Protein AF-I3TR37-F1 (afdb_monomer)

Solvent-accessible surface area (backbone atoms only — not comparable to full-atom values): 34396 Å² total; per-residue (Å²): 138,81,87,67,68,90,82,62,82,63,41,26,28,64,54,52,52,50,51,24,51,76,70,76,43,84,68,56,66,70,47,44,57,58,25,62,80,35,53,59,54,67,24,37,35,39,41,31,29,27,66,50,66,85,51,48,29,42,30,36,51,37,38,73,59,74,52,37,54,46,46,43,53,45,50,72,69,46,86,65,63,60,69,23,50,49,22,51,44,46,34,63,80,37,74,60,68,90,45,42,58,33,37,31,42,34,35,45,74,89,51,89,68,52,43,34,30,42,34,35,27,57,50,80,69,47,76,70,68,60,39,52,54,51,52,52,47,52,44,49,28,42,69,50,87,74,55,71,59,42,46,51,36,50,53,34,42,68,64,34,56,56,91,74,33,38,73,51,33,43,32,37,32,49,59,43,89,90,46,32,38,30,45,29,34,32,63,48,55,73,92,41,54,30,58,33,43,42,57,29,54,37,82,63,64,45,62,64,46,37,56,49,52,57,61,48,42,64,62,26,36,36,62,28,47,34,42,35,37,38,85,94,20,48,45,65,42,33,36,39,41,36,30,51,74,60,71,89,49,87,50,65,53,53,54,53,46,46,52,52,31,36,76,69,68,34,25,35,72,65,46,46,50,53,63,72,63,55,51,49,78,50,42,76,93,74,51,91,63,85,75,51,65,70,57,53,52,51,26,63,76,67,75,50,73,61,32,41,36,28,35,57,58,37,39,35,36,31,40,48,65,95,52,51,60,42,35,34,38,37,34,32,38,34,64,43,58,82,69,80,83,73,74,77,74,78,76,55,61,52,96,66,59,54,54,74,68,58,43,46,52,32,30,50,51,34,56,65,67,59,34,41,60,53,47,47,30,60,31,36,65,93,46,95,86,38,53,28,28,51,25,49,27,19,49,37,28,35,32,29,49,72,64,72,42,71,69,38,39,54,49,25,53,51,36,46,53,43,55,39,59,56,35,70,93,36,68,35,33,11,53,21,94,66,50,50,53,30,34,46,27,23,31,33,40,46,47,29,33,56,76,70,68,37,68,86,39,70,36,42,50,43,25,51,58,42,44,56,73,31,46,42,97,74,16,36,20,20,44,34,55,68,70,61,41,29,69,60,54,79,61,59,80,66,32,76,70,51,54,36,65,27,47,33,41,15,17,50,39,26,56,38,84,85,76,54,61,48,26,49,56,30,49,75,73,54,51,43,96,70,26,46,25,56,42,63,54,42,70,54,45,46,56,13,28,30,35,37,45,49,17,51,53,52,32,38,77,71,75,59,60,58,94,61,50,69,58,50,33,48,34,31,24,53,40,36,71,74,54,82,53,95,39,55,29,46,42,19,30,34,38,32,33,19,42,76,55,64,42,88,85,58,70,58,65,70,58,37,52,52,32,25,72,71,25,36,33,63,60,48,44,40,33,37,44,57,37,62,88,63,52,73,45,79,42,48,21,78,60,19,50,65,20,28,31,45,35,43,41,21,52,48,49,43,53,52,53,58,56,66,72,76,109

pLDDT: mean 92.59, std 9.33, range [33.94, 98.88]

Structure (mmCIF, N/CA/C/O backbone):
data_AF-I3TR37-F1
#
_entry.id   AF-I3TR37-F1
#
loop_
_atom_site.group_PDB
_atom_site.id
_atom_site.type_symbol
_atom_site.label_atom_id
_atom_site.label_alt_id
_atom_site.label_comp_id
_atom_site.label_asym_id
_atom_site.label_entity_id
_atom_site.label_seq_id
_atom_site.pdbx_PDB_ins_code
_atom_site.Cartn_x
_atom_site.Cartn_y
_atom_site.Cartn_z
_atom_site.occupancy
_atom_site.B_iso_or_equiv
_atom_site.auth_seq_id
_atom_site.auth_comp_id
_atom_site.auth_asym_id
_atom_site.auth_atom_id
_atom_site.pdbx_PDB_model_num
ATOM 1 N N . MET A 1 1 ? 35.204 -32.354 -18.836 1.00 33.94 1 MET A N 1
ATOM 2 C CA . MET A 1 1 ? 35.862 -31.750 -20.009 1.00 33.94 1 MET A CA 1
ATOM 3 C C . MET A 1 1 ? 35.044 -30.535 -20.388 1.00 33.94 1 MET A C 1
ATOM 5 O O . MET A 1 1 ? 33.950 -30.704 -20.903 1.00 33.94 1 MET A O 1
ATOM 9 N N . ILE A 1 2 ? 35.507 -29.349 -20.003 1.00 35.62 2 ILE A N 1
ATOM 10 C CA . ILE A 1 2 ? 34.945 -28.070 -20.439 1.00 35.62 2 ILE A CA 1
ATOM 11 C C . ILE A 1 2 ? 35.982 -27.553 -21.433 1.00 35.62 2 ILE A C 1
ATOM 13 O O . ILE A 1 2 ? 37.058 -27.133 -21.012 1.00 35.62 2 ILE A O 1
ATOM 17 N N . GLU A 1 3 ? 35.723 -27.680 -22.735 1.00 35.69 3 GLU A N 1
ATOM 18 C CA . GLU A 1 3 ? 36.408 -26.833 -23.714 1.00 35.69 3 GLU A CA 1
ATOM 19 C C . GLU A 1 3 ? 35.882 -25.421 -23.464 1.00 35.69 3 GLU A C 1
ATOM 21 O O . GLU A 1 3 ? 34.815 -25.038 -23.934 1.00 35.69 3 GLU A O 1
ATOM 26 N N . ALA A 1 4 ? 36.569 -24.689 -22.589 1.00 40.75 4 ALA A N 1
ATOM 27 C CA . ALA A 1 4 ? 36.327 -23.272 -22.441 1.00 40.75 4 ALA A CA 1
ATOM 28 C C . ALA A 1 4 ? 36.777 -22.622 -23.749 1.00 40.75 4 ALA A C 1
ATOM 30 O O . ALA A 1 4 ? 37.913 -22.806 -24.179 1.00 40.75 4 ALA A O 1
ATOM 31 N N . ASP A 1 5 ? 35.883 -21.883 -24.390 1.00 48.69 5 ASP A N 1
ATOM 32 C CA . ASP A 1 5 ? 36.230 -20.933 -25.437 1.00 48.69 5 ASP A CA 1
ATOM 33 C C . ASP A 1 5 ? 37.015 -19.797 -24.746 1.00 48.69 5 ASP A C 1
ATOM 35 O O . ASP A 1 5 ? 36.443 -18.797 -24.322 1.00 48.69 5 ASP A O 1
ATOM 39 N N . VAL A 1 6 ? 38.317 -20.021 -24.486 1.00 48.44 6 VAL A N 1
ATOM 40 C CA . VAL A 1 6 ? 39.180 -19.249 -23.549 1.00 48.44 6 VAL A CA 1
ATOM 41 C C . VAL A 1 6 ? 39.385 -17.777 -23.968 1.00 48.44 6 VAL A C 1
ATOM 43 O O . VAL A 1 6 ? 40.171 -17.061 -23.360 1.00 48.44 6 VAL A O 1
ATOM 46 N N . GLY A 1 7 ? 38.691 -17.288 -24.995 1.00 60.09 7 GLY A N 1
ATOM 47 C CA . GLY A 1 7 ? 38.848 -15.929 -25.513 1.00 60.09 7 GLY A CA 1
ATOM 48 C C . GLY A 1 7 ? 37.610 -15.036 -25.464 1.00 60.09 7 GLY A C 1
ATOM 49 O O . GLY A 1 7 ? 37.750 -13.863 -25.787 1.00 60.09 7 GLY A O 1
ATOM 50 N N . ARG A 1 8 ? 36.417 -15.540 -25.117 1.00 72.94 8 ARG A N 1
ATOM 51 C CA . ARG A 1 8 ? 35.190 -14.722 -25.112 1.00 72.94 8 ARG A CA 1
ATOM 52 C C . ARG A 1 8 ? 34.690 -14.480 -23.696 1.00 72.94 8 ARG A C 1
ATOM 54 O O . ARG A 1 8 ? 34.542 -15.427 -22.922 1.00 72.94 8 ARG A O 1
ATOM 61 N N . LEU A 1 9 ? 34.384 -13.221 -23.376 1.00 81.00 9 LEU A N 1
ATOM 62 C CA . LEU A 1 9 ? 33.677 -12.885 -22.143 1.00 81.00 9 LEU A CA 1
ATOM 63 C C . LEU A 1 9 ? 32.354 -13.678 -22.044 1.00 81.00 9 LEU A C 1
ATOM 65 O O . LEU A 1 9 ? 31.711 -13.960 -23.061 1.00 81.00 9 LEU A O 1
ATOM 69 N N . PRO A 1 10 ? 31.923 -14.073 -20.834 1.00 88.12 10 PRO A N 1
ATOM 70 C CA . PRO A 1 10 ? 30.667 -14.789 -20.657 1.00 88.12 10 PRO A CA 1
ATOM 71 C C . PRO A 1 10 ? 29.469 -13.861 -20.921 1.00 88.12 10 PRO A C 1
ATOM 73 O O . PRO A 1 10 ? 29.423 -12.737 -20.420 1.00 88.12 10 PRO A O 1
ATOM 76 N N . ALA A 1 11 ? 28.483 -14.354 -21.676 1.00 93.81 11 ALA A N 1
ATOM 77 C CA . ALA A 1 11 ? 27.233 -13.651 -21.984 1.00 93.81 11 ALA A CA 1
ATOM 78 C C . ALA A 1 11 ? 26.138 -13.900 -20.927 1.00 93.81 11 ALA A C 1
ATOM 80 O O . ALA A 1 11 ? 26.231 -14.837 -20.134 1.00 93.81 11 ALA A O 1
ATOM 81 N N . LEU A 1 12 ? 25.058 -13.112 -20.950 1.00 96.38 12 LEU A N 1
ATOM 82 C CA . LEU A 1 12 ? 23.889 -13.282 -20.073 1.00 96.38 12 LEU A CA 1
ATOM 83 C C . LEU A 1 12 ? 23.088 -14.567 -20.364 1.00 96.38 12 LEU A C 1
ATOM 85 O O . LEU A 1 12 ? 22.487 -15.142 -19.455 1.00 96.38 12 LEU A O 1
ATOM 89 N N . ALA A 1 13 ? 23.071 -15.026 -21.619 1.00 96.69 13 ALA A N 1
ATOM 90 C CA . ALA A 1 13 ? 22.190 -16.108 -22.075 1.00 96.69 13 ALA A CA 1
ATOM 91 C C . ALA A 1 13 ? 22.235 -17.400 -21.220 1.00 96.69 13 ALA A C 1
ATOM 93 O O . ALA A 1 13 ? 21.159 -17.872 -20.849 1.00 96.69 13 ALA A O 1
ATOM 94 N N . PRO A 1 14 ? 23.406 -17.942 -20.815 1.00 96.12 14 PRO A N 1
ATOM 95 C CA . PRO A 1 14 ? 23.465 -19.143 -19.976 1.00 96.12 14 PRO A CA 1
ATOM 96 C C . PRO A 1 14 ? 22.806 -18.979 -18.599 1.00 96.12 14 PRO A C 1
ATOM 98 O O . PRO A 1 14 ? 22.271 -19.944 -18.058 1.00 96.12 14 PRO A O 1
ATOM 101 N N . ILE A 1 15 ? 22.816 -17.768 -18.025 1.00 96.50 15 ILE A N 1
ATOM 102 C CA . ILE A 1 15 ? 22.156 -17.491 -16.740 1.00 96.50 15 ILE A CA 1
ATOM 103 C C . ILE A 1 15 ? 20.635 -17.561 -16.917 1.00 96.50 15 ILE A C 1
ATOM 105 O O . ILE A 1 15 ? 19.954 -18.203 -16.119 1.00 96.50 15 ILE A O 1
ATOM 109 N N . LEU A 1 16 ? 20.095 -16.945 -17.973 1.00 96.44 16 LEU A N 1
ATOM 110 C CA . LEU A 1 16 ? 18.653 -16.963 -18.242 1.00 96.44 16 LEU A CA 1
ATOM 111 C C . LEU A 1 16 ? 18.140 -18.356 -18.604 1.00 96.44 16 LEU A C 1
ATOM 113 O O . LEU A 1 16 ? 17.071 -18.747 -18.139 1.00 96.44 16 LEU A O 1
ATOM 117 N N . GLU A 1 17 ? 18.899 -19.108 -19.401 1.00 96.06 17 GLU A N 1
ATOM 118 C CA . GLU A 1 17 ? 18.573 -20.494 -19.737 1.00 96.06 17 GLU A CA 1
ATOM 119 C C . GLU A 1 17 ? 18.537 -21.374 -18.481 1.00 96.06 17 GLU A C 1
ATOM 121 O O . GLU A 1 17 ? 17.580 -22.126 -18.277 1.00 96.06 17 GLU A O 1
ATOM 126 N N . PHE A 1 18 ? 19.535 -21.230 -17.601 1.00 96.50 18 PHE A N 1
ATOM 127 C CA . PHE A 1 18 ? 19.573 -21.915 -16.312 1.00 96.50 18 PHE A CA 1
ATOM 128 C C . PHE A 1 18 ? 18.346 -21.581 -15.452 1.00 96.50 18 PHE A C 1
ATOM 130 O O . PHE A 1 18 ? 17.644 -22.492 -15.013 1.00 96.50 18 PHE A O 1
ATOM 137 N N . VAL A 1 19 ? 18.052 -20.290 -15.254 1.00 95.69 19 VAL A N 1
ATOM 138 C CA . VAL A 1 19 ? 16.923 -19.833 -14.426 1.00 95.69 19 VAL A CA 1
ATOM 139 C C . VAL A 1 19 ? 15.600 -20.352 -14.967 1.00 95.69 19 VAL A C 1
ATOM 141 O O . VAL A 1 19 ? 14.821 -20.927 -14.211 1.00 95.69 19 VAL A O 1
ATOM 144 N N . ALA A 1 20 ? 15.344 -20.187 -16.267 1.00 92.81 20 ALA A N 1
ATOM 145 C CA . ALA A 1 20 ? 14.107 -20.655 -16.881 1.00 92.81 20 ALA A CA 1
ATOM 146 C C . ALA A 1 20 ? 13.907 -22.148 -16.627 1.00 92.81 20 ALA A C 1
ATOM 148 O O . ALA A 1 20 ? 12.846 -22.570 -16.168 1.00 92.81 20 ALA A O 1
ATOM 149 N N . ALA A 1 21 ? 14.961 -22.931 -16.834 1.00 93.81 21 ALA A N 1
ATOM 150 C CA . ALA A 1 21 ? 14.874 -24.366 -16.707 1.00 93.81 21 ALA A CA 1
ATOM 151 C C . ALA A 1 21 ? 14.714 -24.847 -15.252 1.00 93.81 21 ALA A C 1
ATOM 153 O O . ALA A 1 21 ? 13.973 -25.802 -15.024 1.00 93.81 21 ALA A O 1
ATOM 154 N N . GLU A 1 22 ? 15.330 -24.177 -14.272 1.00 94.38 22 GLU A N 1
ATOM 155 C CA . GLU A 1 22 ? 15.096 -24.426 -12.836 1.00 94.38 22 GLU A CA 1
ATOM 156 C C . GLU A 1 22 ? 13.674 -24.054 -12.398 1.00 94.38 22 GLU A C 1
ATOM 158 O O . GLU A 1 22 ? 13.106 -24.676 -11.502 1.00 94.38 22 GLU A O 1
ATOM 163 N N . ARG A 1 23 ? 13.060 -23.066 -13.055 1.00 91.94 23 ARG A N 1
ATOM 164 C CA . ARG A 1 23 ? 11.659 -22.684 -12.829 1.00 91.94 23 ARG A CA 1
ATOM 165 C C . ARG A 1 23 ? 10.660 -23.549 -13.602 1.00 91.94 23 ARG A C 1
ATOM 167 O O . ARG A 1 23 ? 9.462 -23.304 -13.508 1.00 91.94 23 ARG A O 1
ATOM 174 N N . GLY A 1 24 ? 11.125 -24.550 -14.356 1.00 89.25 24 GLY A N 1
ATOM 175 C CA . GLY A 1 24 ? 10.269 -25.388 -15.201 1.00 89.25 24 GLY A CA 1
ATOM 176 C C . GLY A 1 24 ? 9.663 -24.638 -16.393 1.00 89.25 24 GLY A C 1
ATOM 177 O O . GLY A 1 24 ? 8.657 -25.073 -16.948 1.00 89.25 24 GLY A O 1
ATOM 178 N N . LEU A 1 25 ? 10.262 -23.513 -16.783 1.00 86.31 25 LEU A N 1
ATOM 179 C CA . LEU A 1 25 ? 9.820 -22.650 -17.871 1.00 86.31 25 LEU A CA 1
ATOM 180 C C . LEU A 1 25 ? 10.751 -22.787 -19.079 1.00 86.31 25 LEU A C 1
ATOM 182 O O . LEU A 1 25 ? 11.944 -23.069 -18.960 1.00 86.31 25 LEU A O 1
ATOM 186 N N . HIS A 1 26 ? 10.202 -22.549 -20.267 1.00 88.06 26 HIS A N 1
ATOM 187 C CA . HIS A 1 26 ? 10.989 -22.430 -21.488 1.00 88.06 26 HIS A CA 1
ATOM 188 C C . HIS A 1 26 ? 11.282 -20.953 -21.760 1.00 88.06 26 HIS A C 1
ATOM 190 O O . HIS A 1 26 ? 10.352 -20.157 -21.893 1.00 88.06 26 HIS A O 1
ATOM 196 N N . MET A 1 27 ? 12.563 -20.589 -21.850 1.00 92.25 27 MET A N 1
ATOM 197 C CA . MET A 1 27 ? 12.956 -19.251 -22.290 1.00 92.25 27 MET A CA 1
ATOM 198 C C . MET A 1 27 ? 12.852 -19.174 -23.819 1.00 92.25 27 MET A C 1
ATOM 200 O O . MET A 1 27 ? 13.468 -20.008 -24.485 1.00 92.25 27 MET A O 1
ATOM 204 N N . PRO A 1 28 ? 12.120 -18.204 -24.397 1.00 92.12 28 PRO A N 1
ATOM 205 C CA . PRO A 1 28 ? 12.030 -18.077 -25.848 1.00 92.12 28 PRO A CA 1
ATOM 206 C C . PRO A 1 28 ? 13.407 -17.856 -26.490 1.00 92.12 28 PRO A C 1
ATOM 208 O O . PRO A 1 28 ? 14.201 -17.055 -25.996 1.00 92.12 28 PRO A O 1
ATOM 211 N N . GLU A 1 29 ? 13.671 -18.489 -27.639 1.00 93.56 29 GLU A N 1
ATOM 212 C CA . GLU A 1 29 ? 14.942 -18.313 -28.371 1.00 93.56 29 GLU A CA 1
ATOM 213 C C . GLU A 1 29 ? 15.197 -16.846 -28.752 1.00 93.56 29 GLU A C 1
ATOM 215 O O . GLU A 1 29 ? 16.344 -16.407 -28.789 1.00 93.56 29 GLU A O 1
ATOM 220 N N . ALA A 1 30 ? 14.139 -16.059 -28.977 1.00 92.88 30 ALA A N 1
ATOM 221 C CA . ALA A 1 30 ? 14.259 -14.620 -29.193 1.00 92.88 30 ALA A CA 1
ATOM 222 C C . ALA A 1 30 ? 14.947 -13.918 -28.010 1.00 92.88 30 ALA A C 1
ATOM 224 O O . ALA A 1 30 ? 15.897 -13.169 -28.217 1.00 92.88 30 ALA A O 1
ATOM 225 N N . VAL A 1 31 ? 14.562 -14.244 -26.773 1.00 94.69 31 VAL A N 1
ATOM 226 C CA . VAL A 1 31 ? 15.180 -13.688 -25.559 1.00 94.69 31 VAL A CA 1
ATOM 227 C C . VAL A 1 31 ? 16.625 -14.158 -25.414 1.00 94.69 31 VAL A C 1
ATOM 229 O O . VAL A 1 31 ? 17.504 -13.357 -25.100 1.00 94.69 31 VAL A O 1
ATOM 232 N N . LEU A 1 32 ? 16.904 -15.439 -25.681 1.00 95.31 32 LEU A N 1
ATOM 233 C CA . LEU A 1 32 ? 18.273 -15.966 -25.635 1.00 95.31 32 LEU A CA 1
ATOM 234 C C . LEU A 1 32 ? 19.175 -15.297 -26.679 1.00 95.31 32 LEU A C 1
ATOM 236 O O . LEU A 1 32 ? 20.331 -15.003 -26.380 1.00 95.31 32 LEU A O 1
ATOM 240 N N . ARG A 1 33 ? 18.650 -14.996 -27.873 1.00 94.56 33 ARG A N 1
ATOM 241 C CA . ARG A 1 33 ? 19.356 -14.218 -28.898 1.00 94.56 33 ARG A CA 1
ATOM 242 C C . ARG A 1 33 ? 19.693 -12.815 -28.395 1.00 94.56 33 ARG A C 1
ATOM 244 O O . ARG A 1 33 ? 20.851 -12.427 -28.496 1.00 94.56 33 ARG A O 1
ATOM 251 N N . LEU A 1 34 ? 18.739 -12.098 -27.796 1.00 95.12 34 LEU A N 1
ATOM 252 C CA . LEU A 1 34 ? 18.993 -10.781 -27.195 1.00 95.12 34 LEU A CA 1
ATOM 253 C C . LEU A 1 34 ? 20.051 -10.863 -26.082 1.00 95.12 34 LEU A C 1
ATOM 255 O O . LEU A 1 34 ? 20.979 -10.059 -26.037 1.00 95.12 34 LEU A O 1
ATOM 259 N N . ALA A 1 35 ? 19.978 -11.886 -25.229 1.00 95.94 35 ALA A N 1
ATOM 260 C CA . ALA A 1 35 ? 20.895 -12.074 -24.106 1.00 95.94 35 ALA A CA 1
ATOM 261 C C . ALA A 1 35 ? 22.343 -12.374 -24.527 1.00 95.94 35 ALA A C 1
ATOM 263 O O . ALA A 1 35 ? 23.261 -12.204 -23.726 1.00 95.94 35 ALA A O 1
ATOM 264 N N . ARG A 1 36 ? 22.578 -12.793 -25.777 1.00 94.31 36 ARG A N 1
ATOM 265 C CA . ARG A 1 36 ? 23.932 -12.951 -26.338 1.00 94.31 36 ARG A CA 1
ATOM 266 C C . ARG A 1 36 ? 24.610 -11.611 -26.640 1.00 94.31 36 ARG A C 1
ATOM 268 O O . ARG A 1 36 ? 25.820 -11.605 -26.820 1.00 94.31 36 ARG A O 1
ATOM 275 N N . HIS A 1 37 ? 23.870 -10.500 -26.668 1.00 93.81 37 HIS A N 1
ATOM 276 C CA . HIS A 1 37 ? 24.426 -9.148 -26.823 1.00 93.81 37 HIS A CA 1
ATOM 277 C C . HIS A 1 37 ? 24.811 -8.492 -25.491 1.00 93.81 37 HIS A C 1
ATOM 279 O O . HIS A 1 37 ? 25.337 -7.379 -25.495 1.00 93.81 37 HIS A O 1
ATOM 285 N N . LEU A 1 38 ? 24.554 -9.157 -24.363 1.00 95.62 38 LEU A N 1
ATOM 286 C CA . LEU A 1 38 ? 24.715 -8.599 -23.025 1.00 95.62 38 LEU A CA 1
ATOM 287 C C . LEU A 1 38 ? 25.732 -9.414 -22.208 1.00 95.62 38 LEU A C 1
ATOM 289 O O . LEU A 1 38 ? 25.741 -10.647 -22.309 1.00 95.62 38 LEU A O 1
ATOM 293 N N . PRO A 1 39 ? 26.566 -8.764 -21.375 1.00 96.25 39 PRO A N 1
ATOM 294 C CA . PRO A 1 39 ? 27.532 -9.455 -20.525 1.00 96.25 39 PRO A CA 1
ATOM 295 C C . PRO A 1 39 ? 26.838 -10.321 -19.469 1.00 96.25 39 PRO A C 1
ATOM 297 O O . PRO A 1 39 ? 25.678 -10.097 -19.131 1.00 96.25 39 PRO A O 1
ATOM 300 N N . ALA A 1 40 ? 27.550 -11.276 -18.873 1.00 95.56 40 ALA A N 1
ATOM 301 C CA . ALA A 1 40 ? 27.047 -12.112 -17.780 1.00 95.56 40 ALA A CA 1
ATOM 302 C C . ALA A 1 40 ? 26.889 -11.344 -16.451 1.00 95.56 40 ALA A C 1
ATOM 304 O O . ALA A 1 40 ? 27.559 -11.656 -15.471 1.00 95.56 40 ALA A O 1
ATOM 305 N N . VAL A 1 41 ? 26.023 -10.332 -16.398 1.00 95.50 41 VAL A N 1
ATOM 306 C CA . VAL A 1 41 ? 25.589 -9.674 -15.155 1.00 95.50 41 VAL A CA 1
ATOM 307 C C . VAL A 1 41 ? 24.251 -10.289 -14.727 1.00 95.50 41 VAL A C 1
ATOM 309 O O . VAL A 1 41 ? 23.288 -10.207 -15.496 1.00 95.50 41 VAL A O 1
ATOM 312 N N . PRO A 1 42 ? 24.149 -10.900 -13.531 1.00 93.56 42 PRO A N 1
ATOM 313 C CA . PRO A 1 42 ? 22.970 -11.655 -13.094 1.00 93.56 42 PRO A CA 1
ATOM 314 C C . PRO A 1 42 ? 21.826 -10.765 -12.586 1.00 93.56 42 PRO A C 1
ATOM 316 O O . PRO A 1 42 ? 21.260 -10.976 -11.515 1.00 93.56 42 PRO A O 1
ATOM 319 N N . ALA A 1 43 ? 21.485 -9.741 -13.360 1.00 95.75 43 ALA A N 1
ATOM 320 C CA . ALA A 1 43 ? 20.389 -8.832 -13.080 1.00 95.75 43 ALA A CA 1
ATOM 321 C C . ALA A 1 43 ? 19.650 -8.525 -14.384 1.00 95.75 43 ALA A C 1
ATOM 323 O O . ALA A 1 43 ? 20.000 -7.593 -15.100 1.00 95.75 43 ALA A O 1
ATOM 324 N N . ALA A 1 44 ? 18.642 -9.327 -14.707 1.00 97.12 44 ALA A N 1
ATOM 325 C CA . ALA A 1 44 ? 17.923 -9.249 -15.973 1.00 97.12 44 ALA A CA 1
ATOM 326 C C . ALA A 1 44 ? 16.418 -9.086 -15.758 1.00 97.12 44 ALA A C 1
ATOM 328 O O . ALA A 1 44 ? 15.861 -9.597 -14.788 1.00 97.12 44 ALA A O 1
ATOM 329 N N . GLY A 1 45 ? 15.767 -8.375 -16.672 1.00 96.62 45 GLY A N 1
ATOM 330 C CA . GLY A 1 45 ? 14.327 -8.164 -16.720 1.00 96.62 45 GLY A CA 1
ATOM 331 C C . GLY A 1 45 ? 13.734 -8.677 -18.031 1.00 96.62 45 GLY A C 1
ATOM 332 O O . GLY A 1 45 ? 14.409 -8.727 -19.049 1.00 96.62 45 GLY A O 1
ATOM 333 N N . LEU A 1 46 ? 12.467 -9.054 -18.001 1.00 96.44 46 LEU A N 1
ATOM 334 C CA . LEU A 1 46 ? 11.648 -9.453 -19.133 1.00 96.44 46 LEU A CA 1
ATOM 335 C C . LEU A 1 46 ? 10.435 -8.528 -19.154 1.00 96.44 46 LEU A C 1
ATOM 337 O O . LEU A 1 46 ? 9.689 -8.468 -18.170 1.00 96.44 46 LEU A O 1
ATOM 341 N N . GLU A 1 47 ? 10.236 -7.832 -20.267 1.00 96.50 47 GLU A N 1
ATOM 342 C CA . GLU A 1 47 ? 9.031 -7.053 -20.533 1.00 96.50 47 GLU A CA 1
ATOM 343 C C . GLU A 1 47 ? 8.100 -7.885 -21.422 1.00 96.50 47 GLU A C 1
ATOM 345 O O . GLU A 1 47 ? 8.373 -8.105 -22.599 1.00 96.50 47 GLU A O 1
ATOM 350 N N . ILE A 1 48 ? 6.989 -8.361 -20.854 1.00 95.25 48 ILE A N 1
ATOM 351 C CA . ILE A 1 48 ? 6.044 -9.259 -21.533 1.00 95.25 48 ILE A CA 1
ATOM 352 C C . ILE A 1 48 ? 4.724 -8.539 -21.773 1.00 95.25 48 ILE A C 1
ATOM 354 O O . ILE A 1 48 ? 4.127 -7.989 -20.845 1.00 95.25 48 ILE A O 1
ATOM 358 N N . ARG A 1 49 ? 4.205 -8.591 -23.001 1.00 95.75 49 ARG A N 1
ATOM 359 C CA . ARG A 1 49 ? 2.871 -8.058 -23.325 1.00 95.75 49 ARG A CA 1
ATOM 360 C C . ARG A 1 49 ? 1.811 -9.061 -22.883 1.00 95.75 49 ARG A C 1
ATOM 362 O O . ARG A 1 49 ? 1.759 -10.181 -23.369 1.00 95.75 49 ARG A O 1
ATOM 369 N N . LEU A 1 50 ? 0.930 -8.676 -21.961 1.00 96.56 50 LEU A N 1
ATOM 370 C CA . LEU A 1 50 ? 0.023 -9.646 -21.329 1.00 96.56 50 LEU A CA 1
ATOM 371 C C . LEU A 1 50 ? -1.084 -10.164 -22.258 1.00 96.56 50 LEU A C 1
ATOM 373 O O . LEU A 1 50 ? -1.591 -11.271 -22.059 1.00 96.56 50 LEU A O 1
ATOM 377 N N . ALA A 1 51 ? -1.460 -9.371 -23.262 1.00 95.56 51 ALA A N 1
ATOM 378 C CA . ALA A 1 51 ? -2.423 -9.767 -24.288 1.00 95.56 51 ALA A CA 1
ATOM 379 C C . ALA A 1 51 ? -1.803 -10.650 -25.388 1.00 95.56 51 ALA A C 1
ATOM 381 O O . ALA A 1 51 ? -2.526 -11.403 -26.033 1.00 95.56 51 ALA A O 1
ATOM 382 N N . ASP A 1 52 ? -0.484 -10.576 -25.575 1.00 93.06 52 ASP A N 1
ATOM 383 C CA . ASP A 1 52 ? 0.276 -11.366 -26.543 1.00 93.06 52 ASP A CA 1
ATOM 384 C C . ASP A 1 52 ? 1.666 -11.676 -25.962 1.00 93.06 52 ASP A C 1
ATOM 386 O O . ASP A 1 52 ? 2.625 -10.937 -26.205 1.00 93.06 52 ASP A O 1
ATOM 390 N N . PRO A 1 53 ? 1.788 -12.745 -25.155 1.00 87.56 53 PRO A N 1
ATOM 391 C CA . PRO A 1 53 ? 3.021 -13.051 -24.437 1.00 87.56 53 PRO A CA 1
ATOM 392 C C . PRO A 1 53 ? 4.136 -13.587 -25.349 1.00 87.56 53 PRO A C 1
ATOM 394 O O . PRO A 1 53 ? 5.176 -14.002 -24.844 1.00 87.56 53 PRO A O 1
ATOM 397 N N . THR A 1 54 ? 3.930 -13.620 -26.671 1.00 88.44 54 THR A N 1
ATOM 398 C CA . THR A 1 54 ? 4.946 -14.074 -27.629 1.00 88.44 54 THR A CA 1
ATOM 399 C C . THR A 1 54 ? 6.026 -13.029 -27.881 1.00 88.44 54 THR A C 1
ATOM 401 O O . THR A 1 54 ? 7.144 -13.403 -28.229 1.00 88.44 54 THR A O 1
ATOM 404 N N . VAL A 1 55 ? 5.725 -11.744 -27.662 1.00 87.44 55 VAL A N 1
ATOM 405 C CA . VAL A 1 55 ? 6.712 -10.669 -27.789 1.00 87.44 55 VAL A CA 1
ATOM 406 C C . VAL A 1 55 ? 7.271 -10.310 -26.421 1.00 87.44 55 VAL A C 1
ATOM 408 O O . VAL A 1 55 ? 6.529 -9.883 -25.527 1.00 87.44 55 VAL A O 1
ATOM 411 N N . VAL A 1 56 ? 8.585 -10.479 -26.284 1.00 92.44 56 VAL A N 1
ATOM 412 C CA . VAL A 1 56 ? 9.319 -10.266 -25.039 1.00 92.44 56 VAL A CA 1
ATOM 413 C C . VAL A 1 56 ? 10.542 -9.407 -25.318 1.00 92.44 56 VAL A C 1
ATOM 415 O O . VAL A 1 56 ? 11.432 -9.825 -26.055 1.00 92.44 56 VAL A O 1
ATOM 418 N N . ASP A 1 57 ? 10.589 -8.239 -24.688 1.00 95.25 57 ASP A N 1
ATOM 419 C CA . ASP A 1 57 ? 11.760 -7.366 -24.723 1.00 95.25 57 ASP A CA 1
ATOM 420 C C . ASP A 1 57 ? 12.671 -7.734 -23.526 1.00 95.25 57 ASP A C 1
ATOM 422 O O . ASP A 1 57 ? 12.187 -8.101 -22.444 1.00 95.25 57 ASP A O 1
ATOM 426 N N . LEU A 1 58 ? 13.995 -7.713 -23.721 1.00 97.50 58 LEU A N 1
ATOM 427 C CA . LEU A 1 58 ? 14.970 -8.113 -22.696 1.00 97.50 58 LEU A CA 1
ATOM 428 C C . LEU A 1 58 ? 15.600 -6.883 -22.056 1.00 97.50 58 LEU A C 1
ATOM 430 O O . LEU A 1 58 ? 16.094 -6.002 -22.753 1.00 97.50 58 LEU A O 1
ATOM 434 N N . GLN A 1 59 ? 15.674 -6.874 -20.728 1.00 97.69 59 GLN A N 1
ATOM 435 C CA . GLN A 1 59 ? 16.375 -5.848 -19.975 1.00 97.69 59 GLN A CA 1
ATOM 436 C C . GLN A 1 59 ? 17.549 -6.421 -19.173 1.00 97.69 59 GLN A C 1
ATOM 438 O O . GLN A 1 59 ? 17.489 -7.555 -18.701 1.00 97.69 59 GLN A O 1
ATOM 443 N N . GLN A 1 60 ? 18.593 -5.628 -18.940 1.00 97.94 60 GLN A N 1
ATOM 444 C CA . GLN A 1 60 ? 19.648 -5.939 -17.975 1.00 97.94 60 GLN A CA 1
ATOM 445 C C . GLN A 1 60 ? 20.005 -4.712 -17.151 1.00 97.94 60 GLN A C 1
ATOM 447 O O . GLN A 1 60 ? 20.314 -3.653 -17.695 1.00 97.94 60 GLN A O 1
ATOM 452 N N . ARG A 1 61 ? 19.995 -4.871 -15.829 1.00 97.06 61 ARG A N 1
ATOM 453 C CA . ARG A 1 61 ? 20.482 -3.861 -14.899 1.00 97.06 61 ARG A CA 1
ATOM 454 C C . ARG A 1 61 ? 21.988 -3.988 -14.730 1.00 97.06 61 ARG A C 1
ATOM 456 O O . ARG A 1 61 ? 22.494 -5.085 -14.515 1.00 97.06 61 ARG A O 1
ATOM 463 N N . VAL A 1 62 ? 22.665 -2.849 -14.720 1.00 96.50 62 VAL A N 1
ATOM 464 C CA . VAL A 1 62 ? 24.092 -2.724 -14.436 1.00 96.50 62 VAL A CA 1
ATOM 465 C C . VAL A 1 62 ? 24.296 -1.605 -13.416 1.00 96.50 62 VAL A C 1
ATOM 467 O O . VAL A 1 62 ? 23.841 -0.475 -13.615 1.00 96.50 62 VAL A O 1
ATOM 470 N N . ARG A 1 63 ? 24.957 -1.915 -12.301 1.00 93.94 63 ARG A N 1
ATOM 471 C CA . ARG A 1 63 ? 25.341 -0.950 -11.261 1.00 93.94 63 ARG A CA 1
ATOM 472 C C . ARG A 1 63 ? 26.775 -0.447 -11.452 1.00 93.94 63 ARG A C 1
ATOM 474 O O . ARG A 1 63 ? 27.599 -1.180 -11.995 1.00 93.94 63 ARG A O 1
ATOM 481 N N . PRO A 1 64 ? 27.106 0.761 -10.961 1.00 91.94 64 PRO A N 1
ATOM 482 C CA . PRO A 1 64 ? 28.487 1.229 -10.891 1.00 91.94 64 PRO A CA 1
ATOM 483 C C . PRO A 1 64 ? 29.420 0.235 -10.184 1.00 91.94 64 PRO A C 1
ATOM 485 O O . PRO A 1 64 ? 29.003 -0.485 -9.273 1.00 91.94 64 PRO A O 1
ATOM 488 N N . GLY A 1 65 ? 30.696 0.238 -10.574 1.00 91.62 65 GLY A N 1
ATOM 489 C CA . GLY A 1 65 ? 31.713 -0.681 -10.060 1.00 91.62 65 GLY A CA 1
ATOM 490 C C . GLY A 1 65 ? 31.854 -1.934 -10.937 1.00 91.62 65 GLY A C 1
ATOM 491 O O . GLY A 1 65 ? 31.760 -1.814 -12.158 1.00 91.62 65 GLY A O 1
ATOM 492 N N . PRO A 1 66 ? 32.038 -3.137 -10.354 1.00 91.00 66 PRO A N 1
ATOM 493 C CA . PRO A 1 66 ? 32.408 -4.334 -11.117 1.00 91.00 66 PRO A CA 1
ATOM 494 C C . PRO A 1 66 ? 31.433 -4.732 -12.236 1.00 91.00 66 PRO A C 1
ATOM 496 O O . PRO A 1 66 ? 31.860 -5.234 -13.275 1.00 91.00 66 PRO A O 1
ATOM 499 N N . GLU A 1 67 ? 30.122 -4.520 -12.049 1.00 93.44 67 GLU A N 1
ATOM 500 C CA . GLU A 1 67 ? 29.123 -4.802 -13.092 1.00 93.44 67 GLU A CA 1
ATOM 501 C C . GLU A 1 67 ? 29.305 -3.860 -14.296 1.00 93.44 67 GLU A C 1
ATOM 503 O O . GLU A 1 67 ? 29.255 -4.301 -15.446 1.00 93.44 67 GLU A O 1
ATOM 508 N N . PHE A 1 68 ? 29.552 -2.572 -14.040 1.00 93.56 68 PHE A N 1
ATOM 509 C CA . PHE A 1 68 ? 29.785 -1.577 -15.083 1.00 93.56 68 PHE A CA 1
ATOM 510 C C . PHE A 1 68 ? 31.128 -1.785 -15.78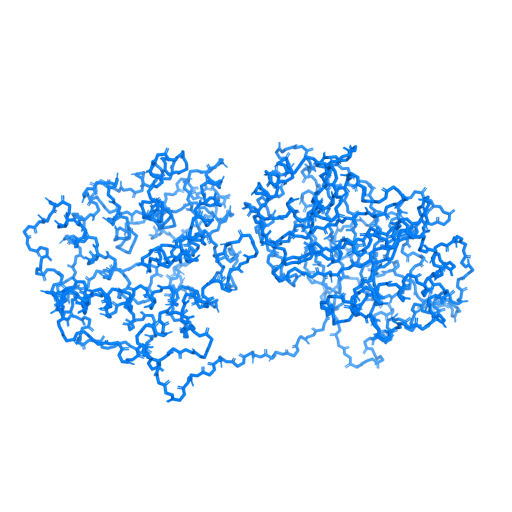9 1.00 93.56 68 PHE A C 1
ATOM 512 O O . PHE A 1 68 ? 31.176 -1.731 -17.013 1.00 93.56 68 PHE A O 1
ATOM 519 N N . ASP A 1 69 ? 32.191 -2.128 -15.056 1.00 92.75 69 ASP A N 1
ATOM 520 C CA . ASP A 1 69 ? 33.497 -2.460 -15.645 1.00 92.75 69 ASP A CA 1
ATOM 521 C C . ASP A 1 69 ? 33.389 -3.647 -16.617 1.00 92.75 69 ASP A C 1
ATOM 523 O O . ASP A 1 69 ? 33.994 -3.656 -17.697 1.00 92.75 69 ASP A O 1
ATOM 527 N N . ARG A 1 70 ? 32.557 -4.639 -16.265 1.00 93.31 70 ARG A N 1
ATOM 528 C CA . ARG A 1 70 ? 32.238 -5.783 -17.128 1.00 93.31 70 ARG A CA 1
ATOM 529 C C . ARG A 1 70 ? 31.491 -5.349 -18.384 1.00 93.31 70 ARG A C 1
ATOM 531 O O . ARG A 1 70 ? 31.813 -5.839 -19.463 1.00 93.31 70 ARG A O 1
ATOM 538 N N . LEU A 1 71 ? 30.530 -4.432 -18.264 1.00 94.81 71 LEU A N 1
ATOM 539 C CA . LEU A 1 71 ? 29.840 -3.855 -19.418 1.00 94.81 71 LEU A CA 1
ATOM 540 C C . LEU A 1 71 ? 30.808 -3.096 -20.334 1.00 94.81 71 LEU A C 1
ATOM 542 O O . LEU A 1 71 ? 30.786 -3.323 -21.538 1.00 94.81 71 LEU A O 1
ATOM 546 N N . CYS A 1 72 ? 31.678 -2.242 -19.793 1.00 93.50 72 CYS A N 1
ATOM 547 C CA . CYS A 1 72 ? 32.661 -1.501 -20.589 1.00 93.50 72 CYS A CA 1
ATOM 548 C C . CYS A 1 72 ? 33.610 -2.445 -21.338 1.00 93.50 72 CYS A C 1
ATOM 550 O O . CYS A 1 72 ? 33.829 -2.282 -22.537 1.00 93.50 72 CYS A O 1
ATOM 552 N N . SER A 1 73 ? 34.121 -3.471 -20.649 1.00 93.19 73 SER A N 1
ATOM 553 C CA . SER A 1 73 ? 34.990 -4.490 -21.255 1.00 93.19 73 SER A CA 1
ATOM 554 C C . SER A 1 73 ? 34.265 -5.250 -22.369 1.00 93.19 73 SER A C 1
ATOM 556 O O . SER A 1 73 ? 34.801 -5.417 -23.460 1.00 93.19 73 SER A O 1
ATOM 558 N N . TRP A 1 74 ? 33.008 -5.632 -22.125 1.00 92.94 74 TRP A N 1
ATOM 559 C CA . TRP A 1 74 ? 32.144 -6.259 -23.124 1.00 92.94 74 TRP A CA 1
ATOM 560 C C . TRP A 1 74 ? 31.950 -5.374 -24.358 1.00 92.94 74 TRP A C 1
ATOM 562 O O . TRP A 1 74 ? 32.107 -5.839 -25.485 1.00 92.94 74 TRP A O 1
ATOM 572 N N . MET A 1 75 ? 31.667 -4.085 -24.154 1.00 91.88 75 MET A N 1
ATOM 573 C CA . MET A 1 75 ? 31.486 -3.113 -25.234 1.00 91.88 75 MET A CA 1
ATOM 574 C C . MET A 1 75 ? 32.754 -2.889 -26.068 1.00 91.88 75 MET A C 1
ATOM 576 O O . MET A 1 75 ? 32.638 -2.608 -27.259 1.00 91.88 75 MET A O 1
ATOM 580 N N . ALA A 1 76 ? 33.941 -3.030 -25.472 1.00 90.25 76 ALA A N 1
ATOM 581 C CA . ALA A 1 76 ? 35.217 -2.920 -26.178 1.00 90.25 76 ALA A CA 1
ATOM 582 C C . ALA A 1 76 ? 35.526 -4.147 -27.059 1.00 90.25 76 ALA A C 1
ATOM 584 O O . ALA A 1 76 ? 36.211 -4.018 -28.074 1.00 90.25 76 ALA A O 1
ATOM 585 N N . GLU A 1 77 ? 35.032 -5.332 -26.683 1.00 86.69 77 GLU A N 1
ATOM 586 C CA . GLU A 1 77 ? 35.252 -6.580 -27.425 1.00 86.69 77 GLU A CA 1
ATOM 587 C C . GLU A 1 77 ? 34.248 -6.793 -28.560 1.00 86.69 77 GLU A C 1
ATOM 589 O O . GLU A 1 77 ? 34.603 -7.320 -29.621 1.00 86.69 77 GLU A O 1
ATOM 594 N N . ILE A 1 78 ? 32.986 -6.399 -28.367 1.00 82.88 78 ILE A N 1
ATOM 595 C CA . ILE A 1 78 ? 31.979 -6.561 -29.414 1.00 82.88 78 ILE A CA 1
ATOM 596 C C . ILE A 1 78 ? 32.192 -5.511 -30.510 1.00 82.88 78 ILE A C 1
ATOM 598 O O . ILE A 1 78 ? 32.290 -4.313 -30.253 1.00 82.88 78 ILE A O 1
ATOM 602 N N . THR A 1 79 ? 32.215 -5.941 -31.776 1.00 70.56 79 THR A N 1
ATOM 603 C CA . THR A 1 79 ? 32.113 -5.000 -32.900 1.00 70.56 79 THR A CA 1
ATOM 604 C C . THR A 1 79 ? 30.686 -4.457 -32.919 1.00 70.56 79 THR A C 1
ATOM 606 O O . THR A 1 79 ? 29.799 -5.041 -33.541 1.00 70.56 79 THR A O 1
ATOM 609 N N . ALA A 1 80 ? 30.450 -3.384 -32.163 1.00 63.53 80 ALA A N 1
ATOM 610 C CA . ALA A 1 80 ? 29.152 -2.743 -32.044 1.00 63.53 80 ALA A CA 1
ATOM 611 C C . ALA A 1 80 ? 28.626 -2.372 -33.439 1.00 63.53 80 ALA A C 1
ATOM 613 O O . ALA A 1 80 ? 29.170 -1.500 -34.117 1.00 63.53 80 ALA A O 1
ATOM 614 N N . SER A 1 81 ? 27.562 -3.044 -33.872 1.00 72.00 81 SER A N 1
ATOM 615 C CA . SER A 1 81 ? 26.759 -2.606 -35.009 1.00 72.00 81 SER A CA 1
ATOM 616 C C . SER A 1 81 ? 25.542 -1.863 -34.459 1.00 72.00 81 SER A C 1
ATOM 618 O O . SER A 1 81 ? 24.944 -2.285 -33.472 1.00 72.00 81 SER A O 1
ATOM 620 N N . GLY A 1 82 ? 25.205 -0.720 -35.057 1.00 84.06 82 GLY A N 1
ATOM 621 C CA . GLY A 1 82 ? 24.079 0.117 -34.631 1.00 84.06 82 GLY A CA 1
ATOM 622 C C . GLY A 1 82 ? 24.476 1.376 -33.852 1.00 84.06 82 GLY A C 1
ATOM 623 O O . GLY A 1 82 ? 25.503 1.441 -33.172 1.00 84.06 82 GLY A O 1
ATOM 624 N N . SER A 1 83 ? 23.648 2.413 -33.982 1.00 89.06 83 SER A N 1
ATOM 625 C CA . SER A 1 83 ? 23.862 3.723 -33.359 1.00 89.06 83 SER A CA 1
ATOM 626 C C . SER A 1 83 ? 23.797 3.680 -31.834 1.00 89.06 83 SER A C 1
ATOM 628 O O . SER A 1 83 ? 24.576 4.377 -31.182 1.00 89.06 83 SER A O 1
ATOM 630 N N . GLY A 1 84 ? 22.911 2.860 -31.266 1.00 93.00 84 GLY A N 1
ATOM 631 C CA . GLY A 1 84 ? 22.696 2.744 -29.830 1.00 93.00 84 GLY A CA 1
ATOM 632 C C . GLY A 1 84 ? 23.882 2.124 -29.113 1.00 93.00 84 GLY A C 1
ATOM 633 O O . GLY A 1 84 ? 24.404 2.726 -28.176 1.00 93.00 84 GLY A O 1
ATOM 634 N N . PHE A 1 85 ? 24.382 0.984 -29.592 1.00 93.38 85 PHE A N 1
ATOM 635 C CA . PHE A 1 85 ? 25.584 0.358 -29.032 1.00 93.38 85 PHE A CA 1
ATOM 636 C C . PHE A 1 85 ? 26.818 1.264 -29.154 1.00 93.38 85 PHE A C 1
ATOM 638 O O . PHE A 1 85 ? 27.608 1.346 -28.218 1.00 93.38 85 PHE A O 1
ATOM 645 N N . ALA A 1 86 ? 26.952 2.023 -30.249 1.00 92.94 86 ALA A N 1
ATOM 646 C CA . ALA A 1 86 ? 28.009 3.028 -30.374 1.00 92.94 86 ALA A CA 1
ATOM 647 C C . ALA A 1 86 ? 27.853 4.183 -29.363 1.00 92.94 86 ALA A C 1
ATOM 649 O O . ALA A 1 86 ? 28.847 4.707 -28.863 1.00 92.94 86 ALA A O 1
ATOM 650 N N . ALA A 1 87 ? 26.621 4.596 -29.053 1.00 93.94 87 ALA A N 1
ATOM 651 C CA . ALA A 1 87 ? 26.337 5.575 -28.003 1.00 93.94 87 ALA A CA 1
ATOM 652 C C . ALA A 1 87 ? 26.678 5.042 -26.606 1.00 93.94 87 ALA A C 1
ATOM 654 O O . ALA A 1 87 ? 27.281 5.767 -25.818 1.00 93.94 87 ALA A O 1
ATOM 655 N N . LEU A 1 88 ? 26.341 3.782 -26.321 1.00 94.50 88 LEU A N 1
ATOM 656 C CA . LEU A 1 88 ? 26.684 3.129 -25.060 1.00 94.50 88 LEU A CA 1
ATOM 657 C C . LEU A 1 88 ? 28.203 2.986 -24.889 1.00 94.50 88 LEU A C 1
ATOM 659 O O . LEU A 1 88 ? 28.716 3.329 -23.832 1.00 94.50 88 LEU A O 1
ATOM 663 N N . ALA A 1 89 ? 28.928 2.576 -25.934 1.00 93.12 89 ALA A N 1
ATOM 664 C CA . ALA A 1 89 ? 30.389 2.494 -25.902 1.00 93.12 89 ALA A CA 1
ATOM 665 C C . ALA A 1 89 ? 31.036 3.862 -25.613 1.00 93.12 89 ALA A C 1
ATOM 667 O O . ALA A 1 89 ? 31.896 3.966 -24.746 1.00 93.12 89 ALA A O 1
ATOM 668 N N . ARG A 1 90 ? 30.562 4.943 -26.254 1.00 91.38 90 ARG A N 1
ATOM 669 C CA . ARG A 1 90 ? 31.029 6.305 -25.928 1.00 91.38 90 ARG A CA 1
ATOM 670 C C . ARG A 1 90 ? 30.756 6.690 -24.477 1.00 91.38 90 ARG A C 1
ATOM 672 O O . ARG A 1 90 ? 31.569 7.384 -23.879 1.00 91.38 90 ARG A O 1
ATOM 679 N N . PHE A 1 91 ? 29.613 6.276 -23.932 1.00 92.19 91 PHE A N 1
ATOM 680 C CA . PHE A 1 91 ? 29.276 6.541 -22.538 1.00 92.19 91 PHE A CA 1
ATOM 681 C C . PHE A 1 91 ? 30.202 5.783 -21.574 1.00 92.19 91 PHE A C 1
ATOM 683 O O . PHE A 1 91 ? 30.600 6.354 -20.563 1.00 92.19 91 PHE A O 1
ATOM 690 N N . CYS A 1 92 ? 30.602 4.549 -21.904 1.00 91.38 92 CYS A N 1
ATOM 691 C CA . CYS A 1 92 ? 31.598 3.782 -21.147 1.00 91.38 92 CYS A CA 1
ATOM 692 C C . CYS A 1 92 ? 32.955 4.504 -21.038 1.00 91.38 92 CYS A C 1
ATOM 694 O O . CYS A 1 92 ? 33.605 4.412 -20.000 1.00 91.38 92 CYS A O 1
ATOM 696 N N . ASP A 1 93 ? 33.339 5.265 -22.066 1.00 85.88 93 ASP A N 1
ATOM 697 C CA . ASP A 1 93 ? 34.580 6.055 -22.100 1.00 85.88 93 ASP A CA 1
ATOM 698 C C . ASP A 1 93 ? 34.410 7.495 -21.563 1.00 85.88 93 ASP A C 1
ATOM 700 O O . ASP A 1 93 ? 35.373 8.265 -21.487 1.00 85.88 93 ASP A O 1
ATOM 704 N N . GLY A 1 94 ? 33.177 7.898 -21.244 1.00 78.88 94 GLY A N 1
ATOM 705 C CA . GLY A 1 94 ? 32.791 9.287 -21.006 1.00 78.88 94 GLY A CA 1
ATOM 706 C C . GLY A 1 94 ? 32.660 9.685 -19.527 1.00 78.88 94 GLY A C 1
ATOM 707 O O . GLY A 1 94 ? 32.574 8.845 -18.632 1.00 78.88 94 GLY A O 1
ATOM 708 N N . PRO A 1 95 ? 32.609 10.999 -19.233 1.00 69.38 95 PRO A N 1
ATOM 709 C CA . PRO A 1 95 ? 32.316 11.498 -17.891 1.00 69.38 95 PRO A CA 1
ATOM 710 C C . PRO A 1 95 ? 30.838 11.278 -17.508 1.00 69.38 95 PRO A C 1
ATOM 712 O O . PRO A 1 95 ? 29.954 11.357 -18.360 1.00 69.38 95 PRO A O 1
ATOM 715 N N . GLY A 1 96 ? 30.552 11.091 -16.211 1.00 69.69 96 GLY A N 1
ATOM 716 C CA . GLY A 1 96 ? 29.180 11.046 -15.668 1.00 69.69 96 GLY A CA 1
ATOM 717 C C . GLY A 1 96 ? 28.801 9.786 -14.881 1.00 69.69 96 GLY A C 1
ATOM 718 O O . GLY A 1 96 ? 27.670 9.696 -14.402 1.00 69.69 96 GLY A O 1
ATOM 719 N N . LEU A 1 97 ? 29.726 8.834 -14.715 1.00 76.06 97 LEU A N 1
ATOM 720 C CA . LEU A 1 97 ? 29.505 7.598 -13.946 1.00 76.06 97 LEU A CA 1
ATOM 721 C C . LEU A 1 97 ? 29.282 7.837 -12.446 1.00 76.06 97 LEU A C 1
ATOM 723 O O . LEU A 1 97 ? 28.604 7.063 -11.780 1.00 76.06 97 LEU A O 1
ATOM 727 N N . ASP A 1 98 ? 29.807 8.938 -11.918 1.00 82.25 98 ASP A N 1
ATOM 728 C CA . ASP A 1 98 ? 29.620 9.380 -10.535 1.00 82.25 98 ASP A CA 1
ATOM 729 C C . ASP A 1 98 ? 28.186 9.859 -10.240 1.00 82.25 98 ASP A C 1
ATOM 731 O O . ASP A 1 98 ? 27.814 10.039 -9.081 1.00 82.25 98 ASP A O 1
ATOM 735 N N . ARG A 1 99 ? 27.369 10.063 -11.282 1.00 82.81 99 ARG A N 1
ATOM 736 C CA . ARG A 1 99 ? 26.004 10.606 -11.188 1.00 82.81 99 ARG A CA 1
ATOM 737 C C . ARG A 1 99 ? 24.909 9.569 -11.415 1.00 82.81 99 ARG A C 1
ATOM 739 O O . ARG A 1 99 ? 23.733 9.938 -11.469 1.00 82.81 99 ARG A O 1
ATOM 746 N N . ILE A 1 100 ? 25.268 8.300 -11.570 1.00 88.38 100 ILE A N 1
ATOM 747 C CA . ILE A 1 100 ? 24.327 7.212 -11.841 1.00 88.38 100 ILE A CA 1
ATOM 748 C C . ILE A 1 100 ? 24.313 6.222 -10.675 1.00 88.38 100 ILE A C 1
ATOM 750 O O . ILE A 1 100 ? 25.351 5.873 -10.128 1.00 88.38 100 ILE A O 1
ATOM 754 N N . GLU A 1 101 ? 23.124 5.774 -10.281 1.00 92.00 101 GLU A N 1
ATOM 755 C CA . GLU A 1 101 ? 22.958 4.702 -9.285 1.00 92.00 101 GLU A CA 1
ATOM 756 C C . GLU A 1 101 ? 22.899 3.329 -9.955 1.00 92.00 101 GLU A C 1
ATOM 758 O O . GLU A 1 101 ? 23.405 2.342 -9.429 1.00 92.00 101 GLU A O 1
ATOM 763 N N . GLU A 1 102 ? 22.256 3.265 -11.119 1.00 94.62 102 GLU A N 1
ATOM 764 C CA . GLU A 1 102 ? 22.133 2.075 -11.956 1.00 94.62 102 GLU A CA 1
ATOM 765 C C . GLU A 1 102 ? 21.710 2.487 -13.370 1.00 94.62 102 GLU A C 1
ATOM 767 O O . GLU A 1 102 ? 21.061 3.522 -13.565 1.00 94.62 102 GLU A O 1
ATOM 772 N N . ILE A 1 103 ? 22.035 1.647 -14.350 1.00 96.06 103 ILE A N 1
ATOM 773 C CA . ILE A 1 103 ? 21.454 1.698 -15.691 1.00 96.06 103 ILE A CA 1
ATOM 774 C C . ILE A 1 103 ? 20.707 0.400 -15.987 1.00 96.06 103 ILE A C 1
ATOM 776 O O . ILE A 1 103 ? 21.090 -0.666 -15.514 1.00 96.06 103 ILE A O 1
ATOM 780 N N . TRP A 1 104 ? 19.652 0.490 -16.782 1.00 97.56 104 TRP A N 1
ATOM 781 C CA . TRP A 1 104 ? 18.956 -0.642 -17.373 1.00 97.56 104 TRP A CA 1
ATOM 782 C C . TRP A 1 104 ? 19.083 -0.548 -18.889 1.00 97.56 104 TRP A C 1
ATOM 784 O O . TRP A 1 104 ? 18.637 0.427 -19.491 1.00 97.56 104 TRP A O 1
ATOM 794 N N . LEU A 1 105 ? 19.716 -1.544 -19.495 1.00 97.81 105 LEU A N 1
ATOM 795 C CA . LEU A 1 105 ? 19.771 -1.730 -20.941 1.00 97.81 105 LEU A CA 1
ATOM 796 C C . LEU A 1 105 ? 18.499 -2.464 -21.357 1.00 97.81 105 LEU A C 1
ATOM 798 O O . LEU A 1 105 ? 18.185 -3.469 -20.735 1.00 97.81 105 LEU A O 1
ATOM 802 N N . GLU A 1 106 ? 17.782 -1.987 -22.366 1.00 97.62 106 GLU A N 1
ATOM 803 C CA . GLU A 1 106 ? 16.571 -2.610 -22.912 1.00 97.62 106 GLU A CA 1
ATOM 804 C C . GLU A 1 106 ? 16.784 -2.890 -24.399 1.00 97.62 106 GLU A C 1
ATOM 806 O O . GLU A 1 106 ? 17.129 -1.983 -25.157 1.00 97.62 106 GLU A O 1
ATOM 811 N N . LEU A 1 107 ? 16.605 -4.148 -24.795 1.00 96.56 107 LEU A N 1
ATOM 812 C CA . LEU A 1 107 ? 16.718 -4.622 -26.165 1.00 96.56 107 LEU A CA 1
ATOM 813 C C . LEU A 1 107 ? 15.336 -5.045 -26.665 1.00 96.56 107 LEU A C 1
ATOM 815 O O . LEU A 1 107 ? 14.744 -5.983 -26.123 1.00 96.56 107 LEU A O 1
ATOM 819 N N . ASP A 1 108 ? 14.855 -4.364 -27.704 1.00 93.00 108 ASP A N 1
ATOM 820 C CA . ASP A 1 108 ? 13.582 -4.684 -28.354 1.00 93.00 108 ASP A CA 1
ATOM 821 C C . ASP A 1 108 ? 13.743 -5.936 -29.242 1.00 93.00 108 ASP A C 1
ATOM 823 O O . ASP A 1 108 ? 14.720 -6.069 -29.994 1.00 93.00 108 ASP A O 1
ATOM 827 N N . ASP A 1 109 ? 12.766 -6.846 -29.205 1.00 84.69 109 ASP A N 1
ATOM 828 C CA . ASP A 1 109 ? 12.704 -7.953 -30.166 1.00 84.69 109 ASP A CA 1
ATOM 829 C C . ASP A 1 109 ? 12.243 -7.446 -31.548 1.00 84.69 109 ASP A C 1
ATOM 831 O O . ASP A 1 109 ? 11.273 -6.693 -31.661 1.00 84.69 109 ASP A O 1
ATOM 835 N N . GLY A 1 110 ? 12.926 -7.866 -32.621 1.00 81.19 110 GLY A N 1
ATOM 836 C CA . GLY A 1 110 ? 12.501 -7.596 -34.004 1.00 81.19 110 GLY A CA 1
ATOM 837 C C . GLY A 1 110 ? 13.537 -6.974 -34.949 1.00 81.19 110 GLY A C 1
ATOM 838 O O . GLY A 1 110 ? 13.238 -6.831 -36.134 1.00 81.19 110 GLY A O 1
ATOM 839 N N . ALA A 1 111 ? 14.743 -6.643 -34.478 1.00 81.00 111 ALA A N 1
ATOM 840 C CA . ALA A 1 111 ? 15.854 -6.180 -35.318 1.00 81.00 111 ALA A CA 1
ATOM 841 C C . ALA A 1 111 ? 17.152 -6.957 -35.025 1.00 81.00 111 ALA A C 1
ATOM 843 O O . ALA A 1 111 ? 17.317 -7.511 -33.938 1.00 81.00 111 ALA A O 1
ATOM 844 N N . ASP A 1 112 ? 18.060 -7.000 -36.004 1.00 83.25 112 ASP A N 1
ATOM 845 C CA . ASP A 1 112 ? 19.429 -7.505 -35.849 1.00 83.25 112 ASP A CA 1
ATOM 846 C C . ASP A 1 112 ? 20.409 -6.500 -36.495 1.00 83.25 112 ASP A C 1
ATOM 848 O O . ASP A 1 112 ? 20.390 -6.344 -37.722 1.00 83.25 112 ASP A O 1
ATOM 852 N N . PRO A 1 113 ? 21.205 -5.750 -35.707 1.00 85.12 113 PRO A N 1
ATOM 853 C CA . PRO A 1 113 ? 21.272 -5.783 -34.244 1.00 85.12 113 PRO A CA 1
ATOM 854 C C . PRO A 1 113 ? 19.964 -5.297 -33.588 1.00 85.12 113 PRO A C 1
ATOM 856 O O . PRO A 1 113 ? 19.221 -4.519 -34.197 1.00 85.12 113 PRO A O 1
ATOM 859 N N . PRO A 1 114 ? 19.663 -5.741 -32.355 1.00 91.75 114 PRO A N 1
ATOM 860 C CA . PRO A 1 114 ? 18.467 -5.305 -31.644 1.00 91.75 114 PRO A CA 1
ATOM 861 C C . PRO A 1 114 ? 18.526 -3.809 -31.326 1.00 91.75 114 PRO A C 1
ATOM 863 O O . PRO A 1 114 ? 19.594 -3.271 -31.031 1.00 91.75 114 PRO A O 1
ATOM 866 N N . ALA A 1 115 ? 17.371 -3.142 -31.362 1.00 93.56 115 ALA A N 1
ATOM 867 C CA . ALA A 1 115 ? 17.284 -1.734 -30.996 1.00 93.56 115 ALA A CA 1
ATOM 868 C C . ALA A 1 115 ? 17.531 -1.568 -29.491 1.00 93.56 115 ALA A C 1
ATOM 870 O O . ALA A 1 115 ? 16.902 -2.253 -28.683 1.00 93.56 115 ALA A O 1
ATOM 871 N N . LEU A 1 116 ? 18.429 -0.650 -29.126 1.00 95.62 116 LEU A N 1
ATOM 872 C CA . LEU A 1 116 ? 18.815 -0.399 -27.742 1.00 95.62 116 LEU A CA 1
ATOM 873 C C . LEU A 1 116 ? 18.123 0.849 -27.178 1.00 95.62 116 LEU A C 1
ATOM 875 O O . LEU A 1 116 ? 18.176 1.941 -27.754 1.00 95.62 116 LEU A O 1
ATOM 879 N N . SER A 1 117 ? 17.555 0.698 -25.985 1.00 97.31 117 SER A N 1
ATOM 880 C CA . SER A 1 117 ? 17.185 1.796 -25.092 1.00 97.31 117 SER A CA 1
ATOM 881 C C . SER A 1 117 ? 17.962 1.692 -23.777 1.00 97.31 117 SER A C 1
ATOM 883 O O . SER A 1 117 ? 18.321 0.602 -23.339 1.00 97.31 117 SER A O 1
ATOM 885 N N . VAL A 1 118 ? 18.243 2.826 -23.132 1.00 97.62 118 VAL A N 1
ATOM 886 C CA . VAL A 1 118 ? 18.974 2.866 -21.853 1.00 97.62 118 VAL A CA 1
ATOM 887 C C . VAL A 1 118 ? 18.205 3.688 -20.833 1.00 97.62 118 VAL A C 1
ATOM 889 O O . VAL A 1 118 ? 17.942 4.863 -21.066 1.00 97.62 118 VAL A O 1
ATOM 892 N N . PHE A 1 119 ? 17.876 3.108 -19.683 1.00 97.69 119 PHE A N 1
ATOM 893 C CA . PHE A 1 119 ? 17.222 3.799 -18.575 1.00 97.69 119 PHE A CA 1
ATOM 894 C C . PHE A 1 119 ? 18.197 4.018 -17.430 1.00 97.69 119 PHE A C 1
ATOM 896 O O . PHE A 1 119 ? 18.698 3.074 -16.834 1.00 97.69 119 PHE A O 1
ATOM 903 N N . VAL A 1 120 ? 18.441 5.275 -17.096 1.00 96.19 120 VAL A N 1
ATOM 904 C CA . VAL A 1 120 ? 19.410 5.686 -16.087 1.00 96.19 120 VAL A CA 1
ATOM 905 C C . VAL A 1 120 ? 18.674 6.128 -14.832 1.00 96.19 120 VAL A C 1
ATOM 907 O O . VAL A 1 120 ? 17.839 7.037 -14.886 1.00 96.19 120 VAL A O 1
ATOM 910 N N . ARG A 1 121 ? 19.002 5.517 -13.692 1.00 94.62 121 ARG A N 1
ATOM 911 C CA . ARG A 1 121 ? 18.639 6.042 -12.375 1.00 94.62 121 ARG A CA 1
ATOM 912 C C . ARG A 1 121 ? 19.708 7.033 -11.932 1.00 94.62 121 ARG A C 1
ATOM 914 O O . ARG A 1 121 ? 20.885 6.685 -11.851 1.00 94.62 121 ARG A O 1
ATOM 921 N N . LEU A 1 122 ? 19.301 8.266 -11.654 1.00 89.19 122 LEU A N 1
ATOM 922 C CA . LEU A 1 122 ? 20.220 9.347 -11.295 1.00 89.19 122 LEU A CA 1
ATOM 923 C C . LEU A 1 122 ? 20.512 9.340 -9.792 1.00 89.19 122 LEU A C 1
ATOM 925 O O . LEU A 1 122 ? 19.582 9.236 -8.993 1.00 89.19 122 LEU A O 1
ATOM 929 N N . ALA A 1 123 ? 21.780 9.522 -9.425 1.00 82.62 123 ALA A N 1
ATOM 930 C CA . ALA A 1 123 ? 22.206 9.636 -8.037 1.00 82.62 123 ALA A CA 1
ATOM 931 C C . ALA A 1 123 ? 21.680 10.919 -7.392 1.00 82.62 123 ALA A C 1
ATOM 933 O O . ALA A 1 123 ? 21.882 12.021 -7.908 1.00 82.62 123 ALA A O 1
ATOM 934 N N . GLY A 1 124 ? 21.001 10.765 -6.251 1.00 69.75 124 GLY A N 1
ATOM 935 C CA . GLY A 1 124 ? 20.643 11.878 -5.373 1.00 69.75 124 GLY A CA 1
ATOM 936 C C . GLY A 1 124 ? 19.806 12.965 -6.048 1.00 69.75 124 GLY A C 1
ATOM 937 O O . GLY A 1 124 ? 20.191 14.129 -5.992 1.00 69.75 124 GLY A O 1
ATOM 938 N N . ALA A 1 12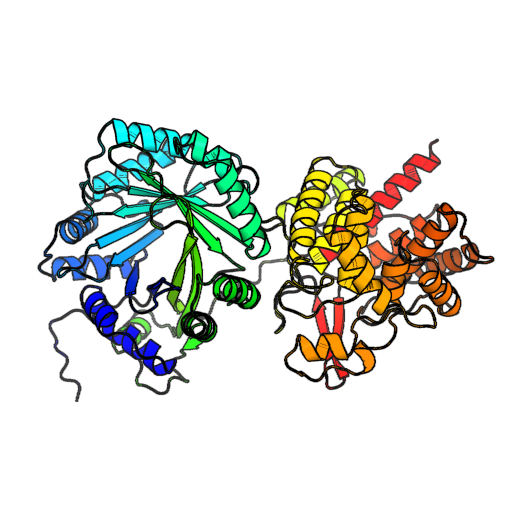5 ? 18.680 12.601 -6.678 1.00 56.81 125 ALA A N 1
ATOM 939 C CA . ALA A 1 125 ? 17.798 13.501 -7.433 1.00 56.81 125 ALA A CA 1
ATOM 940 C C . ALA A 1 125 ? 17.306 14.727 -6.623 1.00 56.81 125 ALA A C 1
ATOM 942 O O . ALA A 1 125 ? 16.170 14.786 -6.148 1.00 56.81 125 ALA A O 1
ATOM 943 N N . ALA A 1 126 ? 18.170 15.734 -6.504 1.00 53.16 126 ALA A N 1
ATOM 944 C CA . ALA A 1 126 ? 17.904 17.023 -5.898 1.00 53.16 126 ALA A CA 1
ATOM 945 C C . ALA A 1 126 ? 16.892 17.807 -6.749 1.00 53.16 126 ALA A C 1
ATOM 947 O O . ALA A 1 126 ? 16.844 17.700 -7.977 1.00 53.16 126 ALA A O 1
ATOM 948 N N . GLY A 1 127 ? 16.038 18.597 -6.099 1.00 61.44 127 GLY A N 1
ATOM 949 C CA . GLY A 1 127 ? 15.057 19.442 -6.782 1.00 61.44 127 GLY A CA 1
ATOM 950 C C . GLY A 1 127 ? 15.699 20.530 -7.659 1.00 61.44 127 GLY A C 1
ATOM 951 O O . GLY A 1 127 ? 16.837 20.937 -7.447 1.00 61.44 127 GLY A O 1
ATOM 952 N N . GLY A 1 128 ? 14.941 21.039 -8.637 1.00 72.31 128 GLY A N 1
ATOM 953 C CA . GLY A 1 128 ? 15.305 22.252 -9.384 1.00 72.31 128 GLY A CA 1
ATOM 954 C C . GLY A 1 128 ? 16.402 22.085 -10.448 1.00 72.31 128 GLY A C 1
ATOM 955 O O .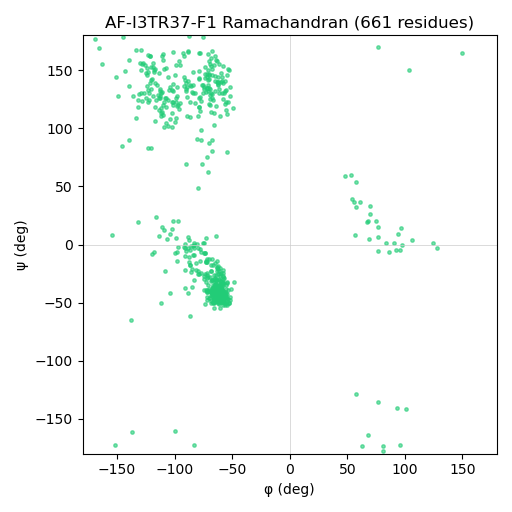 GLY A 1 128 ? 16.347 21.160 -11.260 1.00 72.31 128 GLY A O 1
ATOM 956 N N . SER A 1 129 ? 17.350 23.031 -10.481 1.00 78.12 129 SER A N 1
ATOM 957 C CA . SER A 1 129 ? 18.396 23.161 -11.512 1.00 78.12 129 SER A CA 1
ATOM 958 C C . SER A 1 129 ? 19.389 21.999 -11.530 1.00 78.12 129 SER A C 1
ATOM 960 O O . SER A 1 129 ? 19.791 21.578 -12.610 1.00 78.12 129 SER A O 1
ATOM 962 N N . ALA A 1 130 ? 19.707 21.421 -10.369 1.00 84.25 130 ALA A N 1
ATOM 963 C CA . ALA A 1 130 ? 20.619 20.283 -10.267 1.00 84.25 130 ALA A CA 1
ATOM 964 C C . ALA A 1 130 ? 20.107 19.057 -11.046 1.00 84.25 130 ALA A C 1
ATOM 966 O O . ALA A 1 130 ? 20.865 18.427 -11.778 1.00 84.25 130 ALA A O 1
ATOM 967 N N . ALA A 1 131 ? 18.804 18.750 -10.970 1.00 86.31 131 ALA A N 1
ATOM 968 C CA . ALA A 1 131 ? 18.218 17.659 -11.754 1.00 86.31 131 ALA A CA 1
ATOM 969 C C . ALA A 1 131 ? 18.343 17.897 -13.265 1.00 86.31 131 ALA A C 1
ATOM 971 O O . ALA A 1 131 ? 18.595 16.959 -14.018 1.00 86.31 131 ALA A O 1
ATOM 972 N N . LEU A 1 132 ? 18.168 19.143 -13.711 1.00 91.06 132 LEU A N 1
ATOM 973 C CA . LEU A 1 132 ? 18.289 19.488 -15.122 1.00 91.06 132 LEU A CA 1
ATOM 974 C C . LEU A 1 132 ? 19.726 19.316 -15.617 1.00 91.06 132 LEU A C 1
ATOM 976 O O . LEU A 1 132 ? 19.930 18.662 -16.634 1.00 91.06 132 LEU A O 1
ATOM 980 N N . GLU A 1 133 ? 20.701 19.866 -14.893 1.00 90.38 133 GLU A N 1
ATOM 981 C CA . GLU A 1 133 ? 22.124 19.747 -15.229 1.00 90.38 133 GLU A CA 1
ATOM 982 C C . GLU A 1 133 ? 22.566 18.282 -15.274 1.00 90.38 133 GLU A C 1
ATOM 984 O O . GLU A 1 133 ? 23.263 17.871 -16.202 1.00 90.38 133 GLU A O 1
ATOM 989 N N . THR A 1 134 ? 22.113 17.465 -14.319 1.00 90.00 134 THR A N 1
ATOM 990 C CA . THR A 1 134 ? 22.390 16.026 -14.312 1.00 90.00 134 THR A CA 1
ATOM 991 C C . THR A 1 134 ? 21.791 15.331 -15.533 1.00 90.00 134 THR A C 1
ATOM 993 O O . THR A 1 134 ? 22.509 14.609 -16.222 1.00 90.00 134 THR A O 1
ATOM 996 N N . VAL A 1 135 ? 20.516 15.575 -15.863 1.00 92.62 135 VAL A N 1
ATOM 997 C CA . VAL A 1 135 ? 19.882 14.982 -17.056 1.00 92.62 135 VAL A CA 1
ATOM 998 C C . VAL A 1 135 ? 20.601 15.415 -18.335 1.00 92.62 135 VAL A C 1
ATOM 1000 O O . VAL A 1 135 ? 20.899 14.575 -19.181 1.00 92.62 135 VAL A O 1
ATOM 1003 N N . GLN A 1 136 ? 20.917 16.704 -18.477 1.00 92.75 136 GLN A N 1
ATOM 1004 C CA . GLN A 1 136 ? 21.638 17.227 -19.640 1.00 92.75 136 GLN A CA 1
ATOM 1005 C C . GLN A 1 136 ? 23.027 16.597 -19.777 1.00 92.75 136 GLN A C 1
ATOM 1007 O O . GLN A 1 136 ? 23.412 16.209 -20.878 1.00 92.75 136 GLN A O 1
ATOM 1012 N N . SER A 1 137 ? 23.749 16.442 -18.664 1.00 91.44 137 SER A N 1
ATOM 1013 C CA . SER A 1 137 ? 25.058 15.787 -18.632 1.00 91.44 137 SER A CA 1
ATOM 1014 C C . SER A 1 137 ? 24.982 14.327 -19.073 1.00 91.44 137 SER A C 1
ATOM 1016 O O . SER A 1 137 ? 25.833 13.889 -19.841 1.00 91.44 137 SER A O 1
ATOM 1018 N N . VAL A 1 138 ? 23.969 13.576 -18.626 1.00 92.88 138 VAL A N 1
ATOM 1019 C CA . VAL A 1 138 ? 23.784 12.176 -19.037 1.00 92.88 138 VAL A CA 1
ATOM 1020 C C . VAL A 1 138 ? 23.454 12.089 -20.530 1.00 92.88 138 VAL A C 1
ATOM 1022 O O . VAL A 1 138 ? 24.101 11.333 -21.244 1.00 92.88 138 VAL A O 1
ATOM 1025 N N . ILE A 1 139 ? 22.521 12.906 -21.037 1.00 93.75 139 ILE A N 1
ATOM 1026 C CA . ILE A 1 139 ? 22.181 12.956 -22.474 1.00 93.75 139 ILE A CA 1
ATOM 1027 C C . ILE A 1 139 ? 23.427 13.264 -23.323 1.00 93.75 139 ILE A C 1
ATOM 1029 O O . ILE A 1 139 ? 23.673 12.598 -24.331 1.00 93.75 139 ILE A O 1
ATOM 1033 N N . ALA A 1 140 ? 24.238 14.235 -22.892 1.00 92.88 140 ALA A N 1
ATOM 1034 C CA . ALA A 1 140 ? 25.485 14.595 -23.560 1.00 92.88 140 ALA A CA 1
ATOM 1035 C C . ALA A 1 140 ? 26.529 13.466 -23.512 1.00 92.88 140 ALA A C 1
ATOM 1037 O O . ALA A 1 140 ? 27.228 13.259 -24.501 1.00 92.88 140 ALA A O 1
ATOM 1038 N N . GLY A 1 141 ? 26.600 12.705 -22.414 1.00 92.00 141 GLY A N 1
ATOM 1039 C CA . GLY A 1 141 ? 27.491 11.548 -22.272 1.00 92.00 141 GLY A CA 1
ATOM 1040 C C . GLY A 1 141 ? 27.223 10.442 -23.301 1.00 92.00 141 GLY A C 1
ATOM 1041 O O . GLY A 1 141 ? 28.160 9.849 -23.825 1.00 92.00 141 GLY A O 1
ATOM 1042 N N . PHE A 1 142 ? 25.961 10.228 -23.683 1.00 92.69 142 PHE A N 1
ATOM 1043 C CA . PHE A 1 142 ? 25.601 9.324 -24.791 1.00 92.69 142 PHE A CA 1
ATOM 1044 C C . PHE A 1 142 ? 25.826 9.949 -26.187 1.00 92.69 142 PHE A C 1
ATOM 1046 O O . PHE A 1 142 ? 25.659 9.293 -27.223 1.00 92.69 142 PHE A O 1
ATOM 1053 N N . GLY A 1 143 ? 26.233 11.220 -26.251 1.00 91.94 143 GLY A N 1
ATOM 1054 C CA . GLY A 1 143 ? 26.425 11.970 -27.492 1.00 91.94 143 GLY A CA 1
ATOM 1055 C C . GLY A 1 143 ? 25.116 12.298 -28.210 1.00 91.94 143 GLY A C 1
ATOM 1056 O O . GLY A 1 143 ? 25.107 12.419 -29.435 1.00 91.94 143 GLY A O 1
ATOM 1057 N N . LEU A 1 144 ? 24.003 12.395 -27.478 1.00 91.75 144 LEU A N 1
ATOM 1058 C CA . LEU A 1 144 ? 22.699 12.699 -28.058 1.00 91.75 144 LEU A CA 1
ATOM 1059 C C . LEU A 1 144 ? 22.488 14.217 -28.162 1.00 91.75 144 LEU A C 1
ATOM 1061 O O . LEU A 1 144 ? 22.783 14.948 -27.212 1.00 91.75 144 LEU A O 1
ATOM 1065 N N . PRO A 1 145 ? 21.935 14.720 -29.280 1.00 90.62 145 PRO A N 1
ATOM 1066 C CA . PRO A 1 145 ? 21.582 16.125 -29.387 1.00 90.62 145 PRO A CA 1
ATOM 1067 C C . PRO A 1 145 ? 20.384 16.449 -28.486 1.00 90.62 145 PRO A C 1
ATOM 1069 O O . PRO A 1 145 ? 19.413 15.693 -28.416 1.00 90.62 145 PRO A O 1
ATOM 1072 N N . LEU A 1 146 ? 20.406 17.630 -27.865 1.00 94.19 146 LEU A N 1
ATOM 1073 C CA . LEU A 1 146 ? 19.265 18.179 -27.133 1.00 94.19 146 LEU A CA 1
ATOM 1074 C C . LEU A 1 146 ? 18.846 19.529 -27.742 1.00 94.19 146 LEU A C 1
ATOM 1076 O O . LEU A 1 146 ? 19.261 20.579 -27.255 1.00 94.19 146 LEU A O 1
ATOM 1080 N N . PRO A 1 147 ? 18.046 19.530 -28.827 1.00 94.44 147 PRO A N 1
ATOM 1081 C CA . PRO A 1 147 ? 17.554 20.761 -29.438 1.00 94.44 147 PRO A CA 1
ATOM 1082 C C . PRO A 1 147 ? 16.752 21.617 -28.449 1.00 94.44 147 PRO A C 1
ATOM 1084 O O . PRO A 1 147 ? 16.090 21.088 -27.552 1.00 94.44 147 PRO A O 1
ATOM 1087 N N . SER A 1 148 ? 16.716 22.936 -28.666 1.00 94.19 148 SER A N 1
ATOM 1088 C CA . SER A 1 148 ? 16.099 23.903 -27.741 1.00 94.19 148 SER A CA 1
ATOM 1089 C C . SER A 1 148 ? 14.640 23.590 -27.389 1.00 94.19 148 SER A C 1
ATOM 1091 O O . SER A 1 148 ? 14.211 23.829 -26.263 1.00 94.19 148 SER A O 1
ATOM 1093 N N . MET A 1 149 ? 13.868 23.022 -28.321 1.00 93.38 149 MET A N 1
ATOM 1094 C CA . MET A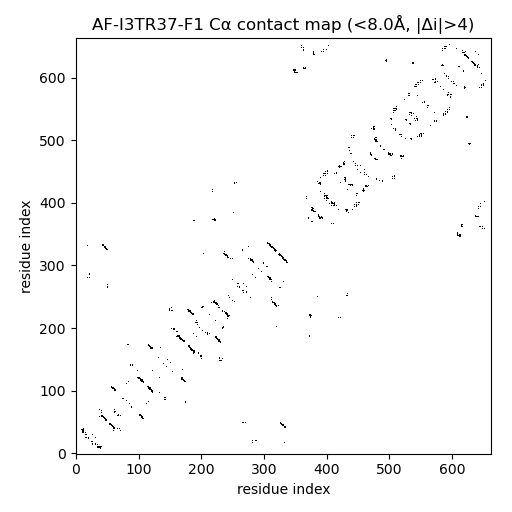 1 149 ? 12.478 22.627 -28.065 1.00 93.38 149 MET A CA 1
ATOM 1095 C C . MET A 1 149 ? 12.373 21.462 -27.069 1.00 93.38 149 MET A C 1
ATOM 1097 O O . MET A 1 149 ? 11.550 21.516 -26.151 1.00 93.38 149 MET A O 1
ATOM 1101 N N . ARG A 1 150 ? 13.239 20.448 -27.192 1.00 94.81 150 ARG A N 1
ATOM 1102 C CA . ARG A 1 150 ? 13.310 19.328 -26.244 1.00 94.81 150 ARG A CA 1
ATOM 1103 C C . ARG A 1 150 ? 13.871 19.762 -24.900 1.00 94.81 150 ARG A C 1
ATOM 1105 O O . ARG A 1 150 ? 13.362 19.338 -23.867 1.00 94.81 150 ARG A O 1
ATOM 1112 N N . GLU A 1 151 ? 14.861 20.650 -24.898 1.00 95.62 151 GLU A N 1
ATOM 1113 C CA . GLU A 1 151 ? 15.373 21.247 -23.665 1.00 95.62 151 GLU A CA 1
ATOM 1114 C C . GLU A 1 151 ? 14.274 22.028 -22.927 1.00 95.62 151 GLU A C 1
ATOM 1116 O O . GLU A 1 151 ? 14.087 21.865 -21.721 1.00 95.62 151 GLU A O 1
ATOM 1121 N N . ALA A 1 152 ? 13.490 22.834 -23.649 1.00 95.44 152 ALA A N 1
ATOM 1122 C CA . ALA A 1 152 ? 12.362 23.555 -23.071 1.00 95.44 152 ALA A CA 1
ATOM 1123 C C . ALA A 1 152 ? 11.294 22.597 -22.517 1.00 95.44 152 ALA A C 1
ATOM 1125 O O . ALA A 1 152 ? 10.760 22.841 -21.435 1.00 95.44 152 ALA A O 1
ATOM 1126 N N . ALA A 1 153 ? 10.998 21.497 -23.219 1.00 96.12 153 ALA A N 1
ATOM 1127 C CA . ALA A 1 153 ? 10.081 20.464 -22.736 1.00 96.12 153 ALA A CA 1
ATOM 1128 C C . ALA A 1 153 ? 10.606 19.771 -21.467 1.00 96.12 153 ALA A C 1
ATOM 1130 O O . ALA A 1 153 ? 9.863 19.644 -20.494 1.00 96.12 153 ALA A O 1
ATOM 1131 N N . LEU A 1 154 ? 11.893 19.414 -21.430 1.00 95.75 154 LEU A N 1
ATOM 1132 C CA . LEU A 1 154 ? 12.560 18.862 -20.249 1.00 95.75 154 LEU A CA 1
ATOM 1133 C C . LEU A 1 154 ? 12.455 19.815 -19.049 1.00 95.75 154 LEU A C 1
ATOM 1135 O O . LEU A 1 154 ? 12.026 19.402 -17.971 1.00 95.75 154 LEU A O 1
ATOM 1139 N N . ARG A 1 155 ? 12.777 21.103 -19.241 1.00 95.19 155 ARG A N 1
ATOM 1140 C CA . ARG A 1 155 ? 12.650 22.137 -18.198 1.00 95.19 155 ARG A CA 1
ATOM 1141 C C . ARG A 1 155 ? 11.221 22.224 -17.663 1.00 95.19 155 ARG A C 1
ATOM 1143 O O . ARG A 1 155 ? 11.037 22.246 -16.448 1.00 95.19 155 ARG A O 1
ATOM 1150 N N . ARG A 1 156 ? 10.215 22.223 -18.547 1.00 95.19 156 ARG A N 1
ATOM 1151 C CA . ARG A 1 156 ? 8.798 22.221 -18.142 1.00 95.19 156 ARG A CA 1
ATOM 1152 C C . ARG A 1 156 ? 8.438 20.983 -17.323 1.00 95.19 156 ARG A C 1
ATOM 1154 O O . ARG A 1 156 ? 7.853 21.129 -16.256 1.00 95.19 156 ARG A O 1
ATOM 1161 N N . CYS A 1 157 ? 8.830 19.789 -17.765 1.00 94.50 157 CYS A N 1
ATOM 1162 C CA . CYS A 1 157 ? 8.534 18.542 -17.054 1.00 94.50 157 CYS A CA 1
ATOM 1163 C C . CYS A 1 157 ? 9.148 18.518 -15.647 1.00 94.50 157 CYS A C 1
ATOM 1165 O O . CYS A 1 157 ? 8.472 18.184 -14.675 1.00 94.50 157 CYS A O 1
ATOM 1167 N N . LEU A 1 158 ? 10.414 18.927 -15.511 1.00 93.12 158 LEU A N 1
ATOM 1168 C CA . LEU A 1 158 ? 11.093 18.977 -14.21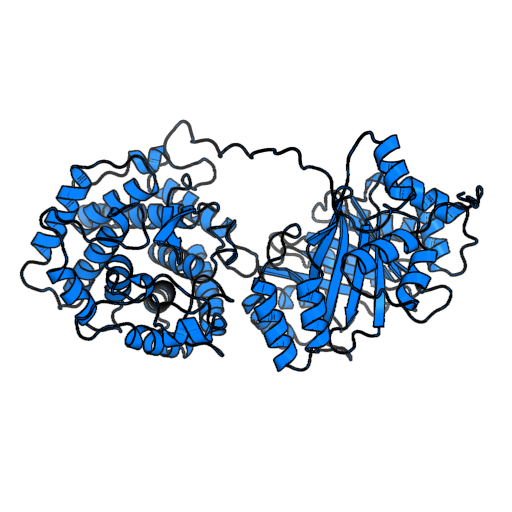3 1.00 93.12 158 LEU A CA 1
ATOM 1169 C C . LEU A 1 158 ? 10.503 20.037 -13.270 1.00 93.12 158 LEU A C 1
ATOM 1171 O O . LEU A 1 158 ? 10.527 19.832 -12.053 1.00 93.12 158 LEU A O 1
ATOM 1175 N N . ALA A 1 159 ? 9.972 21.137 -13.814 1.00 92.44 159 ALA A N 1
ATOM 1176 C CA . ALA A 1 159 ? 9.313 22.204 -13.059 1.00 92.44 159 ALA A CA 1
ATOM 1177 C C . ALA A 1 159 ? 7.848 21.891 -12.695 1.00 92.44 159 ALA A C 1
ATOM 1179 O O . ALA A 1 159 ? 7.323 22.468 -11.749 1.00 92.44 159 ALA A O 1
ATOM 1180 N N . ALA A 1 160 ? 7.184 20.979 -13.413 1.00 91.62 160 ALA A N 1
ATOM 1181 C CA . ALA A 1 160 ? 5.777 20.623 -13.196 1.00 91.62 160 ALA A CA 1
ATOM 1182 C C . ALA A 1 160 ? 5.516 19.808 -11.912 1.00 91.62 160 ALA A C 1
ATOM 1184 O O . ALA A 1 160 ? 4.356 19.649 -11.508 1.00 91.62 160 ALA A O 1
ATOM 1185 N N . ARG A 1 161 ? 6.583 19.292 -11.286 1.00 88.94 161 ARG A N 1
ATOM 1186 C CA . ARG A 1 161 ? 6.545 18.489 -10.056 1.00 88.94 161 ARG A CA 1
ATOM 1187 C C . ARG A 1 161 ? 5.981 19.297 -8.883 1.00 88.94 161 ARG A C 1
ATOM 1189 O O . ARG A 1 161 ? 6.314 20.467 -8.707 1.00 88.94 161 ARG A O 1
ATOM 1196 N N . ARG A 1 162 ? 5.156 18.655 -8.056 1.00 84.31 162 ARG A N 1
ATOM 1197 C CA . ARG A 1 162 ? 4.638 19.197 -6.791 1.00 84.31 162 ARG A CA 1
ATOM 1198 C C . ARG A 1 162 ? 4.902 18.221 -5.650 1.00 84.31 162 ARG A C 1
ATOM 1200 O O . ARG A 1 162 ? 5.042 17.022 -5.883 1.00 84.31 162 ARG A O 1
ATOM 1207 N N . GLY A 1 163 ? 4.947 18.749 -4.428 1.00 85.06 163 GLY A N 1
ATOM 1208 C CA . GLY A 1 163 ? 5.119 17.946 -3.218 1.00 85.06 163 GLY A CA 1
ATOM 1209 C C . GLY A 1 163 ? 6.400 17.112 -3.252 1.00 85.06 163 GLY A C 1
ATOM 1210 O O . GLY A 1 163 ? 7.479 17.633 -3.528 1.00 85.06 163 GLY A O 1
ATOM 1211 N N . THR A 1 164 ? 6.260 15.817 -2.982 1.00 85.94 164 THR A N 1
ATOM 1212 C CA . THR A 1 164 ? 7.348 14.829 -2.900 1.00 85.94 164 THR A CA 1
ATOM 1213 C C . THR A 1 164 ? 7.773 14.242 -4.248 1.00 85.94 164 THR A C 1
ATOM 1215 O O . THR A 1 164 ? 8.694 13.428 -4.287 1.00 85.94 164 THR A O 1
ATOM 1218 N N . GLY A 1 165 ? 7.129 14.638 -5.352 1.00 89.38 165 GLY A N 1
ATOM 1219 C CA . GLY A 1 165 ? 7.372 14.043 -6.663 1.00 89.38 165 GLY A CA 1
ATOM 1220 C C . GLY A 1 165 ? 8.829 14.175 -7.120 1.00 89.38 165 GLY A C 1
ATOM 1221 O O . GLY A 1 165 ? 9.393 15.274 -7.147 1.00 89.38 165 GLY A O 1
ATOM 1222 N N . ARG A 1 166 ? 9.440 13.068 -7.555 1.00 91.12 166 ARG A N 1
ATOM 1223 C CA . ARG A 1 166 ? 10.839 13.030 -8.025 1.00 91.12 166 ARG A CA 1
ATOM 1224 C C . ARG A 1 166 ? 10.985 12.370 -9.392 1.00 91.12 166 ARG A C 1
ATOM 1226 O O . ARG A 1 166 ? 10.159 11.556 -9.787 1.00 91.12 166 ARG A O 1
ATOM 1233 N N . LEU A 1 167 ? 12.050 12.719 -10.115 1.00 93.50 167 LEU A N 1
ATOM 1234 C CA . LEU A 1 167 ? 12.462 11.980 -11.309 1.00 93.50 167 LEU A CA 1
ATOM 1235 C C . LEU A 1 167 ? 13.176 10.706 -10.844 1.00 93.50 167 LEU A C 1
ATOM 1237 O O . LEU A 1 167 ? 14.217 10.803 -10.202 1.00 93.50 167 LEU A O 1
ATOM 1241 N N . ALA A 1 168 ? 12.607 9.540 -11.136 1.00 92.56 168 ALA A N 1
ATOM 1242 C CA . ALA A 1 168 ? 13.193 8.250 -10.787 1.00 92.56 168 ALA A CA 1
ATOM 1243 C C . ALA A 1 168 ? 14.141 7.735 -11.874 1.00 92.56 168 ALA A C 1
ATOM 1245 O O . ALA A 1 168 ? 15.216 7.241 -11.550 1.00 92.56 168 ALA A O 1
ATOM 1246 N N . PHE A 1 169 ? 13.764 7.872 -13.149 1.00 95.69 169 PHE A N 1
ATOM 1247 C CA . PHE A 1 169 ? 14.577 7.400 -14.271 1.00 95.69 169 PHE A CA 1
ATOM 1248 C C . PHE A 1 169 ? 14.518 8.339 -15.476 1.00 95.69 169 PHE A C 1
ATOM 1250 O O . PHE A 1 169 ? 13.487 8.956 -15.759 1.00 95.69 169 PHE A O 1
ATOM 1257 N N . LEU A 1 170 ? 15.626 8.366 -16.215 1.00 97.25 170 LEU A N 1
ATOM 1258 C CA . LEU A 1 170 ? 15.757 8.927 -17.555 1.00 97.25 170 LEU A CA 1
ATOM 1259 C C . LEU A 1 170 ? 15.962 7.783 -18.557 1.00 97.25 170 LEU A C 1
ATOM 1261 O O . LEU A 1 170 ? 17.011 7.155 -18.551 1.00 97.25 170 LEU A O 1
ATOM 1265 N N . GLY A 1 171 ? 14.985 7.522 -19.421 1.00 97.69 171 GLY A N 1
ATOM 1266 C CA . GLY A 1 171 ? 15.103 6.589 -20.544 1.00 97.69 171 GLY A CA 1
ATOM 1267 C C . GLY A 1 171 ? 15.590 7.283 -21.814 1.00 97.69 171 GLY A C 1
ATOM 1268 O O . GLY A 1 171 ? 15.039 8.308 -22.195 1.00 97.69 171 GLY A O 1
ATOM 1269 N N . LEU A 1 172 ? 16.572 6.724 -22.505 1.00 97.62 172 LEU A N 1
ATOM 1270 C CA . LEU A 1 172 ? 17.102 7.193 -23.783 1.00 97.62 172 LEU A CA 1
ATOM 1271 C C . LEU A 1 172 ? 16.778 6.142 -24.846 1.00 97.62 172 LEU A C 1
ATOM 1273 O O . LEU A 1 172 ? 17.262 5.017 -24.757 1.00 97.62 172 LEU A O 1
ATOM 1277 N N . MET A 1 173 ? 15.952 6.487 -25.833 1.00 96.56 173 MET A N 1
ATOM 1278 C CA . MET A 1 173 ? 15.504 5.553 -26.873 1.00 96.56 173 MET A CA 1
ATOM 1279 C C . MET A 1 173 ? 16.481 5.591 -28.057 1.00 96.56 173 MET A C 1
ATOM 1281 O O . MET A 1 173 ? 16.159 6.152 -29.105 1.00 96.56 173 MET A O 1
ATOM 1285 N N . LEU A 1 174 ? 17.704 5.089 -27.856 1.00 95.25 174 LEU A N 1
ATOM 1286 C CA . LEU A 1 174 ? 18.874 5.403 -28.692 1.00 95.25 174 LEU A CA 1
ATOM 1287 C C . LEU A 1 174 ? 18.692 5.067 -30.178 1.00 95.25 174 LEU A C 1
ATOM 1289 O O . LEU A 1 174 ? 19.099 5.858 -31.025 1.00 95.25 174 LEU A O 1
ATOM 1293 N N . ASP A 1 175 ? 18.060 3.934 -30.486 1.00 93.75 175 ASP A N 1
ATOM 1294 C CA . ASP A 1 175 ? 17.854 3.473 -31.868 1.00 93.75 175 ASP A CA 1
ATOM 1295 C C . ASP A 1 175 ? 16.462 3.797 -32.436 1.00 93.75 175 ASP A C 1
ATOM 1297 O O . ASP A 1 175 ? 16.126 3.395 -33.552 1.00 93.75 175 ASP A O 1
ATOM 1301 N N . ARG A 1 176 ? 15.627 4.550 -31.706 1.00 90.69 176 ARG A N 1
ATOM 1302 C CA . ARG A 1 176 ? 14.314 4.974 -32.217 1.00 90.69 176 ARG A CA 1
ATOM 1303 C C . ARG A 1 176 ? 14.439 6.238 -33.075 1.00 90.69 176 ARG A C 1
ATOM 1305 O O . ARG A 1 176 ? 15.276 7.091 -32.778 1.00 90.69 176 ARG A O 1
ATOM 1312 N N . PRO A 1 177 ? 13.591 6.421 -34.107 1.00 89.69 177 PRO A N 1
ATOM 1313 C CA . PRO A 1 177 ? 13.612 7.625 -34.935 1.00 89.69 177 PRO A CA 1
ATOM 1314 C C . PRO A 1 177 ? 13.548 8.906 -34.097 1.00 89.69 177 PRO A C 1
ATOM 1316 O O . PRO A 1 177 ? 12.688 9.057 -33.231 1.00 89.69 177 PRO A O 1
ATOM 1319 N N . GLY A 1 178 ? 14.494 9.815 -34.337 1.00 89.50 178 GLY A N 1
ATOM 1320 C CA . GLY A 1 178 ? 14.642 11.058 -33.581 1.00 89.50 178 GLY A CA 1
ATOM 1321 C C . GLY A 1 178 ? 15.288 10.903 -32.198 1.00 89.50 178 GLY A C 1
ATOM 1322 O O . GLY A 1 178 ? 15.549 11.919 -31.563 1.00 89.50 178 GLY A O 1
ATOM 1323 N N . ALA A 1 179 ? 15.576 9.693 -31.712 1.00 92.38 179 ALA A N 1
ATOM 1324 C CA . ALA A 1 179 ? 16.128 9.431 -30.378 1.00 92.38 179 ALA A CA 1
ATOM 1325 C C . ALA A 1 179 ? 15.381 10.184 -29.249 1.00 92.38 179 ALA A C 1
ATOM 1327 O O . ALA A 1 179 ? 15.972 11.036 -28.572 1.00 92.38 179 ALA A O 1
ATOM 1328 N N . PRO A 1 180 ? 14.061 9.963 -29.074 1.00 96.12 180 PRO A N 1
ATOM 1329 C CA . PRO A 1 180 ? 13.313 10.575 -27.982 1.00 96.12 180 PRO A CA 1
ATOM 1330 C C . PRO A 1 180 ? 13.843 10.097 -26.623 1.00 96.12 180 PRO A C 1
ATOM 1332 O O . PRO A 1 180 ? 14.435 9.021 -26.506 1.00 96.12 180 PRO A O 1
ATOM 1335 N N . PHE A 1 181 ? 13.587 10.868 -25.569 1.00 97.19 181 PHE A N 1
ATOM 1336 C CA . PHE A 1 181 ? 13.883 10.446 -24.197 1.00 97.19 181 PHE A CA 1
ATOM 1337 C C . PHE A 1 181 ? 12.613 10.377 -23.357 1.00 97.19 181 PHE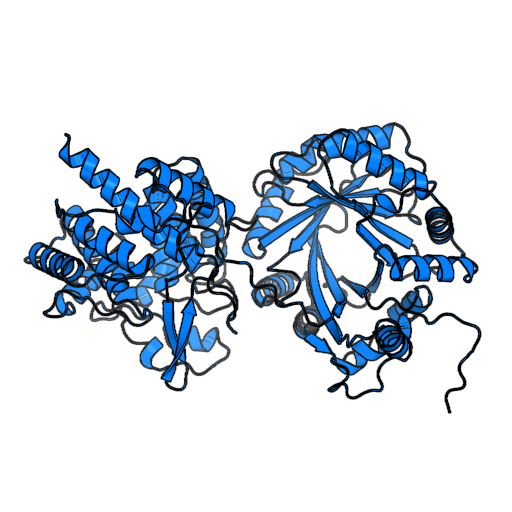 A C 1
ATOM 1339 O O . PHE A 1 181 ? 11.607 11.010 -23.658 1.00 97.19 181 PHE A O 1
ATOM 1346 N N . ARG A 1 182 ? 12.641 9.584 -22.293 1.00 97.88 182 ARG A N 1
ATOM 1347 C CA . ARG A 1 182 ? 11.526 9.327 -21.391 1.00 97.88 182 ARG A CA 1
ATOM 1348 C C . ARG A 1 182 ? 11.894 9.747 -19.979 1.00 97.88 182 ARG A C 1
ATOM 1350 O O . ARG A 1 182 ? 12.961 9.407 -19.486 1.00 97.88 182 ARG A O 1
ATOM 1357 N N . LEU A 1 183 ? 10.995 10.460 -19.322 1.00 97.44 183 LEU A N 1
ATOM 1358 C CA . LEU A 1 183 ? 11.106 10.842 -17.921 1.00 97.44 183 LEU A CA 1
ATOM 1359 C C . LEU A 1 183 ? 10.113 10.007 -17.123 1.00 97.44 183 LEU A C 1
ATOM 1361 O O . LEU A 1 183 ? 8.930 9.982 -17.460 1.00 97.44 183 LEU A O 1
ATOM 1365 N N . ILE A 1 184 ? 10.587 9.318 -16.088 1.00 97.44 184 ILE A N 1
ATOM 1366 C CA . ILE A 1 184 ? 9.745 8.497 -15.214 1.00 97.44 184 ILE A CA 1
ATOM 1367 C C . ILE A 1 184 ? 9.687 9.162 -13.845 1.00 97.44 184 ILE A C 1
ATOM 1369 O O . ILE A 1 184 ? 10.703 9.265 -13.156 1.00 97.44 184 ILE A O 1
ATOM 1373 N N . PHE A 1 185 ? 8.503 9.627 -13.457 1.00 95.62 185 PHE A N 1
ATOM 1374 C CA . PHE A 1 185 ? 8.273 10.323 -12.196 1.00 95.62 185 PHE A CA 1
ATOM 1375 C C . PHE A 1 185 ? 7.645 9.409 -11.143 1.00 95.62 185 PHE A C 1
ATOM 1377 O O . PHE A 1 185 ? 6.728 8.650 -11.442 1.00 95.62 185 PHE A O 1
ATOM 1384 N N . ASP A 1 186 ? 8.123 9.522 -9.907 1.00 94.19 186 ASP A N 1
ATOM 1385 C CA . ASP A 1 186 ? 7.740 8.717 -8.741 1.00 94.19 186 ASP A CA 1
ATOM 1386 C C . ASP A 1 186 ? 7.244 9.622 -7.603 1.00 94.19 186 ASP A C 1
ATOM 1388 O O . ASP A 1 186 ? 7.511 10.826 -7.617 1.00 94.19 186 ASP A O 1
ATOM 1392 N N . ASP A 1 187 ? 6.549 9.040 -6.624 1.00 92.12 187 ASP A N 1
ATOM 1393 C CA . ASP A 1 187 ? 6.006 9.728 -5.436 1.00 92.12 187 ASP A CA 1
ATOM 1394 C C . ASP A 1 187 ? 5.120 10.948 -5.766 1.00 92.12 187 ASP A C 1
ATOM 1396 O O . ASP A 1 187 ? 5.174 11.989 -5.103 1.00 92.12 187 ASP A O 1
ATOM 1400 N N . LEU A 1 188 ? 4.313 10.821 -6.825 1.00 94.31 188 LEU A N 1
ATOM 1401 C CA . LEU A 1 188 ? 3.343 11.837 -7.241 1.00 94.31 188 LEU A CA 1
ATOM 1402 C C . LEU A 1 188 ? 2.134 11.881 -6.303 1.00 94.31 188 LEU A C 1
ATOM 1404 O O . LEU A 1 188 ? 1.749 10.854 -5.745 1.00 94.31 188 LEU A O 1
ATOM 1408 N N . ASP A 1 189 ? 1.493 13.044 -6.196 1.00 94.31 189 ASP A N 1
ATOM 1409 C CA . ASP A 1 189 ? 0.184 13.137 -5.550 1.00 94.31 189 ASP A CA 1
ATOM 1410 C C . ASP A 1 189 ? -0.831 12.323 -6.372 1.00 94.31 189 ASP A C 1
ATOM 1412 O O . ASP A 1 189 ? -1.027 12.616 -7.559 1.00 94.31 189 ASP A O 1
ATOM 1416 N N . PRO A 1 190 ? -1.458 11.289 -5.787 1.00 94.62 190 PRO A N 1
ATOM 1417 C CA . PRO A 1 190 ? -2.369 10.429 -6.522 1.00 94.62 190 PRO A CA 1
ATOM 1418 C C . PRO A 1 190 ? -3.609 11.162 -7.063 1.00 94.62 190 PRO A C 1
ATOM 1420 O O . PRO A 1 190 ? -4.202 10.677 -8.024 1.00 94.62 190 PRO A O 1
ATOM 1423 N N . ASP A 1 191 ? -4.001 12.302 -6.481 1.00 94.50 191 ASP A N 1
ATOM 1424 C CA . ASP A 1 191 ? -5.160 13.102 -6.904 1.00 94.50 191 ASP A CA 1
ATOM 1425 C C . ASP A 1 191 ? -4.807 14.193 -7.944 1.00 94.50 191 ASP A C 1
ATOM 1427 O O . ASP A 1 191 ? -5.699 14.885 -8.437 1.00 94.50 191 ASP A O 1
ATOM 1431 N N . ASP A 1 192 ? -3.526 14.353 -8.312 1.00 95.38 192 ASP A N 1
ATOM 1432 C CA . ASP A 1 192 ? -3.043 15.382 -9.260 1.00 95.38 192 ASP A CA 1
ATOM 1433 C C . ASP A 1 192 ? -2.100 14.805 -10.340 1.00 95.38 192 ASP A C 1
ATOM 1435 O O . ASP A 1 192 ? -1.361 15.555 -10.983 1.00 95.38 192 ASP A O 1
ATOM 1439 N N . ILE A 1 193 ? -2.115 13.486 -10.595 1.00 96.81 193 ILE A N 1
ATOM 1440 C CA . ILE A 1 193 ? -1.278 12.875 -11.651 1.00 96.81 193 ILE A CA 1
ATOM 1441 C C . ILE A 1 193 ? -1.610 13.487 -13.018 1.00 96.81 193 ILE A C 1
ATOM 1443 O O . ILE A 1 193 ? -0.707 13.874 -13.767 1.00 96.81 193 ILE A O 1
ATOM 1447 N N . ALA A 1 194 ? -2.899 13.638 -13.338 1.00 97.44 194 ALA A N 1
ATOM 1448 C CA . ALA A 1 194 ? -3.305 14.229 -14.608 1.00 97.44 194 ALA A CA 1
ATOM 1449 C C . ALA A 1 194 ? -2.978 15.725 -14.710 1.00 97.44 194 ALA A C 1
ATOM 1451 O O . ALA A 1 194 ? -2.508 16.195 -15.751 1.00 97.44 194 ALA A O 1
ATOM 1452 N N . GLY A 1 195 ? -3.167 16.478 -13.623 1.00 96.44 195 GLY A N 1
ATOM 1453 C CA . GLY A 1 195 ? -2.801 17.891 -13.579 1.00 96.44 195 GLY A CA 1
ATOM 1454 C C . GLY A 1 195 ? -1.291 18.098 -13.710 1.00 96.44 195 GLY A C 1
ATOM 1455 O O . GLY A 1 195 ? -0.852 19.044 -14.369 1.00 96.44 195 GLY A O 1
ATOM 1456 N N . GLN A 1 196 ? -0.479 17.194 -13.157 1.00 95.38 196 GLN A N 1
ATOM 1457 C CA . GLN A 1 196 ? 0.968 17.193 -13.348 1.00 95.38 196 GLN A CA 1
ATOM 1458 C C . GLN A 1 196 ? 1.369 16.917 -14.797 1.00 95.38 196 GLN A C 1
ATOM 1460 O O . GLN A 1 196 ? 2.195 17.660 -15.331 1.00 95.38 196 GLN A O 1
ATOM 1465 N N . ALA A 1 197 ? 0.773 15.912 -15.445 1.00 97.19 197 ALA A N 1
ATOM 1466 C CA . ALA A 1 197 ? 1.012 15.644 -16.863 1.00 97.19 197 ALA A CA 1
ATOM 1467 C C . ALA A 1 197 ? 0.681 16.880 -17.722 1.00 97.19 197 ALA A C 1
ATOM 1469 O O . ALA A 1 197 ? 1.499 17.310 -18.539 1.00 97.19 197 ALA A O 1
ATOM 1470 N N . GLY A 1 198 ? -0.465 17.524 -17.468 1.00 97.50 198 GLY A N 1
ATOM 1471 C CA . GLY A 1 198 ? -0.868 18.753 -18.157 1.00 97.50 198 GLY A CA 1
ATOM 1472 C C . GLY A 1 198 ? 0.135 19.901 -17.983 1.00 97.50 198 GLY A C 1
ATOM 1473 O O . GLY A 1 198 ? 0.554 20.520 -18.961 1.00 97.50 198 GLY A O 1
ATOM 1474 N N . ARG A 1 199 ? 0.611 20.151 -16.754 1.00 96.25 199 ARG A N 1
ATOM 1475 C CA . ARG A 1 199 ? 1.649 21.171 -16.475 1.00 96.25 199 ARG A CA 1
ATOM 1476 C C . ARG A 1 199 ? 2.995 20.852 -17.130 1.00 96.25 199 ARG A C 1
ATOM 1478 O O . ARG A 1 199 ? 3.733 21.770 -17.484 1.00 96.25 199 ARG A O 1
ATOM 1485 N N . ALA A 1 200 ? 3.309 19.571 -17.310 1.00 95.75 200 ALA A N 1
ATOM 1486 C CA . ALA A 1 200 ? 4.487 19.115 -18.042 1.00 95.75 200 ALA A CA 1
ATOM 1487 C C . ALA A 1 200 ? 4.356 19.300 -19.571 1.00 95.75 200 ALA A C 1
ATOM 1489 O O . ALA A 1 200 ? 5.341 19.156 -20.297 1.00 95.75 200 ALA A O 1
ATOM 1490 N N . GLY A 1 201 ? 3.180 19.703 -20.063 1.00 96.44 201 GLY A N 1
ATOM 1491 C CA . GLY A 1 201 ? 2.916 19.977 -21.474 1.00 96.44 201 GLY A CA 1
ATOM 1492 C C . GLY A 1 201 ? 2.271 18.816 -22.227 1.00 96.44 201 GLY A C 1
ATOM 1493 O O . GLY A 1 201 ? 2.261 18.845 -23.454 1.00 96.44 201 GLY A O 1
ATOM 1494 N N . TRP A 1 202 ? 1.751 17.806 -21.525 1.00 97.50 202 TRP A N 1
ATOM 1495 C CA . TRP A 1 202 ? 0.921 16.773 -22.140 1.00 97.50 202 TRP A CA 1
ATOM 1496 C C . TRP A 1 202 ? -0.457 17.340 -22.509 1.00 97.50 202 TRP A C 1
ATOM 1498 O O . TRP A 1 202 ? -1.074 18.051 -21.717 1.00 97.50 202 TRP A O 1
ATOM 1508 N N . VAL A 1 203 ? -0.932 17.025 -23.716 1.00 95.56 203 VAL A N 1
ATOM 1509 C CA . VAL A 1 203 ? -2.138 17.623 -24.327 1.00 95.56 203 VAL A CA 1
ATOM 1510 C C . VAL A 1 203 ? -3.322 16.652 -24.450 1.00 95.56 203 VAL A C 1
ATOM 1512 O O . VAL A 1 203 ? -4.255 16.915 -25.205 1.00 95.56 203 VAL A O 1
ATOM 1515 N N . GLY A 1 204 ? -3.283 15.512 -23.754 1.00 95.81 204 GLY A N 1
ATOM 1516 C CA . GLY A 1 204 ? -4.367 14.526 -23.776 1.00 95.81 204 GLY A CA 1
ATOM 1517 C C . GLY A 1 204 ? -5.520 14.836 -22.813 1.00 95.81 204 GLY A C 1
ATOM 1518 O O . GLY A 1 204 ? -5.591 15.902 -22.199 1.00 95.81 204 GLY A O 1
ATOM 1519 N N . ASP A 1 205 ? -6.449 13.886 -22.687 1.00 97.06 205 ASP A N 1
ATOM 1520 C CA . ASP A 1 205 ? -7.624 14.019 -21.821 1.00 97.06 205 ASP A CA 1
ATOM 1521 C C . ASP A 1 205 ? -7.255 13.800 -20.344 1.00 97.06 205 ASP A C 1
ATOM 1523 O O . ASP A 1 205 ? -7.164 12.673 -19.851 1.00 97.06 205 ASP A O 1
ATOM 1527 N N . ALA A 1 206 ? -7.063 14.906 -19.621 1.00 97.12 206 ALA A N 1
ATOM 1528 C CA . ALA A 1 206 ? -6.733 14.897 -18.198 1.00 97.12 206 ALA A CA 1
ATOM 1529 C C . ALA A 1 206 ? -7.776 14.177 -17.332 1.00 97.12 206 ALA A C 1
ATOM 1531 O O . ALA A 1 206 ? -7.412 13.538 -16.345 1.00 97.12 206 ALA A O 1
ATOM 1532 N N . ARG A 1 207 ? -9.061 14.239 -17.692 1.00 97.31 207 ARG A N 1
ATOM 1533 C CA . ARG A 1 207 ? -10.101 13.554 -16.925 1.00 97.31 207 ARG A CA 1
ATOM 1534 C C . ARG A 1 207 ? -10.004 12.048 -17.130 1.00 97.31 207 ARG A C 1
ATOM 1536 O O . ARG A 1 207 ? -9.961 11.317 -16.149 1.00 97.31 207 ARG A O 1
ATOM 1543 N N . ALA A 1 208 ? -9.888 11.596 -18.378 1.00 97.75 208 ALA A N 1
ATOM 1544 C CA . ALA A 1 208 ? -9.732 10.175 -18.682 1.00 97.75 208 ALA A CA 1
ATOM 1545 C C . ALA A 1 208 ? -8.461 9.573 -18.055 1.00 97.75 208 ALA A C 1
ATOM 1547 O O . ALA A 1 208 ? -8.470 8.416 -17.626 1.00 97.75 208 ALA A O 1
ATOM 1548 N N . LEU A 1 209 ? -7.373 10.348 -17.978 1.00 98.25 209 LEU A N 1
ATOM 1549 C CA . LEU A 1 209 ? -6.154 9.942 -17.281 1.00 98.25 209 LEU A CA 1
ATOM 1550 C C . LEU A 1 209 ? -6.391 9.778 -15.776 1.00 98.25 209 LEU A C 1
ATOM 1552 O O . LEU A 1 209 ? -6.028 8.740 -15.222 1.00 98.25 209 LEU A O 1
ATOM 1556 N N . GLN A 1 210 ? -7.014 10.762 -15.120 1.00 97.94 210 GLN A N 1
ATOM 1557 C CA . GLN A 1 210 ? -7.268 10.686 -13.679 1.00 97.94 210 GLN A CA 1
ATOM 1558 C C . GLN A 1 210 ? -8.261 9.568 -13.334 1.00 97.94 210 GLN A C 1
ATOM 1560 O O . GLN A 1 210 ? -8.014 8.815 -12.397 1.00 97.94 210 GLN A O 1
ATOM 1565 N N . ASP A 1 211 ? -9.318 9.386 -14.129 1.00 97.38 211 ASP A N 1
ATOM 1566 C CA . ASP A 1 211 ? -10.281 8.292 -13.950 1.00 97.38 211 ASP A CA 1
ATOM 1567 C C . ASP A 1 211 ? -9.582 6.919 -14.042 1.00 97.38 211 ASP A C 1
ATOM 1569 O O . ASP A 1 211 ? -9.872 6.004 -13.268 1.00 97.38 211 ASP A O 1
ATOM 1573 N N . ARG A 1 212 ? -8.605 6.771 -14.951 1.00 97.69 212 ARG A N 1
ATOM 1574 C CA . ARG A 1 212 ? -7.791 5.549 -15.062 1.00 97.69 212 ARG A CA 1
ATOM 1575 C C . ARG A 1 212 ? -6.862 5.357 -13.869 1.00 97.69 212 ARG A C 1
ATOM 1577 O O . ARG A 1 212 ? -6.743 4.238 -13.377 1.00 97.69 212 ARG A O 1
ATOM 1584 N N . VAL A 1 213 ? -6.197 6.417 -13.422 1.00 98.06 213 VAL A N 1
ATOM 1585 C CA . VAL A 1 213 ? -5.331 6.395 -12.235 1.00 98.06 213 VAL A CA 1
ATOM 1586 C C . VAL A 1 213 ? -6.125 5.964 -11.001 1.00 98.06 213 VAL A C 1
ATOM 1588 O O . VAL A 1 213 ? -5.707 5.045 -10.296 1.00 98.06 213 VAL A O 1
ATOM 1591 N N . ASP A 1 214 ? -7.301 6.552 -10.789 1.00 96.88 214 ASP A N 1
ATOM 1592 C CA . ASP A 1 214 ? -8.190 6.218 -9.677 1.00 96.88 214 ASP A CA 1
ATOM 1593 C C . ASP A 1 214 ? -8.643 4.752 -9.745 1.00 96.88 214 ASP A C 1
ATOM 1595 O O . ASP A 1 214 ? -8.613 4.052 -8.732 1.00 96.88 214 ASP A O 1
ATOM 1599 N N . ALA A 1 215 ? -8.982 4.251 -10.939 1.00 96.25 215 ALA A N 1
ATOM 1600 C CA . ALA A 1 215 ? -9.328 2.845 -11.141 1.00 96.25 215 ALA A CA 1
ATOM 1601 C C . ALA A 1 215 ? -8.153 1.890 -10.858 1.00 96.25 215 ALA A C 1
ATOM 1603 O O . ALA A 1 215 ? -8.358 0.805 -10.314 1.00 96.25 215 ALA A O 1
ATOM 1604 N N . LEU A 1 216 ? -6.920 2.280 -11.196 1.00 97.75 216 LEU A N 1
ATOM 1605 C CA . LEU A 1 216 ? -5.725 1.473 -10.941 1.00 97.75 216 LEU A CA 1
ATOM 1606 C C . LEU A 1 216 ? -5.357 1.441 -9.452 1.00 97.75 216 LEU A C 1
ATOM 1608 O O . LEU A 1 216 ? -5.042 0.368 -8.942 1.00 97.75 216 LEU A O 1
ATOM 1612 N N . PHE A 1 217 ? -5.460 2.560 -8.726 1.00 97.56 217 PHE A N 1
ATOM 1613 C CA . PHE A 1 217 ? -5.156 2.626 -7.285 1.00 97.56 217 PHE A CA 1
ATOM 1614 C C . PHE A 1 217 ? -6.068 1.767 -6.399 1.00 97.56 217 PHE A C 1
ATOM 1616 O O . PHE A 1 217 ? -5.729 1.465 -5.253 1.00 97.56 217 PHE A O 1
ATOM 1623 N N . VAL A 1 218 ? -7.196 1.297 -6.934 1.00 95.81 218 VAL A N 1
ATOM 1624 C CA . VAL A 1 218 ? -7.995 0.243 -6.298 1.00 95.81 218 VAL A CA 1
ATOM 1625 C C . VAL A 1 218 ? -7.172 -1.035 -6.101 1.00 95.81 218 VAL A C 1
ATOM 1627 O O . VAL A 1 218 ? -7.375 -1.746 -5.114 1.00 95.81 218 VAL A O 1
ATOM 1630 N N . TYR A 1 219 ? -6.246 -1.321 -7.017 1.00 96.31 219 TYR A N 1
ATOM 1631 C CA . TYR A 1 219 ? -5.480 -2.562 -7.076 1.00 96.31 219 TYR A CA 1
ATOM 1632 C C . TYR A 1 219 ? -4.016 -2.418 -6.688 1.00 96.31 219 TYR A C 1
ATOM 1634 O O . TYR A 1 219 ? -3.420 -3.432 -6.349 1.00 96.31 219 TYR A O 1
ATOM 1642 N N . VAL A 1 220 ? -3.434 -1.219 -6.777 1.00 97.31 220 VAL A N 1
ATOM 1643 C CA . VAL A 1 220 ? -1.991 -1.009 -6.584 1.00 97.31 220 VAL A CA 1
ATOM 1644 C C . VAL A 1 220 ? -1.681 0.044 -5.537 1.00 97.31 220 VAL A C 1
ATOM 1646 O O . VAL A 1 220 ? -2.472 0.952 -5.304 1.00 97.31 220 VAL A O 1
ATOM 1649 N N . ASP A 1 221 ? -0.500 -0.064 -4.933 1.00 97.12 221 ASP A N 1
ATOM 1650 C CA . ASP A 1 221 ? -0.046 0.833 -3.869 1.00 97.12 221 ASP A CA 1
ATOM 1651 C C . ASP A 1 221 ? 0.548 2.127 -4.421 1.00 97.12 221 ASP A C 1
ATOM 1653 O O . ASP A 1 221 ? 0.509 3.164 -3.755 1.00 97.12 221 ASP A O 1
ATOM 1657 N N . ARG A 1 222 ? 1.142 2.055 -5.617 1.00 96.94 222 ARG A N 1
ATOM 1658 C CA . ARG A 1 222 ? 1.908 3.149 -6.212 1.00 96.94 222 ARG A CA 1
ATOM 1659 C C . ARG A 1 222 ? 1.866 3.109 -7.738 1.00 96.94 222 ARG A C 1
ATOM 1661 O O . ARG A 1 222 ? 1.904 2.034 -8.327 1.00 96.94 222 ARG A O 1
ATOM 1668 N N . ILE A 1 223 ? 1.835 4.279 -8.365 1.00 98.25 223 ILE A N 1
ATOM 1669 C CA . ILE A 1 223 ? 1.930 4.504 -9.804 1.00 98.25 223 ILE A CA 1
ATOM 1670 C C . ILE A 1 223 ? 3.054 5.505 -10.083 1.00 98.25 223 ILE A C 1
ATOM 1672 O O . ILE A 1 223 ? 3.090 6.595 -9.502 1.00 98.25 223 ILE A O 1
ATOM 1676 N N . ARG A 1 224 ? 3.941 5.157 -11.018 1.00 97.94 224 ARG A N 1
ATOM 1677 C CA . ARG A 1 224 ? 4.875 6.097 -11.647 1.00 97.94 224 ARG A CA 1
ATOM 1678 C C . ARG A 1 224 ? 4.358 6.537 -13.002 1.00 97.94 224 ARG A C 1
ATOM 1680 O O . ARG A 1 224 ? 3.746 5.754 -13.728 1.00 97.94 224 ARG A O 1
ATOM 1687 N N . LEU A 1 225 ? 4.644 7.787 -13.345 1.00 98.25 225 LEU A N 1
ATOM 1688 C CA . LEU A 1 225 ? 4.262 8.377 -14.620 1.00 98.25 225 LEU A CA 1
ATOM 1689 C C . LEU A 1 225 ? 5.468 8.418 -15.558 1.00 98.25 225 LEU A C 1
ATOM 1691 O O . LEU A 1 225 ? 6.412 9.170 -15.324 1.00 98.25 225 LEU A O 1
ATOM 1695 N N . ALA A 1 226 ? 5.409 7.647 -16.638 1.00 98.19 226 ALA A N 1
ATOM 1696 C CA . ALA A 1 226 ? 6.386 7.654 -17.714 1.00 98.19 226 ALA A CA 1
ATOM 1697 C C . ALA A 1 226 ? 5.913 8.557 -18.863 1.00 98.19 226 ALA A C 1
ATOM 1699 O O . ALA A 1 226 ? 4.914 8.266 -19.523 1.00 98.19 226 ALA A O 1
ATOM 1700 N N . MET A 1 227 ? 6.660 9.630 -19.127 1.00 97.81 227 MET A N 1
ATOM 1701 C CA . MET A 1 227 ? 6.391 10.601 -20.191 1.00 97.81 227 MET A CA 1
ATOM 1702 C C . MET A 1 227 ? 7.515 10.585 -21.221 1.00 97.81 227 MET A C 1
ATOM 1704 O O . MET A 1 227 ? 8.671 10.805 -20.864 1.00 97.81 227 MET A O 1
ATOM 1708 N N . THR A 1 228 ? 7.198 10.359 -22.495 1.00 97.56 228 THR A N 1
ATOM 1709 C CA . THR A 1 228 ? 8.181 10.456 -23.584 1.00 97.56 228 THR A CA 1
ATOM 1710 C C . THR A 1 228 ? 8.185 11.867 -24.177 1.00 97.56 228 THR A C 1
ATOM 1712 O O . THR A 1 228 ? 7.131 12.456 -24.389 1.00 97.56 228 THR A O 1
ATOM 1715 N N . ILE A 1 229 ? 9.376 12.408 -24.434 1.00 97.44 229 ILE A N 1
ATOM 1716 C CA . ILE A 1 229 ? 9.622 13.689 -25.094 1.00 97.44 229 ILE A CA 1
ATOM 1717 C C . ILE A 1 229 ? 10.258 13.414 -26.458 1.00 97.44 229 ILE A C 1
ATOM 1719 O O . ILE A 1 229 ? 11.408 12.968 -26.538 1.00 97.44 229 ILE A O 1
ATOM 1723 N N . GLY A 1 230 ? 9.500 13.676 -27.517 1.00 95.44 230 GLY A N 1
ATOM 1724 C CA . GLY A 1 230 ? 9.963 13.631 -28.900 1.00 95.44 230 GLY A CA 1
ATOM 1725 C C . GLY A 1 230 ? 10.280 15.017 -29.447 1.00 95.44 230 GLY A C 1
ATOM 1726 O O . GLY A 1 230 ? 10.492 15.978 -28.702 1.00 95.44 230 GLY A O 1
ATOM 1727 N N . ASP A 1 231 ? 10.310 15.137 -30.773 1.00 92.06 231 ASP A N 1
ATOM 1728 C CA . ASP A 1 231 ? 10.555 16.421 -31.437 1.00 92.06 231 ASP A CA 1
ATOM 1729 C C . ASP A 1 231 ? 9.460 17.439 -31.131 1.00 92.06 231 ASP A C 1
ATOM 1731 O O . ASP A 1 231 ? 9.774 18.573 -30.799 1.00 92.06 231 ASP A O 1
ATOM 1735 N N . GLY A 1 232 ? 8.188 17.039 -31.138 1.00 90.44 232 GLY A N 1
ATOM 1736 C CA . GLY A 1 232 ? 7.059 17.935 -30.863 1.00 90.44 232 GLY A CA 1
ATOM 1737 C C . GLY A 1 232 ? 6.864 18.321 -29.389 1.00 90.44 232 GLY A C 1
ATOM 1738 O O . GLY A 1 232 ? 5.922 19.048 -29.076 1.00 90.44 232 GLY A O 1
ATOM 1739 N N . GLY A 1 233 ? 7.718 17.851 -28.473 1.00 93.94 233 GLY A N 1
ATOM 1740 C CA . GLY A 1 233 ? 7.513 17.971 -27.029 1.00 93.94 233 GLY A CA 1
ATOM 1741 C C . GLY A 1 233 ? 6.991 16.672 -26.415 1.00 93.94 233 GLY A C 1
ATOM 1742 O O . GLY A 1 233 ? 7.462 15.597 -26.773 1.00 93.94 233 GLY A O 1
ATOM 1743 N N . ALA A 1 234 ? 6.078 16.769 -25.445 1.00 95.12 234 ALA A N 1
ATOM 1744 C CA . ALA A 1 234 ? 5.527 15.592 -24.778 1.00 95.12 234 ALA A CA 1
ATOM 1745 C C . ALA A 1 234 ? 4.634 14.788 -25.732 1.00 95.12 234 ALA A C 1
ATOM 1747 O O . ALA A 1 234 ? 3.689 15.327 -26.307 1.00 95.12 234 ALA A O 1
ATOM 1748 N N . GLU A 1 235 ? 4.939 13.501 -25.876 1.00 95.56 235 GLU A N 1
ATOM 1749 C CA . GLU A 1 235 ? 4.166 12.565 -26.688 1.00 95.56 235 GLU A CA 1
ATOM 1750 C C . GLU A 1 235 ? 2.772 12.324 -26.080 1.00 95.56 235 GLU A C 1
ATOM 1752 O O . GLU A 1 235 ? 2.601 12.413 -24.858 1.00 95.56 235 GLU A O 1
ATOM 1757 N N . PRO A 1 236 ? 1.756 12.005 -26.904 1.00 95.00 236 PRO A N 1
ATOM 1758 C CA . PRO A 1 236 ? 0.394 11.795 -26.423 1.00 95.00 236 PRO A CA 1
ATOM 1759 C C . PRO A 1 236 ? 0.243 10.520 -25.583 1.00 95.00 236 PRO A C 1
ATOM 1761 O O . PRO A 1 236 ? -0.630 10.478 -24.716 1.00 95.00 236 PRO A O 1
ATOM 1764 N N . GLU A 1 237 ? 1.067 9.496 -25.823 1.00 97.06 237 GLU A N 1
ATOM 1765 C CA . GLU A 1 237 ? 1.048 8.251 -25.050 1.00 97.06 237 GLU A CA 1
ATOM 1766 C C . GLU A 1 237 ? 1.838 8.393 -23.740 1.00 97.06 237 GLU A C 1
ATOM 1768 O O . GLU A 1 237 ? 3.001 8.804 -23.722 1.00 97.06 237 GLU A O 1
ATOM 1773 N N . LEU A 1 238 ? 1.203 7.989 -22.641 1.00 98.06 238 LEU A N 1
ATOM 1774 C CA . LEU A 1 238 ? 1.773 7.930 -21.300 1.00 98.06 238 LEU A CA 1
ATOM 1775 C C . LEU A 1 238 ? 1.877 6.479 -20.825 1.00 98.06 238 LEU A C 1
ATOM 1777 O O . LEU A 1 238 ? 1.024 5.651 -21.139 1.00 98.06 238 LEU A O 1
ATOM 1781 N N . GLY A 1 239 ? 2.889 6.180 -20.013 1.00 98.19 239 GLY A N 1
ATOM 1782 C CA . GLY A 1 239 ? 2.977 4.917 -19.279 1.00 98.19 239 GLY A CA 1
ATOM 1783 C C . GLY A 1 239 ? 2.646 5.102 -17.800 1.00 98.19 239 GLY A C 1
ATOM 1784 O O . GLY A 1 239 ? 3.188 6.000 -17.159 1.00 98.19 239 GLY A O 1
ATOM 1785 N N . LEU A 1 240 ? 1.794 4.237 -17.255 1.00 98.69 240 LEU A N 1
ATOM 1786 C CA . LEU A 1 240 ? 1.478 4.158 -15.828 1.00 98.69 240 LEU A CA 1
ATOM 1787 C C . LEU A 1 240 ? 2.095 2.881 -15.251 1.00 98.69 240 LEU A C 1
ATOM 1789 O O . LEU A 1 240 ? 1.560 1.789 -15.448 1.00 98.69 240 LEU A O 1
ATOM 1793 N N . GLU A 1 241 ? 3.231 3.000 -14.567 1.00 98.50 241 GLU A N 1
ATOM 1794 C CA . GLU A 1 241 ? 3.911 1.857 -13.943 1.00 98.50 241 GLU A CA 1
ATOM 1795 C C . GLU A 1 241 ? 3.341 1.625 -12.545 1.00 98.50 241 GLU A C 1
ATOM 1797 O O . GLU A 1 241 ? 3.543 2.426 -11.638 1.00 98.50 241 GLU A O 1
ATOM 1802 N N . CYS A 1 242 ? 2.602 0.539 -12.384 1.00 98.50 242 CYS A N 1
ATOM 1803 C CA . CYS A 1 242 ? 1.821 0.179 -11.215 1.00 98.50 242 CYS A CA 1
ATOM 1804 C C . CYS A 1 242 ? 2.603 -0.807 -10.335 1.00 98.50 242 CYS A C 1
ATOM 1806 O O . CYS A 1 242 ? 3.026 -1.848 -10.828 1.00 98.50 242 CYS A O 1
ATOM 1808 N N . PHE A 1 243 ? 2.757 -0.523 -9.043 1.00 97.38 243 PHE A N 1
ATOM 1809 C CA . PHE A 1 243 ? 3.541 -1.318 -8.089 1.00 97.38 243 PHE A CA 1
ATOM 1810 C C . PHE A 1 243 ? 2.691 -1.757 -6.892 1.00 97.38 243 PHE A C 1
ATOM 1812 O O . PHE A 1 243 ? 1.850 -0.999 -6.404 1.00 97.38 243 PHE A O 1
ATOM 1819 N N . LEU A 1 244 ? 2.975 -2.951 -6.372 1.00 94.38 244 LEU A N 1
ATOM 1820 C CA . LEU A 1 244 ? 2.378 -3.497 -5.154 1.00 94.38 244 LEU A CA 1
ATOM 1821 C C . LEU A 1 244 ? 3.465 -3.985 -4.205 1.00 94.38 244 LEU A C 1
ATOM 1823 O O . LEU A 1 244 ? 4.327 -4.763 -4.610 1.00 94.38 244 LEU A O 1
ATOM 1827 N N . GLY A 1 245 ? 3.369 -3.564 -2.946 1.00 88.50 245 GLY A N 1
ATOM 1828 C CA . GLY A 1 245 ? 4.269 -3.994 -1.889 1.00 88.50 245 GLY A CA 1
ATOM 1829 C C . GLY A 1 245 ? 5.737 -3.602 -2.114 1.00 88.50 245 GLY A C 1
ATOM 1830 O O . GLY A 1 245 ? 6.077 -2.839 -3.026 1.00 88.50 245 GLY A O 1
ATOM 1831 N N . PRO A 1 246 ? 6.628 -4.085 -1.235 1.00 83.94 246 PRO A N 1
ATOM 1832 C CA . PRO A 1 246 ? 8.065 -3.957 -1.422 1.00 83.94 246 PRO A CA 1
ATOM 1833 C C . PRO A 1 246 ? 8.544 -4.881 -2.563 1.00 83.94 246 PRO A C 1
ATOM 1835 O O . PRO A 1 246 ? 8.069 -6.012 -2.667 1.00 83.94 246 PRO A O 1
ATOM 1838 N N . PRO A 1 247 ? 9.496 -4.447 -3.410 1.00 74.44 247 PRO A N 1
ATOM 1839 C CA . PRO A 1 247 ? 9.913 -5.196 -4.599 1.00 74.44 247 PRO A CA 1
ATOM 1840 C C . PRO A 1 247 ? 10.643 -6.514 -4.288 1.00 74.44 247 PRO A C 1
ATOM 1842 O O . PRO A 1 247 ? 10.865 -7.311 -5.196 1.00 74.44 247 PRO A O 1
ATOM 1845 N N . GLU A 1 248 ? 11.057 -6.744 -3.041 1.00 77.44 248 GLU A N 1
ATOM 1846 C CA . GLU A 1 248 ? 11.727 -7.970 -2.594 1.00 77.44 248 GLU A CA 1
ATOM 1847 C C . GLU A 1 248 ? 10.758 -9.117 -2.288 1.00 77.44 248 GLU A C 1
ATOM 1849 O O . GLU A 1 248 ? 11.189 -10.260 -2.171 1.00 77.44 248 GLU A O 1
ATOM 1854 N N . VAL A 1 249 ? 9.462 -8.834 -2.127 1.00 81.38 249 VAL A N 1
ATOM 1855 C CA . VAL A 1 249 ? 8.467 -9.838 -1.739 1.00 81.38 249 VAL A CA 1
ATOM 1856 C C . VAL A 1 249 ? 7.354 -9.858 -2.765 1.00 81.38 249 VAL A C 1
ATOM 1858 O O . VAL A 1 249 ? 6.717 -8.842 -3.030 1.00 81.38 249 VAL A O 1
ATOM 1861 N N . PHE A 1 250 ? 7.071 -11.037 -3.314 1.00 87.69 250 PHE A N 1
ATOM 1862 C CA . PHE A 1 250 ? 5.916 -11.181 -4.183 1.00 87.69 250 PHE A CA 1
ATOM 1863 C C . PHE A 1 250 ? 4.614 -10.981 -3.398 1.00 87.69 250 PHE A C 1
ATOM 1865 O O . PHE A 1 250 ? 4.248 -11.791 -2.542 1.00 87.69 250 PHE A O 1
ATOM 1872 N N . ASP A 1 251 ? 3.905 -9.901 -3.713 1.00 91.00 251 ASP A N 1
ATOM 1873 C CA . ASP A 1 251 ? 2.637 -9.573 -3.079 1.00 91.00 251 ASP A CA 1
ATOM 1874 C C . ASP A 1 251 ? 1.477 -10.340 -3.727 1.00 91.00 251 ASP A C 1
ATOM 1876 O O . ASP A 1 251 ? 1.192 -10.209 -4.920 1.00 91.00 251 ASP A O 1
ATOM 1880 N N . ARG A 1 252 ? 0.746 -11.121 -2.927 1.00 89.44 252 ARG A N 1
ATOM 1881 C CA . ARG A 1 252 ? -0.401 -11.906 -3.406 1.00 89.44 252 ARG A CA 1
ATOM 1882 C C . ARG A 1 252 ? -1.532 -11.042 -3.963 1.00 89.44 252 ARG A C 1
ATOM 1884 O O . ARG A 1 252 ? -2.312 -11.548 -4.774 1.00 89.44 252 ARG A O 1
ATOM 1891 N N . ARG A 1 253 ? -1.604 -9.753 -3.600 1.00 92.56 253 ARG A N 1
ATOM 1892 C CA . ARG A 1 253 ? -2.574 -8.785 -4.145 1.00 92.56 253 ARG A CA 1
ATOM 1893 C C . ARG A 1 253 ? -2.483 -8.644 -5.664 1.00 92.56 253 ARG A C 1
ATOM 1895 O O . ARG A 1 253 ? -3.501 -8.354 -6.295 1.00 92.56 253 ARG A O 1
ATOM 1902 N N . TRP A 1 254 ? -1.344 -8.992 -6.271 1.00 95.06 254 TRP A N 1
ATOM 1903 C CA . TRP A 1 254 ? -1.207 -9.071 -7.726 1.00 95.06 254 TRP A CA 1
ATOM 1904 C C . TRP A 1 254 ? -2.240 -9.976 -8.395 1.00 95.06 254 TRP A C 1
ATOM 1906 O O . TRP A 1 254 ? -2.691 -9.671 -9.500 1.00 95.06 254 TRP A O 1
ATOM 1916 N N . ARG A 1 255 ? -2.673 -11.048 -7.718 1.00 93.69 255 ARG A N 1
ATOM 1917 C CA . ARG A 1 255 ? -3.694 -11.968 -8.230 1.00 93.69 255 ARG A CA 1
ATOM 1918 C C . ARG A 1 255 ? -4.967 -11.229 -8.635 1.00 93.69 255 ARG A C 1
ATOM 1920 O O . ARG A 1 255 ? -5.439 -11.421 -9.750 1.00 93.69 255 ARG A O 1
ATOM 1927 N N . ARG A 1 256 ? -5.462 -10.330 -7.777 1.00 92.38 256 ARG A N 1
ATOM 1928 C CA . ARG A 1 256 ? -6.695 -9.571 -8.031 1.00 92.38 256 ARG A CA 1
ATOM 1929 C C . ARG A 1 256 ? -6.556 -8.657 -9.247 1.00 92.38 256 ARG A C 1
ATOM 1931 O O . ARG A 1 256 ? -7.472 -8.590 -10.062 1.00 92.38 256 ARG A O 1
ATOM 1938 N N . MET A 1 257 ? -5.425 -7.961 -9.379 1.00 95.38 257 MET A N 1
ATOM 1939 C CA . MET A 1 257 ? -5.192 -7.097 -10.538 1.00 95.38 257 MET A CA 1
ATOM 1940 C C . MET A 1 257 ? -5.129 -7.909 -11.833 1.00 95.38 257 MET A C 1
ATOM 1942 O O . MET A 1 257 ? -5.756 -7.542 -12.822 1.00 95.38 257 MET A O 1
ATOM 1946 N N . LEU A 1 258 ? -4.414 -9.035 -11.829 1.00 97.25 258 LEU A N 1
ATOM 1947 C CA . LEU A 1 258 ? -4.310 -9.898 -13.004 1.00 97.25 258 LEU A CA 1
ATOM 1948 C C . LEU A 1 258 ? -5.657 -10.543 -13.362 1.00 97.25 258 LEU A C 1
ATOM 1950 O O . LEU A 1 258 ? -5.984 -10.611 -14.542 1.00 97.25 258 LEU A O 1
ATOM 1954 N N . ASP A 1 259 ? -6.461 -10.953 -12.375 1.00 94.81 259 ASP A N 1
ATOM 1955 C CA . ASP A 1 259 ? -7.835 -11.432 -12.587 1.00 94.81 259 ASP A CA 1
ATOM 1956 C C . ASP A 1 259 ? -8.696 -10.372 -13.277 1.00 94.81 259 ASP A C 1
ATOM 1958 O O . ASP A 1 259 ? -9.365 -10.660 -14.271 1.00 94.81 259 ASP A O 1
ATOM 1962 N N . HIS A 1 260 ? -8.632 -9.129 -12.796 1.00 94.88 260 HIS A N 1
ATOM 1963 C CA . HIS A 1 260 ? -9.337 -8.008 -13.407 1.00 94.88 260 HIS A CA 1
ATOM 1964 C C . HIS A 1 260 ? -8.889 -7.771 -14.858 1.00 94.88 260 HIS A C 1
ATOM 1966 O O . HIS A 1 260 ? -9.721 -7.588 -15.746 1.00 94.88 260 HIS A O 1
ATOM 1972 N N . LEU A 1 261 ? -7.583 -7.836 -15.131 1.00 97.00 261 LEU A N 1
ATOM 1973 C CA . LEU A 1 261 ? -7.049 -7.677 -16.485 1.00 97.00 261 LEU A CA 1
ATOM 1974 C C . LEU A 1 261 ? -7.451 -8.822 -17.424 1.00 97.00 261 LEU A C 1
ATOM 1976 O O . LEU A 1 261 ? -7.691 -8.569 -18.605 1.00 97.00 261 LEU A O 1
ATOM 1980 N N . VAL A 1 262 ? -7.559 -10.055 -16.918 1.00 97.44 262 VAL A N 1
ATOM 1981 C CA . VAL A 1 262 ? -8.088 -11.193 -17.687 1.00 97.44 262 VAL A CA 1
ATOM 1982 C C . VAL A 1 262 ? -9.556 -10.965 -18.033 1.00 97.44 262 VAL A C 1
ATOM 1984 O O . VAL A 1 262 ? -9.938 -11.095 -19.195 1.00 97.44 262 VAL A O 1
ATOM 1987 N N . GLN A 1 263 ? -10.371 -10.548 -17.062 1.00 95.44 263 GLN A N 1
ATOM 1988 C CA . GLN A 1 263 ? -11.784 -10.223 -17.292 1.00 95.44 263 GLN A CA 1
ATOM 1989 C C . GLN A 1 263 ? -11.963 -9.078 -18.300 1.00 95.44 263 GLN A C 1
ATOM 1991 O O . GLN A 1 263 ? -12.900 -9.097 -19.094 1.00 95.44 263 GLN A O 1
ATOM 1996 N N . ALA A 1 264 ? -11.046 -8.109 -18.308 1.00 95.06 264 ALA A N 1
ATOM 1997 C CA . ALA A 1 264 ? -11.037 -6.995 -19.253 1.00 95.06 264 ALA A CA 1
ATOM 1998 C C . ALA A 1 264 ? -10.444 -7.343 -20.637 1.00 95.06 264 ALA A C 1
ATOM 2000 O O . ALA A 1 264 ? -10.338 -6.458 -21.488 1.00 95.06 264 ALA A O 1
ATOM 2001 N N . GLY A 1 265 ? -10.009 -8.588 -20.870 1.00 96.19 265 GLY A N 1
ATOM 2002 C CA . GLY A 1 265 ? -9.377 -9.007 -22.127 1.00 96.19 265 GLY A CA 1
ATOM 2003 C C . GLY A 1 265 ? -8.007 -8.365 -22.387 1.00 96.19 265 GLY A C 1
ATOM 2004 O O . GLY A 1 265 ? -7.550 -8.323 -23.526 1.00 96.19 265 GLY A O 1
ATOM 2005 N N . ARG A 1 266 ? -7.351 -7.835 -21.347 1.00 96.81 266 ARG A N 1
ATOM 2006 C CA . ARG A 1 266 ? -6.025 -7.190 -21.418 1.00 96.81 266 ARG A CA 1
ATOM 2007 C C . ARG A 1 266 ? -4.884 -8.103 -20.966 1.00 96.81 266 ARG A C 1
ATOM 2009 O O . ARG A 1 266 ? -3.719 -7.737 -21.096 1.00 96.81 266 ARG A O 1
ATOM 2016 N N . CYS A 1 267 ? -5.214 -9.278 -20.441 1.00 97.94 267 CYS A N 1
ATOM 2017 C CA . CYS A 1 267 ? -4.281 -10.322 -20.044 1.00 97.94 267 CYS A CA 1
ATOM 2018 C C . CYS A 1 267 ? -4.847 -11.684 -20.453 1.00 97.94 267 CYS A C 1
ATOM 2020 O O . CYS A 1 267 ? -6.034 -11.944 -20.260 1.00 97.94 267 CYS A O 1
ATOM 2022 N N . THR A 1 268 ? -4.023 -12.565 -21.015 1.00 97.31 268 THR A N 1
ATOM 2023 C CA . THR A 1 268 ? -4.440 -13.953 -21.252 1.00 97.31 268 THR A CA 1
ATOM 2024 C C . THR A 1 268 ? -4.368 -14.766 -19.950 1.00 97.31 268 THR A C 1
ATOM 2026 O O . THR A 1 268 ? -3.497 -14.506 -19.114 1.00 97.31 268 THR A O 1
ATOM 2029 N N . PRO A 1 269 ? -5.219 -15.793 -19.752 1.00 96.88 269 PRO A N 1
ATOM 2030 C CA . PRO A 1 269 ? -5.110 -16.679 -18.589 1.00 96.88 269 PRO A CA 1
ATOM 2031 C C . PRO A 1 269 ? -3.725 -17.330 -18.448 1.00 96.88 269 PRO A C 1
ATOM 2033 O O . PRO A 1 269 ? -3.234 -17.487 -17.332 1.00 96.88 269 PRO A O 1
ATOM 2036 N N . ALA A 1 270 ? -3.082 -17.656 -19.575 1.00 94.50 270 ALA A N 1
ATOM 2037 C CA . ALA A 1 270 ? -1.730 -18.206 -19.607 1.00 94.50 270 ALA A CA 1
ATOM 2038 C C . ALA A 1 270 ? -0.688 -17.188 -19.118 1.00 94.50 270 ALA A C 1
ATOM 2040 O O . ALA A 1 270 ? 0.077 -17.502 -18.212 1.00 94.50 270 ALA A O 1
ATOM 2041 N N . ALA A 1 271 ? -0.709 -15.950 -19.633 1.00 95.00 271 ALA A N 1
ATOM 2042 C CA . ALA A 1 271 ? 0.205 -14.901 -19.177 1.00 95.00 271 ALA A CA 1
ATOM 2043 C C . ALA A 1 271 ? 0.020 -14.598 -17.682 1.00 95.00 271 ALA A C 1
ATOM 2045 O O . ALA A 1 271 ? 0.999 -14.465 -16.950 1.00 95.00 271 ALA A O 1
ATOM 2046 N N . ARG A 1 272 ? -1.231 -14.567 -17.199 1.00 96.12 272 ARG A N 1
ATOM 2047 C CA . ARG A 1 272 ? -1.524 -14.471 -15.764 1.00 96.12 272 ARG A CA 1
ATOM 2048 C C . ARG A 1 272 ? -0.848 -15.592 -14.970 1.00 96.12 272 ARG A C 1
ATOM 2050 O O . ARG A 1 272 ? -0.235 -15.296 -13.950 1.00 96.12 272 ARG A O 1
ATOM 2057 N N . ALA A 1 273 ? -0.997 -16.851 -15.386 1.00 94.19 273 ALA A N 1
ATOM 2058 C CA . ALA A 1 273 ? -0.399 -17.986 -14.683 1.00 94.19 273 ALA A CA 1
ATOM 2059 C C . ALA A 1 273 ? 1.131 -17.860 -14.632 1.00 94.19 273 ALA A C 1
ATOM 2061 O O . ALA A 1 273 ? 1.704 -17.913 -13.547 1.00 94.19 273 ALA A O 1
ATOM 2062 N N . SER A 1 274 ? 1.769 -17.548 -15.765 1.00 91.56 274 SER A N 1
ATOM 2063 C CA . SER A 1 274 ? 3.221 -17.353 -15.838 1.00 91.56 274 SER A CA 1
ATOM 2064 C C . SER A 1 274 ? 3.723 -16.248 -14.903 1.00 91.56 274 SER A C 1
ATOM 2066 O O . SER A 1 274 ? 4.723 -16.442 -14.217 1.00 91.56 274 SER A O 1
ATOM 2068 N N . VAL A 1 275 ? 3.016 -15.114 -14.815 1.00 93.75 275 VAL A N 1
ATOM 2069 C CA . VAL A 1 275 ? 3.383 -14.021 -13.895 1.00 93.75 275 VAL A CA 1
ATOM 2070 C C . VAL A 1 275 ? 3.272 -14.444 -12.429 1.00 93.75 275 VAL A C 1
ATOM 2072 O O . VAL A 1 275 ? 4.112 -14.061 -11.618 1.00 93.75 275 VAL A O 1
ATOM 2075 N N . LEU A 1 276 ? 2.251 -15.228 -12.072 1.00 93.25 276 LEU A N 1
ATOM 2076 C CA . LEU A 1 276 ? 2.048 -15.694 -10.696 1.00 93.25 276 LEU A CA 1
ATOM 2077 C C . LEU A 1 276 ? 3.030 -16.805 -10.284 1.00 93.25 276 LEU A C 1
ATOM 2079 O O . LEU A 1 276 ? 3.314 -16.940 -9.096 1.00 93.25 276 LEU A O 1
ATOM 2083 N N . GLU A 1 277 ? 3.531 -17.591 -11.238 1.00 92.50 277 GLU A N 1
ATOM 2084 C CA . GLU A 1 277 ? 4.461 -18.708 -11.008 1.00 92.50 277 GLU A CA 1
ATOM 2085 C C . GLU A 1 277 ? 5.939 -18.300 -11.090 1.00 92.50 277 GLU A C 1
ATOM 2087 O O . GLU A 1 277 ? 6.800 -18.977 -10.524 1.00 92.50 277 GLU A O 1
ATOM 2092 N N . TRP A 1 278 ? 6.253 -17.190 -11.764 1.00 93.31 278 TRP A N 1
ATOM 2093 C CA . TRP A 1 278 ? 7.622 -16.686 -11.899 1.00 93.31 278 TRP A CA 1
ATOM 2094 C C . TRP A 1 278 ? 8.358 -16.479 -10.559 1.00 93.31 278 TRP A C 1
ATOM 2096 O O . TRP A 1 278 ? 9.501 -16.930 -10.449 1.00 93.31 278 TRP A O 1
ATOM 2106 N N . PRO A 1 279 ? 7.759 -15.849 -9.528 1.00 93.56 279 PRO A N 1
ATOM 2107 C CA . PRO A 1 279 ? 8.495 -15.449 -8.336 1.00 93.56 279 PRO A CA 1
ATOM 2108 C C . PRO A 1 279 ? 9.064 -16.610 -7.509 1.00 93.56 279 PRO A C 1
ATOM 2110 O O . PRO A 1 279 ? 8.402 -17.627 -7.284 1.00 93.56 279 PRO A O 1
ATOM 2113 N N . GLY A 1 280 ? 10.277 -16.434 -6.984 1.00 91.56 280 GLY A N 1
ATOM 2114 C CA . GLY A 1 280 ? 10.917 -17.381 -6.071 1.00 91.56 280 GLY A CA 1
ATOM 2115 C C . GLY A 1 280 ? 12.441 -17.394 -6.167 1.00 91.56 280 GLY A C 1
ATOM 2116 O O . GLY A 1 280 ? 13.026 -16.915 -7.133 1.00 91.56 280 GLY A O 1
ATOM 2117 N N . ALA A 1 281 ? 13.089 -17.988 -5.168 1.00 92.62 281 ALA A N 1
ATOM 2118 C CA . ALA A 1 281 ? 14.541 -18.121 -5.137 1.00 92.62 281 ALA A CA 1
ATOM 2119 C C . ALA A 1 281 ? 15.008 -19.410 -5.832 1.00 92.62 281 ALA A C 1
ATOM 2121 O O . ALA A 1 281 ? 14.408 -20.473 -5.664 1.00 92.62 281 ALA A O 1
ATOM 2122 N N . VAL A 1 282 ? 16.115 -19.314 -6.562 1.00 94.44 282 VAL A N 1
ATOM 2123 C CA . VAL A 1 282 ? 16.904 -20.433 -7.081 1.00 94.44 282 VAL A CA 1
ATOM 2124 C C . VAL A 1 282 ? 18.229 -20.414 -6.327 1.00 94.44 282 VAL A C 1
ATOM 2126 O O . VAL A 1 282 ? 18.992 -19.457 -6.444 1.00 94.44 282 VAL A O 1
ATOM 2129 N N . ILE A 1 283 ? 18.474 -21.436 -5.506 1.00 93.38 283 ILE A N 1
ATOM 2130 C CA . ILE A 1 283 ? 19.583 -21.468 -4.540 1.00 93.38 283 ILE A CA 1
ATOM 2131 C C . ILE A 1 283 ? 20.593 -22.541 -4.967 1.00 93.38 283 ILE A C 1
ATOM 2133 O O . ILE A 1 283 ? 20.159 -23.672 -5.214 1.00 93.38 283 ILE A O 1
ATOM 2137 N N . PRO A 1 284 ? 21.915 -22.256 -4.974 1.00 92.56 284 PRO A N 1
ATOM 2138 C CA . PRO A 1 284 ? 22.937 -23.188 -5.462 1.00 92.56 284 PRO A CA 1
ATOM 2139 C C . PRO A 1 284 ? 22.858 -24.600 -4.875 1.00 92.56 284 PRO A C 1
ATOM 2141 O O . PRO A 1 284 ? 23.048 -25.581 -5.584 1.00 92.56 284 PRO A O 1
ATOM 2144 N N . THR A 1 285 ? 22.542 -24.720 -3.585 1.00 91.00 285 THR A N 1
ATOM 2145 C CA . THR A 1 285 ? 22.499 -26.002 -2.862 1.00 91.00 285 THR A CA 1
ATOM 2146 C C . THR A 1 285 ? 21.247 -26.834 -3.131 1.00 91.00 285 THR A C 1
ATOM 2148 O O . THR A 1 285 ? 21.213 -28.009 -2.775 1.00 91.00 285 THR A O 1
ATOM 2151 N N . THR A 1 286 ? 20.218 -26.236 -3.731 1.00 92.12 286 THR A N 1
ATOM 2152 C CA . THR A 1 286 ? 18.935 -26.897 -4.032 1.00 92.12 286 THR A CA 1
ATOM 2153 C C . THR A 1 286 ? 18.628 -26.955 -5.526 1.00 92.12 286 THR A C 1
ATOM 2155 O O . THR A 1 286 ? 17.649 -27.587 -5.912 1.00 92.12 286 THR A O 1
ATOM 2158 N N . ALA A 1 287 ? 19.451 -26.306 -6.354 1.00 93.50 287 ALA A N 1
ATOM 2159 C CA . ALA A 1 287 ? 19.305 -26.313 -7.799 1.00 93.50 287 ALA A CA 1
ATOM 2160 C C . ALA A 1 287 ? 19.484 -27.730 -8.360 1.00 93.50 287 ALA A C 1
ATOM 2162 O O . ALA A 1 287 ? 20.349 -28.492 -7.922 1.00 93.50 287 ALA A O 1
ATOM 2163 N N . THR A 1 288 ? 18.663 -28.081 -9.346 1.00 95.12 288 THR A N 1
ATOM 2164 C CA . THR A 1 288 ? 18.692 -29.409 -9.980 1.00 95.12 288 THR A CA 1
ATOM 2165 C C . THR A 1 288 ? 19.689 -29.501 -11.134 1.00 95.12 288 THR A C 1
ATOM 2167 O O . THR A 1 288 ? 20.076 -30.597 -11.544 1.00 95.12 288 THR A O 1
ATOM 2170 N N . ARG A 1 289 ? 20.124 -28.352 -11.654 1.00 94.19 289 ARG A N 1
ATOM 2171 C CA . ARG A 1 289 ? 21.088 -28.202 -12.746 1.00 94.19 289 ARG A CA 1
ATOM 2172 C C . ARG A 1 289 ? 22.421 -27.637 -12.248 1.00 94.19 289 ARG A C 1
ATOM 2174 O O . ARG A 1 289 ? 22.463 -26.984 -11.205 1.00 94.19 289 ARG A O 1
ATOM 2181 N N . PRO A 1 290 ? 23.521 -27.842 -13.000 1.00 94.75 290 PRO A N 1
ATOM 2182 C CA . PRO A 1 290 ? 24.803 -27.220 -12.687 1.00 94.75 290 PRO A CA 1
ATOM 2183 C C . PRO A 1 290 ? 24.686 -25.695 -12.612 1.00 94.75 290 PRO A C 1
ATOM 2185 O O . PRO A 1 290 ? 24.137 -25.071 -13.520 1.00 94.75 290 PRO A O 1
ATOM 2188 N N . TRP A 1 291 ? 25.232 -25.105 -11.547 1.00 94.69 291 TRP A N 1
ATOM 2189 C CA . TRP A 1 291 ? 25.263 -23.653 -11.378 1.00 94.69 291 TRP A CA 1
ATOM 2190 C C . TRP A 1 291 ? 26.079 -22.994 -12.509 1.00 94.69 291 TRP A C 1
ATOM 2192 O O . TRP A 1 291 ? 27.139 -23.525 -12.866 1.00 94.69 291 TRP A O 1
ATOM 2202 N N . PRO A 1 292 ? 25.635 -21.861 -13.090 1.00 95.12 292 PRO A N 1
ATOM 2203 C CA . PRO A 1 292 ? 26.361 -21.192 -14.168 1.00 95.12 292 PRO A CA 1
ATOM 2204 C C . PRO A 1 292 ? 27.809 -20.852 -13.792 1.00 95.12 292 PRO A C 1
ATOM 2206 O O . PRO A 1 292 ? 28.069 -20.267 -12.742 1.00 95.12 292 PRO A O 1
ATOM 2209 N N . ALA A 1 293 ? 28.759 -21.166 -14.680 1.00 92.88 293 ALA A N 1
ATOM 2210 C CA . ALA A 1 293 ? 30.188 -20.981 -14.414 1.00 92.88 293 ALA A CA 1
ATOM 2211 C C . ALA A 1 293 ? 30.563 -19.52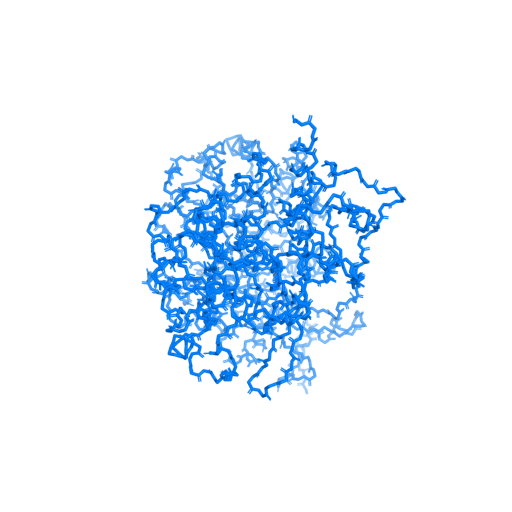4 -14.094 1.00 92.88 293 ALA A C 1
ATOM 2213 O O . ALA A 1 293 ? 31.387 -19.292 -13.215 1.00 92.88 293 ALA A O 1
ATOM 2214 N N . SER A 1 294 ? 29.930 -18.546 -14.752 1.00 91.38 294 SER A N 1
ATOM 2215 C CA . SER A 1 294 ? 30.140 -17.120 -14.467 1.00 91.38 294 SER A CA 1
ATOM 2216 C C . SER A 1 294 ? 29.753 -16.747 -13.034 1.00 91.38 294 SER A C 1
ATOM 2218 O O . SER A 1 294 ? 30.477 -15.997 -12.392 1.00 91.38 294 SER A O 1
ATOM 2220 N N . LEU A 1 295 ? 28.666 -17.323 -12.509 1.00 92.69 295 LEU A N 1
ATOM 2221 C CA . LEU A 1 295 ? 28.226 -17.097 -11.132 1.00 92.69 295 LEU A CA 1
ATOM 2222 C C . LEU A 1 295 ? 29.153 -17.775 -10.120 1.00 92.69 295 LEU A C 1
ATOM 2224 O O . LEU A 1 295 ? 29.463 -17.190 -9.091 1.00 92.69 295 LEU A O 1
ATOM 2228 N N . ILE A 1 296 ? 29.638 -18.987 -10.425 1.00 92.50 296 ILE A N 1
ATOM 2229 C CA . ILE A 1 296 ? 30.636 -19.673 -9.586 1.00 92.50 296 ILE A CA 1
ATOM 2230 C C . ILE A 1 296 ? 31.909 -18.825 -9.478 1.00 92.50 296 ILE A C 1
ATOM 2232 O O . ILE A 1 296 ? 32.449 -18.652 -8.388 1.00 92.50 296 ILE A O 1
ATOM 2236 N N . LEU A 1 297 ? 32.398 -18.300 -10.607 1.00 89.62 297 LEU A N 1
ATOM 2237 C CA . LEU A 1 297 ? 33.582 -17.442 -10.632 1.00 89.62 297 LEU A CA 1
ATOM 2238 C C . LEU A 1 297 ? 33.362 -16.160 -9.823 1.00 89.62 297 LEU A C 1
ATOM 2240 O O . LEU A 1 297 ? 34.234 -15.794 -9.038 1.00 89.62 297 LEU A O 1
ATOM 2244 N N . ASP A 1 298 ? 32.198 -15.521 -9.960 1.00 87.81 298 ASP A N 1
ATOM 2245 C CA . ASP A 1 298 ? 31.857 -14.325 -9.189 1.00 87.81 298 ASP A CA 1
ATOM 2246 C C . ASP A 1 298 ? 31.807 -14.604 -7.680 1.00 87.81 298 ASP A C 1
ATOM 2248 O O . ASP A 1 298 ? 32.383 -13.840 -6.903 1.00 87.81 298 ASP A O 1
ATOM 2252 N N . ASP A 1 299 ? 31.197 -15.709 -7.252 1.00 89.31 299 ASP A N 1
ATOM 2253 C CA . ASP A 1 299 ? 31.156 -16.111 -5.841 1.00 89.31 299 ASP A CA 1
ATOM 2254 C C . ASP A 1 299 ? 32.563 -16.381 -5.276 1.00 89.31 299 ASP A C 1
ATOM 2256 O O . ASP A 1 299 ? 32.875 -15.946 -4.164 1.00 89.31 299 ASP A O 1
ATOM 2260 N N . ILE A 1 300 ? 33.447 -17.024 -6.054 1.00 90.56 300 ILE A N 1
ATOM 2261 C CA . ILE A 1 300 ? 34.846 -17.276 -5.662 1.00 90.56 300 ILE A CA 1
ATOM 2262 C C . ILE A 1 300 ? 35.630 -15.966 -5.537 1.00 90.56 300 ILE A C 1
ATOM 2264 O O . ILE A 1 300 ? 36.332 -15.774 -4.544 1.00 90.56 300 ILE A O 1
ATOM 2268 N N . VAL A 1 301 ? 35.519 -15.065 -6.520 1.00 88.25 301 VAL A N 1
ATOM 2269 C CA . VAL A 1 301 ? 36.255 -13.788 -6.526 1.00 88.25 301 VAL A CA 1
ATOM 2270 C C . VAL A 1 301 ? 35.834 -12.898 -5.357 1.00 88.25 301 VAL A C 1
ATOM 2272 O O . VAL A 1 301 ? 36.681 -12.244 -4.752 1.00 88.25 301 VAL A O 1
ATOM 2275 N N . HIS A 1 302 ? 34.545 -12.892 -5.012 1.00 84.81 302 HIS A N 1
ATOM 2276 C CA . HIS A 1 302 ? 34.003 -12.020 -3.968 1.00 84.81 302 HIS A CA 1
ATOM 2277 C C . HIS A 1 302 ? 33.861 -12.704 -2.598 1.00 84.81 302 HIS A C 1
ATOM 2279 O O . HIS A 1 302 ? 33.452 -12.049 -1.641 1.00 84.81 302 HIS A O 1
ATOM 2285 N N . GLY A 1 303 ? 34.180 -13.998 -2.484 1.00 87.12 303 GLY A N 1
ATOM 2286 C CA . GLY A 1 303 ? 34.117 -14.747 -1.227 1.00 87.12 303 GLY A CA 1
ATOM 2287 C C . GLY A 1 303 ? 32.715 -14.810 -0.612 1.00 87.12 303 GLY A C 1
ATOM 2288 O O . GLY A 1 303 ? 32.579 -14.731 0.609 1.00 87.12 303 GLY A O 1
ATOM 2289 N N . ARG A 1 304 ? 31.670 -14.915 -1.439 1.00 86.88 304 ARG A N 1
ATOM 2290 C CA . ARG A 1 304 ? 30.260 -14.906 -1.011 1.00 86.88 304 ARG A CA 1
ATOM 2291 C C . ARG A 1 304 ? 29.494 -16.091 -1.591 1.00 86.88 304 ARG A C 1
ATOM 2293 O O . ARG A 1 304 ? 29.981 -16.783 -2.474 1.00 86.88 304 ARG A O 1
ATOM 2300 N N . THR A 1 305 ? 28.297 -16.335 -1.066 1.00 85.94 305 THR A N 1
ATOM 2301 C CA . THR A 1 305 ? 27.338 -17.274 -1.659 1.00 85.94 305 THR A CA 1
ATOM 2302 C C . THR A 1 305 ? 26.107 -16.491 -2.065 1.00 85.94 305 THR A C 1
ATOM 2304 O O . THR A 1 305 ? 25.337 -16.049 -1.204 1.00 85.94 305 THR A O 1
ATOM 2307 N N . ALA A 1 306 ? 25.950 -16.287 -3.366 1.00 91.31 306 ALA A N 1
ATOM 2308 C CA . ALA A 1 306 ? 24.778 -15.647 -3.923 1.00 91.31 306 ALA A CA 1
ATOM 2309 C C . ALA A 1 306 ? 23.704 -16.673 -4.315 1.00 91.31 306 ALA A C 1
ATOM 2311 O O . ALA A 1 306 ? 23.950 -17.871 -4.465 1.00 91.31 306 ALA A O 1
ATOM 2312 N N . TRP A 1 307 ? 22.479 -16.195 -4.486 1.00 93.75 307 TRP A N 1
ATOM 2313 C CA . TRP A 1 307 ? 21.398 -16.929 -5.131 1.00 93.75 307 TRP A CA 1
ATOM 2314 C C . TRP A 1 307 ? 20.695 -16.024 -6.137 1.00 93.75 307 TRP A C 1
ATOM 2316 O O . TRP A 1 307 ? 20.894 -14.808 -6.154 1.00 93.75 307 TRP A O 1
ATOM 2326 N N . LEU A 1 308 ? 19.859 -16.620 -6.982 1.00 95.31 308 LEU A N 1
ATOM 2327 C CA . LEU A 1 308 ? 19.082 -15.888 -7.972 1.00 95.31 308 LEU A CA 1
ATOM 2328 C C . LEU A 1 308 ? 17.645 -15.749 -7.480 1.00 95.31 308 LEU A C 1
ATOM 2330 O O . LEU A 1 308 ? 16.975 -16.737 -7.192 1.00 95.31 308 LEU A O 1
ATOM 2334 N N . ASP A 1 309 ? 17.173 -14.519 -7.368 1.00 94.25 309 ASP A N 1
ATOM 2335 C CA . ASP A 1 309 ? 15.832 -14.184 -6.918 1.00 94.25 309 ASP A CA 1
ATOM 2336 C C . ASP A 1 309 ? 14.974 -13.780 -8.121 1.00 94.25 309 ASP A C 1
ATOM 2338 O O . ASP A 1 309 ? 15.176 -12.725 -8.732 1.00 94.25 309 ASP A O 1
ATOM 2342 N N . CYS A 1 310 ? 14.038 -14.652 -8.495 1.00 95.12 310 CYS A N 1
ATOM 2343 C CA . CYS A 1 310 ? 13.070 -14.394 -9.550 1.00 95.12 310 CYS A CA 1
ATOM 2344 C C . CYS A 1 310 ? 11.974 -13.497 -8.977 1.00 95.12 310 CYS A C 1
ATOM 2346 O O . CYS A 1 310 ? 11.274 -13.872 -8.036 1.00 95.12 310 CYS A O 1
ATOM 2348 N N . ARG A 1 311 ? 11.813 -12.302 -9.541 1.00 93.88 311 ARG A N 1
ATOM 2349 C CA . ARG A 1 311 ? 10.905 -11.271 -9.038 1.00 93.88 311 ARG A CA 1
ATOM 2350 C C . ARG A 1 311 ? 9.910 -10.836 -10.089 1.00 93.88 311 ARG A C 1
ATOM 2352 O O . ARG A 1 311 ? 10.220 -10.764 -11.276 1.00 93.88 311 ARG A O 1
ATOM 2359 N N . PHE A 1 312 ? 8.732 -10.460 -9.620 1.00 94.75 312 PHE A N 1
ATOM 2360 C CA . PHE A 1 312 ? 7.800 -9.656 -10.388 1.00 94.75 312 PHE A CA 1
ATOM 2361 C C . PHE A 1 312 ? 7.886 -8.213 -9.895 1.00 94.75 312 PHE A C 1
ATOM 2363 O O . PHE A 1 312 ? 7.687 -7.956 -8.711 1.00 94.75 312 PHE A O 1
ATOM 2370 N N . SER A 1 313 ? 8.242 -7.287 -10.785 1.00 94.06 313 SER A N 1
ATOM 2371 C CA . SER A 1 313 ? 8.496 -5.893 -10.428 1.00 94.06 313 SER A CA 1
ATOM 2372 C C . SER A 1 313 ? 7.214 -5.067 -10.443 1.00 94.06 313 SER A C 1
ATOM 2374 O O . SER A 1 313 ? 6.837 -4.491 -9.422 1.00 94.06 313 SER A O 1
ATOM 2376 N N . HIS A 1 314 ? 6.568 -4.974 -11.606 1.00 97.44 314 HIS A N 1
ATOM 2377 C CA . HIS A 1 314 ? 5.425 -4.092 -11.813 1.00 97.44 314 HIS A CA 1
ATOM 2378 C C . HIS A 1 314 ? 4.656 -4.426 -13.095 1.00 97.44 314 HIS A C 1
ATOM 2380 O O . HIS A 1 314 ? 5.122 -5.179 -13.955 1.00 97.44 314 HIS A O 1
ATOM 2386 N N . LEU A 1 315 ? 3.479 -3.815 -13.230 1.00 98.19 315 LEU A N 1
ATOM 2387 C CA . LEU A 1 315 ? 2.738 -3.738 -14.488 1.00 98.19 315 LEU A CA 1
ATOM 2388 C C . LEU A 1 315 ? 2.844 -2.330 -15.056 1.00 98.19 315 LEU A C 1
ATOM 2390 O O . LEU A 1 315 ? 2.775 -1.365 -14.308 1.00 98.19 315 LEU A O 1
ATOM 2394 N N . LYS A 1 316 ? 2.926 -2.188 -16.373 1.00 98.38 316 LYS A N 1
ATOM 2395 C CA . LYS A 1 316 ? 2.781 -0.897 -17.049 1.00 98.38 316 LYS A CA 1
ATOM 2396 C C . LYS A 1 316 ? 1.513 -0.887 -17.868 1.00 98.38 316 LYS A C 1
ATOM 2398 O O . LYS A 1 316 ? 1.312 -1.773 -18.696 1.00 98.38 316 LYS A O 1
ATOM 2403 N N . VAL A 1 317 ? 0.694 0.132 -17.653 1.00 98.50 317 VAL A N 1
ATOM 2404 C CA . VAL A 1 317 ? -0.537 0.370 -18.404 1.00 98.50 317 VAL A CA 1
ATOM 2405 C C . VAL A 1 317 ? -0.336 1.600 -19.280 1.00 98.50 317 VAL A C 1
ATOM 2407 O O . VAL A 1 317 ? -0.063 2.683 -18.765 1.00 98.50 317 VAL A O 1
ATOM 2410 N N . SER A 1 318 ? -0.464 1.445 -20.596 1.00 98.12 318 SER A N 1
ATOM 2411 C CA . SER A 1 318 ? -0.433 2.582 -21.521 1.00 98.12 318 SER A CA 1
ATOM 2412 C C . SER A 1 318 ? -1.734 3.386 -21.435 1.00 98.12 318 SER A C 1
ATOM 2414 O O . SER A 1 318 ? -2.828 2.829 -21.263 1.00 98.12 318 SER A O 1
ATOM 2416 N N . HIS A 1 319 ? -1.620 4.705 -21.564 1.00 97.69 319 HIS A N 1
ATOM 2417 C CA . HIS A 1 319 ? -2.739 5.636 -21.625 1.00 97.69 319 HIS A CA 1
ATOM 2418 C C . HIS A 1 319 ? -2.580 6.599 -22.804 1.00 97.69 319 HIS A C 1
ATOM 2420 O O . HIS A 1 319 ? -1.542 7.245 -22.944 1.00 97.69 319 HIS A O 1
ATOM 2426 N N . GLY A 1 320 ? -3.629 6.728 -23.614 1.00 93.94 320 GLY A N 1
ATOM 2427 C CA . GLY A 1 320 ? -3.614 7.522 -24.840 1.00 93.94 320 GLY A CA 1
ATOM 2428 C C . GLY A 1 320 ? -2.892 6.830 -26.003 1.00 93.94 320 GLY A C 1
ATOM 2429 O O . GLY A 1 320 ? -2.251 5.792 -25.846 1.00 93.94 320 GLY A O 1
ATOM 2430 N N . GLY A 1 321 ? -3.017 7.409 -27.199 1.00 90.50 321 GLY A N 1
ATOM 2431 C CA . GLY A 1 321 ? -2.406 6.871 -28.418 1.00 90.50 321 GLY A CA 1
ATOM 2432 C C . GLY A 1 321 ? -3.009 5.541 -28.893 1.00 90.50 321 GLY A C 1
ATOM 2433 O O . GLY A 1 321 ? -4.102 5.144 -28.490 1.00 90.50 321 GLY A O 1
ATOM 2434 N N . PHE A 1 322 ? -2.293 4.851 -29.785 1.00 86.00 322 PHE A N 1
ATOM 2435 C CA . PHE A 1 322 ? -2.746 3.590 -30.394 1.00 86.00 322 PHE A CA 1
ATOM 2436 C C . PHE A 1 322 ? -2.734 2.401 -29.426 1.00 86.00 322 PHE A C 1
ATOM 2438 O O . PHE A 1 322 ? -3.472 1.439 -29.628 1.00 86.00 322 PHE A O 1
ATOM 2445 N N . ALA A 1 323 ? -1.909 2.464 -28.380 1.00 89.00 323 ALA A N 1
ATOM 2446 C CA . ALA A 1 323 ? -1.743 1.399 -27.399 1.00 89.00 323 ALA A CA 1
ATOM 2447 C C . ALA A 1 323 ? -2.594 1.612 -26.134 1.00 89.00 323 ALA A C 1
ATOM 2449 O O . ALA A 1 323 ? -2.287 1.036 -25.091 1.00 89.00 323 ALA A O 1
ATOM 2450 N N . ASP A 1 324 ? -3.656 2.427 -26.183 1.00 95.19 324 ASP A N 1
ATOM 2451 C CA . ASP A 1 324 ? -4.445 2.734 -24.987 1.00 95.19 324 ASP A CA 1
ATOM 2452 C C . ASP A 1 324 ? -4.979 1.462 -24.292 1.00 95.19 324 ASP A C 1
ATOM 2454 O O . ASP A 1 324 ? -5.682 0.614 -24.862 1.00 95.19 324 ASP A O 1
ATOM 2458 N N . GLY A 1 325 ? -4.611 1.318 -23.017 1.00 95.00 325 GLY A N 1
ATOM 2459 C CA . GLY A 1 325 ? -4.967 0.166 -22.188 1.00 95.00 325 GLY A CA 1
ATOM 2460 C C . GLY A 1 325 ? -4.161 -1.101 -22.468 1.00 95.00 325 GLY A C 1
ATOM 2461 O O . GLY A 1 325 ? -4.490 -2.145 -21.907 1.00 95.00 325 GLY A O 1
ATOM 2462 N N . ALA A 1 326 ? -3.128 -1.050 -23.313 1.00 97.31 326 ALA A N 1
ATOM 2463 C CA . ALA A 1 326 ? -2.155 -2.131 -23.411 1.00 97.31 326 ALA A CA 1
ATOM 2464 C C . ALA A 1 326 ? -1.436 -2.305 -22.068 1.00 97.31 326 ALA A C 1
ATOM 2466 O O . ALA A 1 326 ? -1.102 -1.321 -21.401 1.00 97.31 326 ALA A O 1
ATOM 2467 N N . VAL A 1 327 ? -1.209 -3.561 -21.678 1.00 98.19 327 VAL A N 1
ATOM 2468 C CA . VAL A 1 327 ? -0.556 -3.895 -20.411 1.00 98.19 327 VAL A CA 1
ATOM 2469 C C . VAL A 1 327 ? 0.677 -4.744 -20.653 1.00 98.19 327 VAL A C 1
ATOM 2471 O O . VAL A 1 327 ? 0.633 -5.737 -21.387 1.00 98.19 327 VAL A O 1
ATOM 2474 N N . LYS A 1 328 ? 1.768 -4.355 -19.997 1.00 97.94 328 LYS A N 1
ATOM 2475 C CA . LYS A 1 328 ? 3.029 -5.092 -19.983 1.00 97.94 328 LYS A CA 1
ATOM 2476 C C . LYS A 1 328 ? 3.405 -5.474 -18.557 1.00 97.94 328 LYS A C 1
ATOM 2478 O O . LYS A 1 328 ? 3.183 -4.687 -17.639 1.00 97.94 328 LYS A O 1
ATOM 2483 N N . ALA A 1 329 ? 3.957 -6.664 -18.375 1.00 97.69 329 ALA A N 1
ATOM 2484 C CA . ALA A 1 329 ? 4.503 -7.133 -17.111 1.00 97.69 329 ALA A CA 1
ATOM 2485 C C . ALA A 1 329 ? 6.026 -7.090 -17.138 1.00 97.69 329 ALA A C 1
ATOM 2487 O O . ALA A 1 329 ? 6.632 -7.535 -18.109 1.00 97.69 329 ALA A O 1
ATOM 2488 N N . TYR A 1 330 ? 6.615 -6.594 -16.052 1.00 97.19 330 TYR A N 1
ATOM 2489 C CA . TYR A 1 330 ? 8.058 -6.559 -15.845 1.00 97.19 330 TYR A CA 1
ATOM 2490 C C . TYR A 1 330 ? 8.420 -7.598 -14.796 1.00 97.19 330 TYR A C 1
ATOM 2492 O O . TYR A 1 330 ? 8.167 -7.419 -13.601 1.00 97.19 330 TYR A O 1
ATOM 2500 N N . MET A 1 331 ? 8.986 -8.703 -15.255 1.00 95.25 331 MET A N 1
ATOM 2501 C CA . MET A 1 331 ? 9.513 -9.778 -14.417 1.00 95.25 331 MET A CA 1
ATOM 2502 C C . MET A 1 331 ? 11.027 -9.790 -14.536 1.00 95.25 331 MET A C 1
ATOM 2504 O O . MET A 1 331 ? 11.567 -9.213 -15.465 1.00 95.25 331 MET A O 1
ATOM 2508 N N . GLY A 1 332 ? 11.743 -10.428 -13.626 1.00 94.81 332 GLY A N 1
ATOM 2509 C CA . GLY A 1 332 ? 13.190 -10.497 -13.751 1.00 94.81 332 GLY A CA 1
ATOM 2510 C C . GLY A 1 332 ? 13.842 -11.461 -12.790 1.00 94.81 332 GLY A C 1
ATOM 2511 O O . GLY A 1 332 ? 13.181 -12.062 -11.946 1.00 94.81 332 GLY A O 1
ATOM 2512 N N . VAL A 1 333 ? 15.151 -11.583 -12.930 1.00 95.81 333 VAL A N 1
ATOM 2513 C CA . VAL A 1 333 ? 16.030 -12.303 -12.021 1.00 95.81 333 VAL A CA 1
ATOM 2514 C C . VAL A 1 333 ? 17.087 -11.337 -11.517 1.00 95.81 333 VAL A C 1
ATOM 2516 O O . VAL A 1 333 ? 17.701 -10.618 -12.303 1.00 95.81 333 VAL A O 1
ATOM 2519 N N . LEU A 1 334 ? 17.280 -11.307 -10.205 1.00 94.06 334 LEU A N 1
ATOM 2520 C CA . LEU A 1 334 ? 18.326 -10.525 -9.565 1.00 94.06 334 LEU A CA 1
ATOM 2521 C C . LEU A 1 334 ? 19.185 -11.442 -8.715 1.00 94.06 334 LEU A C 1
ATOM 2523 O O . LEU A 1 334 ? 18.668 -12.254 -7.954 1.00 94.06 334 LEU A O 1
ATOM 2527 N N . GLU A 1 335 ? 20.492 -11.264 -8.782 1.00 92.12 335 GLU A N 1
ATOM 2528 C CA . GLU A 1 335 ? 21.374 -11.829 -7.780 1.00 92.12 335 GLU A CA 1
ATOM 2529 C C . GLU A 1 335 ? 21.109 -11.184 -6.415 1.00 92.12 335 GLU A C 1
ATOM 2531 O O . GLU A 1 335 ? 21.016 -9.957 -6.274 1.00 92.12 335 GLU A O 1
ATOM 2536 N N . ALA A 1 336 ? 20.978 -12.037 -5.409 1.00 89.25 336 ALA A N 1
ATOM 2537 C CA . ALA A 1 336 ? 20.803 -11.664 -4.023 1.00 89.25 336 ALA A CA 1
ATOM 2538 C C . ALA A 1 336 ? 21.818 -12.411 -3.155 1.00 89.25 336 ALA A C 1
ATOM 2540 O O . ALA A 1 336 ? 22.248 -13.522 -3.459 1.00 89.25 336 ALA A O 1
ATOM 2541 N N . THR A 1 337 ? 22.204 -11.776 -2.058 1.00 85.19 337 THR A N 1
ATOM 2542 C CA . THR A 1 337 ? 23.071 -12.345 -1.026 1.00 85.19 337 THR A CA 1
ATOM 2543 C C . THR A 1 337 ? 22.333 -12.324 0.298 1.00 85.19 337 THR A C 1
ATOM 2545 O O . THR A 1 337 ? 21.358 -11.582 0.447 1.00 85.19 337 THR A O 1
ATOM 2548 N N . ALA A 1 338 ? 22.804 -13.118 1.268 1.00 75.50 338 ALA A N 1
ATOM 2549 C CA . ALA A 1 338 ? 22.284 -13.076 2.630 1.00 75.50 338 ALA A CA 1
ATOM 2550 C C . ALA A 1 338 ? 22.263 -11.611 3.072 1.00 75.50 338 ALA A C 1
ATOM 2552 O O . ALA A 1 338 ? 23.324 -10.981 3.057 1.00 75.50 338 ALA A O 1
ATOM 2553 N N . PRO A 1 339 ? 21.086 -11.028 3.363 1.00 62.34 339 PRO A N 1
ATOM 2554 C CA . PRO A 1 339 ? 21.075 -9.678 3.876 1.00 62.34 339 PRO A CA 1
ATOM 2555 C C . PRO A 1 339 ? 21.829 -9.705 5.201 1.00 62.34 339 PRO A C 1
ATOM 2557 O O . PRO A 1 339 ? 21.604 -10.598 6.025 1.00 62.34 339 PRO A O 1
ATOM 2560 N N . ASP A 1 340 ? 22.677 -8.708 5.438 1.00 46.66 340 ASP A N 1
ATOM 2561 C CA . ASP A 1 340 ? 22.995 -8.356 6.811 1.00 46.66 340 ASP A CA 1
ATOM 2562 C C . ASP A 1 340 ? 21.651 -8.074 7.481 1.00 46.66 340 ASP A C 1
ATOM 2564 O O . ASP A 1 340 ? 20.909 -7.184 7.054 1.00 46.66 340 ASP A O 1
ATOM 2568 N N . VAL A 1 341 ? 21.274 -8.886 8.472 1.00 46.41 341 VAL A N 1
ATOM 2569 C CA . VAL A 1 341 ? 20.028 -8.690 9.219 1.00 46.41 341 VAL A CA 1
ATOM 2570 C C . VAL A 1 341 ? 20.219 -7.460 10.099 1.00 46.41 341 VAL A C 1
ATOM 2572 O O . VAL A 1 341 ? 20.425 -7.545 11.309 1.00 46.41 341 VAL A O 1
ATOM 2575 N N . VAL A 1 342 ? 20.168 -6.283 9.486 1.00 44.41 342 VAL A N 1
ATOM 2576 C CA . VAL A 1 342 ? 20.121 -5.014 10.190 1.00 44.41 342 VAL A CA 1
ATOM 2577 C C . VAL A 1 342 ? 18.691 -4.875 10.684 1.00 44.41 342 VAL A C 1
ATOM 2579 O O . VAL A 1 342 ? 17.803 -4.378 9.993 1.00 44.41 342 VAL A O 1
ATOM 2582 N N . ARG A 1 343 ? 18.440 -5.371 11.899 1.00 54.94 343 ARG A N 1
ATOM 2583 C CA . ARG A 1 343 ? 17.223 -5.009 12.622 1.00 54.94 343 ARG A CA 1
ATOM 2584 C C . ARG A 1 343 ? 17.268 -3.501 12.827 1.00 54.94 343 ARG A C 1
ATOM 2586 O O . ARG A 1 343 ? 18.097 -3.019 13.596 1.00 54.94 343 ARG A O 1
ATOM 2593 N N . ALA A 1 344 ? 16.393 -2.771 12.138 1.00 61.00 344 ALA A N 1
ATOM 2594 C CA . ALA A 1 344 ? 16.180 -1.366 12.440 1.00 61.00 344 ALA A CA 1
ATOM 2595 C C . ALA A 1 344 ? 15.865 -1.257 13.936 1.00 61.00 344 ALA A C 1
ATOM 2597 O O . ALA A 1 344 ? 14.958 -1.931 14.436 1.00 61.00 344 ALA A O 1
ATOM 2598 N N . ALA A 1 345 ? 16.660 -0.469 14.659 1.00 68.62 345 ALA A N 1
ATOM 2599 C CA . ALA A 1 345 ? 16.380 -0.206 16.058 1.00 68.62 345 ALA A CA 1
ATOM 2600 C C . ALA A 1 345 ? 14.977 0.416 16.161 1.00 68.62 345 ALA A C 1
ATOM 2602 O O . ALA A 1 345 ? 14.619 1.242 15.312 1.00 68.62 345 ALA A O 1
ATOM 2603 N N . PRO A 1 346 ? 14.166 0.031 17.162 1.00 74.56 346 PRO A N 1
ATOM 2604 C CA . PRO A 1 346 ? 12.910 0.723 17.400 1.00 74.56 346 PRO A CA 1
ATOM 2605 C C . PRO A 1 346 ? 13.202 2.218 17.601 1.00 74.56 346 PRO A C 1
ATOM 2607 O O . PRO A 1 346 ? 14.212 2.560 18.227 1.00 74.56 346 PRO A O 1
ATOM 2610 N N . PRO A 1 347 ? 12.361 3.123 17.073 1.00 82.12 347 PRO A N 1
ATOM 2611 C CA . PRO A 1 347 ? 12.595 4.543 17.255 1.00 82.12 347 PRO A CA 1
ATOM 2612 C C . PRO A 1 347 ? 12.527 4.896 18.735 1.00 82.12 347 PRO A C 1
ATOM 2614 O O . PRO A 1 347 ? 11.745 4.325 19.505 1.00 82.12 347 PRO A O 1
ATOM 2617 N N . ALA A 1 348 ? 13.380 5.843 19.112 1.00 87.38 348 ALA A N 1
ATOM 2618 C CA . ALA A 1 348 ? 13.524 6.279 20.487 1.00 87.38 348 ALA A CA 1
ATOM 2619 C C . ALA A 1 348 ? 12.220 6.880 21.033 1.00 87.38 348 ALA A C 1
ATOM 2621 O O . ALA A 1 348 ? 11.381 7.409 20.294 1.00 87.38 348 ALA A O 1
ATOM 2622 N N . VAL A 1 349 ? 12.082 6.824 22.353 1.00 87.50 349 VAL A N 1
ATOM 2623 C CA . VAL A 1 349 ? 11.078 7.582 23.102 1.00 87.50 349 VAL A CA 1
ATOM 2624 C C . VAL A 1 349 ? 11.708 8.929 23.494 1.00 87.50 349 VAL A C 1
ATOM 2626 O O . VAL A 1 349 ? 12.865 8.930 23.920 1.00 87.50 349 VAL A O 1
ATOM 2629 N N . PRO A 1 350 ? 11.019 10.075 23.325 1.00 85.38 350 PRO A N 1
ATOM 2630 C CA . PRO A 1 350 ? 11.519 11.376 23.767 1.00 85.38 350 PRO A CA 1
ATOM 2631 C C . PRO A 1 350 ? 11.778 11.414 25.280 1.00 85.38 350 PRO A C 1
ATOM 2633 O O . PRO A 1 350 ? 11.040 10.809 26.051 1.00 85.38 350 PRO A O 1
ATOM 2636 N N . GLU A 1 351 ? 12.774 12.190 25.719 1.00 85.06 351 GLU A N 1
ATOM 2637 C CA . GLU A 1 351 ? 13.082 12.353 27.152 1.00 85.06 351 GLU A CA 1
ATOM 2638 C C . GLU A 1 351 ? 11.949 13.039 27.930 1.00 85.06 351 GLU A C 1
ATOM 2640 O O . GLU A 1 351 ? 11.728 12.748 29.104 1.00 85.06 351 GLU A O 1
ATOM 2645 N N . THR A 1 352 ? 11.221 13.953 27.279 1.00 86.50 352 THR A N 1
ATOM 2646 C CA . THR A 1 352 ? 10.053 14.631 27.854 1.00 86.50 352 THR A CA 1
ATOM 2647 C C . THR A 1 352 ? 8.783 14.206 27.119 1.00 86.50 352 THR A C 1
ATOM 2649 O O . THR A 1 352 ? 8.725 14.362 25.895 1.00 86.50 352 THR A O 1
ATOM 2652 N N . PRO A 1 353 ? 7.749 13.715 27.831 1.00 90.19 353 PRO A N 1
ATOM 2653 C CA . PRO A 1 353 ? 6.462 13.396 27.223 1.00 90.19 353 PRO A CA 1
ATOM 2654 C C . PRO A 1 353 ? 5.830 14.614 26.543 1.00 90.19 353 PRO A C 1
ATOM 2656 O O . PRO A 1 353 ? 5.872 15.727 27.074 1.00 90.19 353 PRO A O 1
ATOM 2659 N N . ARG A 1 354 ? 5.201 14.400 25.383 1.00 94.12 354 ARG A N 1
ATOM 2660 C CA . ARG A 1 354 ? 4.462 15.457 24.677 1.00 94.12 354 ARG A CA 1
ATOM 2661 C C . ARG A 1 354 ? 3.206 15.857 25.444 1.00 94.12 354 ARG A C 1
ATOM 2663 O O . ARG A 1 354 ? 2.603 15.046 26.152 1.00 94.12 354 ARG A O 1
ATOM 2670 N N . ARG A 1 355 ? 2.756 17.098 25.250 1.00 96.62 355 ARG A N 1
ATOM 2671 C CA . ARG A 1 355 ? 1.422 17.515 25.708 1.00 96.62 355 ARG A CA 1
ATOM 2672 C C . ARG A 1 355 ? 0.338 16.812 24.887 1.00 96.62 355 ARG A C 1
ATOM 2674 O O . ARG A 1 355 ? 0.590 16.367 23.774 1.00 96.62 355 ARG A O 1
ATOM 2681 N N . LEU A 1 356 ? -0.889 16.756 25.413 1.00 97.31 356 LEU A N 1
ATOM 2682 C CA . LEU A 1 356 ? -2.002 16.039 24.776 1.00 97.31 356 LEU A CA 1
ATOM 2683 C C . LEU A 1 356 ? -2.237 16.444 23.308 1.00 97.31 356 LEU A C 1
ATOM 2685 O O . LEU A 1 356 ? -2.312 15.571 22.448 1.00 97.31 356 LEU A O 1
ATOM 2689 N N . ASP A 1 357 ? -2.332 17.743 23.011 1.00 97.69 357 ASP A N 1
ATOM 2690 C CA . ASP A 1 357 ? -2.571 18.211 21.638 1.00 97.69 357 ASP A CA 1
ATOM 2691 C C . ASP A 1 357 ? -1.371 17.940 20.714 1.00 97.69 357 ASP A C 1
ATOM 2693 O O . ASP A 1 357 ? -1.558 17.448 19.605 1.00 97.69 357 ASP A O 1
ATOM 2697 N N . GLU A 1 358 ? -0.140 18.136 21.197 1.00 98.00 358 GLU A N 1
ATOM 2698 C CA . GLU A 1 358 ? 1.091 17.820 20.453 1.00 98.00 358 GLU A CA 1
ATOM 2699 C C . GLU A 1 358 ? 1.202 16.319 20.142 1.00 98.00 358 GLU A C 1
ATOM 2701 O O . GLU A 1 358 ? 1.647 15.929 19.062 1.00 98.00 358 GLU A O 1
ATOM 2706 N N . ALA A 1 359 ? 0.787 15.461 21.079 1.00 98.44 359 ALA A N 1
ATOM 2707 C CA . ALA A 1 359 ? 0.764 14.018 20.887 1.00 98.44 359 ALA A CA 1
ATOM 2708 C C . ALA A 1 359 ? -0.261 13.608 19.822 1.00 98.44 359 ALA A C 1
ATOM 2710 O O . ALA A 1 359 ? 0.045 12.764 18.978 1.00 98.44 359 ALA A O 1
ATOM 2711 N N . ILE A 1 360 ? -1.448 14.227 19.823 1.00 98.69 360 ILE A N 1
ATOM 2712 C CA . ILE A 1 360 ? -2.479 14.019 18.796 1.00 98.69 360 ILE A CA 1
ATOM 2713 C C . ILE A 1 360 ? -1.959 14.458 17.420 1.00 98.69 360 ILE A C 1
ATOM 2715 O O . ILE A 1 360 ? -2.060 13.692 16.464 1.00 98.69 360 ILE A O 1
ATOM 2719 N N . GLU A 1 361 ? -1.362 15.646 17.312 1.00 98.56 361 GLU A N 1
ATOM 2720 C CA . GLU A 1 361 ? -0.798 16.158 16.054 1.00 98.56 361 GLU A CA 1
ATOM 2721 C C . GLU A 1 361 ? 0.324 15.262 15.511 1.00 98.56 361 GLU A C 1
ATOM 2723 O O . GLU A 1 361 ? 0.358 14.957 14.316 1.00 98.56 361 GLU A O 1
ATOM 2728 N N . ALA A 1 362 ? 1.224 14.798 16.383 1.00 98.50 362 ALA A N 1
ATOM 2729 C CA . ALA A 1 362 ? 2.297 13.884 16.001 1.00 98.50 362 ALA A CA 1
ATOM 2730 C C . ALA A 1 362 ? 1.751 12.531 15.511 1.00 98.50 362 ALA A C 1
ATOM 2732 O O . ALA A 1 362 ? 2.234 12.005 14.510 1.00 98.50 362 ALA A O 1
ATOM 2733 N N . ALA A 1 363 ? 0.713 12.000 16.163 1.00 98.75 363 ALA A N 1
ATOM 2734 C CA . ALA A 1 363 ? 0.061 10.757 15.758 1.00 98.75 363 ALA A CA 1
ATOM 2735 C C . ALA A 1 363 ? -0.667 10.887 14.410 1.00 98.75 363 ALA A C 1
ATOM 2737 O O . ALA A 1 363 ? -0.586 9.983 13.579 1.00 98.75 363 ALA A O 1
ATOM 2738 N N . ILE A 1 364 ? -1.346 12.016 14.168 1.00 98.81 364 ILE A N 1
ATOM 2739 C CA . ILE A 1 364 ? -1.971 12.314 12.871 1.00 98.81 364 ILE A CA 1
ATOM 2740 C C . ILE A 1 364 ? -0.901 12.333 11.781 1.00 98.81 364 ILE A C 1
ATOM 2742 O O . ILE A 1 364 ? -1.058 11.648 10.774 1.00 98.81 364 ILE A O 1
ATOM 2746 N N . ARG A 1 365 ? 0.205 13.056 11.995 1.00 98.62 365 ARG A N 1
ATOM 2747 C CA . ARG A 1 365 ? 1.311 13.121 11.030 1.00 98.62 365 ARG A CA 1
ATOM 2748 C C . ARG A 1 365 ? 1.874 11.736 10.724 1.00 98.62 365 ARG A C 1
ATOM 2750 O O . ARG A 1 365 ? 1.940 11.370 9.557 1.00 98.62 365 ARG A O 1
ATOM 2757 N N . PHE A 1 366 ? 2.170 10.944 11.758 1.00 98.56 366 PHE A N 1
ATOM 2758 C CA . PHE A 1 366 ? 2.633 9.567 11.591 1.00 98.56 366 PHE A CA 1
ATOM 2759 C C . PHE A 1 366 ? 1.690 8.745 10.705 1.00 98.56 366 PHE A C 1
ATOM 2761 O O . PHE A 1 366 ? 2.132 8.111 9.752 1.00 98.56 366 PHE A O 1
ATOM 2768 N N . LEU A 1 367 ? 0.383 8.767 10.989 1.00 98.75 367 LEU A N 1
ATOM 2769 C CA . LEU A 1 367 ? -0.589 8.004 10.206 1.00 98.75 367 LEU A CA 1
ATOM 2770 C C . LEU A 1 367 ? -0.704 8.535 8.772 1.00 98.75 367 LEU A C 1
ATOM 2772 O O . LEU A 1 367 ? -0.837 7.742 7.846 1.00 98.75 367 LEU A O 1
ATOM 2776 N N . LEU A 1 368 ? -0.640 9.849 8.553 1.00 98.31 368 LEU A N 1
ATOM 2777 C CA . LEU A 1 368 ? -0.667 10.417 7.204 1.00 98.31 368 LEU A CA 1
ATOM 2778 C C . LEU A 1 368 ? 0.558 10.004 6.377 1.00 98.31 368 LEU A C 1
ATOM 2780 O O . LEU A 1 368 ? 0.387 9.741 5.183 1.00 98.31 368 LEU A O 1
ATOM 2784 N N . ASP A 1 369 ? 1.727 9.907 7.008 1.00 97.12 369 ASP A N 1
ATOM 2785 C CA . ASP A 1 369 ? 2.995 9.504 6.387 1.00 97.12 369 ASP A CA 1
ATOM 2786 C C . ASP A 1 369 ? 3.105 7.979 6.204 1.00 97.12 369 ASP A C 1
ATOM 2788 O O . ASP A 1 369 ? 3.796 7.505 5.306 1.00 97.12 369 ASP A O 1
ATOM 2792 N N . ALA A 1 370 ? 2.393 7.191 7.017 1.00 97.25 370 ALA A N 1
ATOM 2793 C CA . ALA A 1 370 ? 2.385 5.727 6.945 1.00 97.25 370 ALA A CA 1
ATOM 2794 C C . ALA A 1 370 ? 1.583 5.156 5.757 1.00 97.25 370 ALA A C 1
ATOM 2796 O O . ALA A 1 370 ? 1.593 3.941 5.533 1.00 97.25 370 ALA A O 1
ATOM 2797 N N . ARG A 1 371 ? 0.860 5.997 5.008 1.00 97.12 371 ARG A N 1
ATOM 2798 C CA . ARG A 1 371 ? 0.087 5.565 3.835 1.00 97.12 371 ARG A CA 1
ATOM 2799 C C . ARG A 1 371 ? 1.001 5.211 2.670 1.00 97.12 371 ARG A C 1
ATOM 2801 O O . ARG A 1 371 ? 1.999 5.881 2.418 1.00 97.12 371 ARG A O 1
ATOM 2808 N N . VAL A 1 372 ? 0.586 4.234 1.871 1.00 96.75 372 VAL A N 1
ATOM 2809 C CA . VAL A 1 372 ? 1.110 4.110 0.501 1.00 96.75 372 VAL A CA 1
ATOM 2810 C C . VAL A 1 372 ? 0.559 5.235 -0.380 1.00 96.75 372 VAL A C 1
ATOM 2812 O O . VAL A 1 372 ? -0.447 5.855 -0.033 1.00 96.75 372 VAL A O 1
ATOM 2815 N N . GLN A 1 373 ? 1.171 5.482 -1.543 1.00 96.50 373 GLN A N 1
ATOM 2816 C CA . GLN A 1 373 ? 0.759 6.560 -2.456 1.00 96.50 373 GLN A CA 1
ATOM 2817 C C . GLN A 1 373 ? -0.732 6.476 -2.816 1.00 96.50 373 GLN A C 1
ATOM 2819 O O . GLN A 1 373 ? -1.417 7.491 -2.840 1.00 96.50 373 GLN A O 1
ATOM 2824 N N . ALA A 1 374 ? -1.266 5.271 -3.028 1.00 97.44 374 ALA A N 1
ATOM 2825 C CA . ALA A 1 374 ? -2.684 5.063 -3.293 1.00 97.44 374 ALA A CA 1
ATOM 2826 C C . ALA A 1 374 ? -3.592 5.549 -2.154 1.00 97.44 374 ALA A C 1
ATOM 2828 O O . ALA A 1 374 ? -4.737 5.896 -2.420 1.00 97.44 374 ALA A O 1
ATOM 2829 N N . GLY A 1 375 ? -3.104 5.630 -0.914 1.00 97.62 375 GLY A N 1
ATOM 2830 C CA . GLY A 1 375 ? -3.852 6.064 0.267 1.00 97.62 375 GLY A CA 1
ATOM 2831 C C . GLY A 1 375 ? -4.236 4.939 1.233 1.00 97.62 375 GLY A C 1
ATOM 2832 O O . GLY A 1 375 ? -4.917 5.218 2.217 1.00 97.62 375 GLY A O 1
ATOM 2833 N N . TRP A 1 376 ? -3.813 3.697 0.975 1.00 98.06 376 TRP A N 1
ATOM 2834 C CA . TRP A 1 376 ? -4.011 2.567 1.887 1.00 98.06 376 TRP A CA 1
ATOM 2835 C C . TRP A 1 376 ? -3.088 2.649 3.106 1.00 98.06 376 TRP A C 1
ATOM 2837 O O . TRP A 1 376 ? -1.932 3.068 2.998 1.00 98.06 376 TRP A O 1
ATOM 2847 N N . TRP A 1 377 ? -3.576 2.166 4.246 1.00 98.44 377 TRP A N 1
ATOM 2848 C CA . TRP A 1 377 ? -2.747 1.792 5.389 1.00 98.44 377 TRP A CA 1
ATOM 2849 C C . TRP A 1 377 ? -2.529 0.284 5.383 1.00 98.44 377 TRP A C 1
ATOM 2851 O O . TRP A 1 377 ? -3.491 -0.483 5.341 1.00 98.44 377 TRP A O 1
ATOM 2861 N N . LEU A 1 378 ? -1.260 -0.124 5.428 1.00 96.38 378 LEU A N 1
ATOM 2862 C CA . LEU A 1 378 ? -0.847 -1.522 5.358 1.00 96.38 378 LEU A CA 1
ATOM 2863 C C . LEU A 1 378 ? -0.219 -1.959 6.682 1.00 96.38 378 LEU A C 1
ATOM 2865 O O . LEU A 1 378 ? 0.756 -1.350 7.125 1.00 96.38 378 LEU A O 1
ATOM 2869 N N . ASP A 1 379 ? -0.717 -3.038 7.281 1.00 96.06 379 ASP A N 1
ATOM 2870 C CA . ASP A 1 379 ? -0.195 -3.557 8.550 1.00 96.06 379 ASP A CA 1
ATOM 2871 C C . ASP A 1 379 ? -0.255 -5.098 8.620 1.00 96.06 379 ASP A C 1
ATOM 2873 O O . ASP A 1 379 ? -0.681 -5.743 7.667 1.00 96.06 379 ASP A O 1
ATOM 2877 N N . TYR A 1 380 ? 0.215 -5.709 9.712 1.00 94.62 380 TYR A N 1
ATOM 2878 C CA . TYR A 1 380 ? 0.221 -7.168 9.917 1.00 94.62 380 TYR A CA 1
ATOM 2879 C C . TYR A 1 380 ? 0.895 -7.950 8.771 1.00 94.62 380 TYR A C 1
ATOM 2881 O O . TYR A 1 380 ? 0.299 -8.785 8.093 1.00 94.62 380 TYR A O 1
ATOM 2889 N N . ARG A 1 381 ? 2.179 -7.660 8.535 1.00 89.25 381 ARG A N 1
ATOM 2890 C CA . ARG A 1 381 ? 3.006 -8.331 7.516 1.00 89.25 381 ARG A CA 1
ATOM 2891 C C . ARG A 1 381 ? 3.513 -9.701 7.993 1.00 89.25 381 ARG A C 1
ATOM 2893 O O . ARG A 1 381 ? 3.518 -9.983 9.186 1.00 89.25 381 ARG A O 1
ATOM 2900 N N . GLY A 1 382 ? 3.991 -10.523 7.053 1.00 81.62 382 GLY A N 1
ATOM 2901 C CA . GLY A 1 382 ? 4.660 -11.803 7.343 1.00 81.62 382 GLY A CA 1
ATOM 2902 C C . GLY A 1 382 ? 3.756 -13.041 7.330 1.00 81.62 382 GLY A C 1
ATOM 2903 O O . GLY A 1 382 ? 4.208 -14.121 7.698 1.00 81.62 382 GLY A O 1
ATOM 2904 N N . PHE A 1 383 ? 2.505 -12.895 6.890 1.00 81.56 383 PHE A N 1
ATOM 2905 C CA . PHE A 1 383 ? 1.521 -13.975 6.806 1.00 81.56 383 PHE A CA 1
ATOM 2906 C C . PHE A 1 383 ? 1.404 -14.544 5.396 1.00 81.56 383 PHE A C 1
ATOM 2908 O O . PHE A 1 383 ? 1.652 -13.850 4.406 1.00 81.56 383 PHE A O 1
ATOM 2915 N N . GLY A 1 384 ? 0.979 -15.808 5.303 1.00 81.31 384 GLY A N 1
ATOM 2916 C CA . GLY A 1 384 ? 0.689 -16.447 4.021 1.00 81.31 384 GLY A CA 1
ATOM 2917 C C . GLY A 1 384 ? -0.440 -15.737 3.272 1.00 81.31 384 GLY A C 1
ATOM 2918 O O . GLY A 1 384 ? -0.432 -15.689 2.052 1.00 81.31 384 GLY A O 1
ATOM 2919 N N . GLU A 1 385 ? -1.373 -15.126 3.987 1.00 84.31 385 GLU A N 1
ATOM 2920 C CA . GLU A 1 385 ? -2.523 -14.361 3.495 1.00 84.31 385 GLU A CA 1
ATOM 2921 C C . GLU A 1 385 ? -2.131 -12.977 2.929 1.00 84.31 385 GLU A C 1
ATOM 2923 O O . GLU A 1 385 ? -2.941 -12.274 2.320 1.00 84.31 385 GLU A O 1
ATOM 2928 N N . GLY A 1 386 ? -0.864 -12.580 3.086 1.00 88.69 386 GLY A N 1
ATOM 2929 C CA . GLY A 1 386 ? -0.368 -11.259 2.710 1.00 88.69 386 GLY A CA 1
ATOM 2930 C C . GLY A 1 386 ? -0.664 -10.186 3.761 1.00 88.69 386 GLY A C 1
ATOM 2931 O O . GLY A 1 386 ? -1.116 -10.464 4.870 1.00 88.69 386 GLY A O 1
ATOM 2932 N N . VAL A 1 387 ? -0.364 -8.935 3.413 1.00 93.56 387 VAL A N 1
ATOM 2933 C CA . VAL A 1 387 ? -0.524 -7.774 4.301 1.00 93.56 387 VAL A CA 1
ATOM 2934 C C . VAL A 1 387 ? -2.003 -7.420 4.506 1.00 93.56 387 VAL A C 1
ATOM 2936 O O . VAL A 1 387 ? -2.798 -7.557 3.572 1.00 93.56 387 VAL A O 1
ATOM 2939 N N . ALA A 1 388 ? -2.371 -6.966 5.708 1.00 96.06 388 ALA A N 1
ATOM 2940 C CA . ALA A 1 388 ? -3.691 -6.398 5.970 1.00 96.06 388 ALA A CA 1
ATOM 2941 C C . ALA A 1 388 ? -3.782 -4.999 5.358 1.00 96.06 388 ALA A C 1
ATOM 2943 O O . ALA A 1 388 ? -2.868 -4.188 5.509 1.00 96.06 388 ALA A O 1
ATOM 2944 N N . GLU A 1 389 ? -4.893 -4.709 4.692 1.00 96.00 389 GLU A N 1
ATOM 2945 C CA . GLU A 1 389 ? -5.058 -3.504 3.880 1.00 96.00 389 GLU A CA 1
ATOM 2946 C C . GLU A 1 389 ? -6.441 -2.880 4.078 1.00 96.00 389 GLU A C 1
ATOM 2948 O O . GLU A 1 389 ? -6.533 -1.780 4.615 1.00 96.00 389 GLU A O 1
ATOM 2953 N N . GLU A 1 390 ? -7.525 -3.561 3.688 1.00 98.00 390 GLU A N 1
ATOM 2954 C CA . GLU A 1 390 ? -8.881 -2.983 3.716 1.00 98.00 390 GLU A CA 1
ATOM 2955 C C . GLU A 1 390 ? -9.340 -2.728 5.153 1.00 98.00 390 GLU A C 1
ATOM 2957 O O . GLU A 1 390 ? -9.730 -1.611 5.496 1.00 98.00 390 GLU A O 1
ATOM 2962 N N . TRP A 1 391 ? -9.220 -3.747 6.006 1.00 98.56 391 TRP A N 1
ATOM 2963 C CA . TRP A 1 391 ? -9.534 -3.679 7.430 1.00 98.56 391 TRP A CA 1
ATOM 2964 C C . TRP A 1 391 ? -8.762 -2.578 8.164 1.00 98.56 391 TRP A C 1
ATOM 2966 O O . TRP A 1 391 ? -9.354 -1.718 8.823 1.00 98.56 391 TRP A O 1
ATOM 2976 N N . VAL A 1 392 ? -7.434 -2.570 8.013 1.00 98.56 392 VAL A N 1
ATOM 2977 C CA . VAL A 1 392 ? -6.554 -1.577 8.646 1.00 98.56 392 VAL A CA 1
ATOM 2978 C C . VAL A 1 392 ? -6.900 -0.183 8.140 1.00 98.56 392 VAL A C 1
ATOM 2980 O O . VAL A 1 392 ? -7.050 0.740 8.938 1.00 98.56 392 VAL A O 1
ATOM 2983 N N . THR A 1 393 ? -7.102 -0.032 6.832 1.00 98.88 393 THR A N 1
ATOM 2984 C CA . THR A 1 393 ? -7.464 1.248 6.222 1.00 98.88 393 THR A CA 1
ATOM 2985 C C . THR A 1 393 ? -8.778 1.786 6.766 1.00 98.88 393 THR A C 1
ATOM 2987 O O . THR A 1 393 ? -8.865 2.964 7.109 1.00 98.88 393 THR A O 1
ATOM 2990 N N . ALA A 1 394 ? -9.787 0.928 6.909 1.00 98.81 394 ALA A N 1
ATOM 2991 C CA . ALA A 1 394 ? -11.061 1.311 7.491 1.00 98.81 394 ALA A CA 1
ATOM 2992 C C . ALA A 1 394 ? -10.924 1.733 8.964 1.00 98.81 394 ALA A C 1
ATOM 2994 O O . ALA A 1 394 ? -11.433 2.786 9.361 1.00 98.81 394 ALA A O 1
ATOM 2995 N N . ARG A 1 395 ? -10.190 0.956 9.772 1.00 98.75 395 ARG A N 1
ATOM 2996 C CA . ARG A 1 395 ? -9.969 1.246 11.197 1.00 98.75 395 ARG A CA 1
ATOM 2997 C C . ARG A 1 395 ? -9.187 2.542 11.420 1.00 98.75 395 ARG A C 1
ATOM 2999 O O . ARG A 1 395 ? -9.554 3.322 12.307 1.00 98.75 395 ARG A O 1
ATOM 3006 N N . VAL A 1 396 ? -8.116 2.757 10.654 1.00 98.88 396 VAL A N 1
ATOM 3007 C CA . VAL A 1 396 ? -7.269 3.956 10.732 1.00 98.88 396 VAL A CA 1
ATOM 3008 C C . VAL A 1 396 ? -8.027 5.172 10.206 1.00 98.88 396 VAL A C 1
ATOM 3010 O O . VAL A 1 396 ? -8.080 6.195 10.886 1.00 98.88 396 VAL A O 1
ATOM 3013 N N . GLY A 1 397 ? -8.693 5.045 9.055 1.00 98.81 397 GLY A N 1
ATOM 3014 C CA . GLY A 1 397 ? -9.535 6.098 8.494 1.00 98.81 397 GLY A CA 1
ATOM 3015 C C . GLY A 1 397 ? -10.609 6.559 9.479 1.00 98.81 397 GLY A C 1
ATOM 3016 O O . GLY A 1 397 ? -10.774 7.759 9.679 1.00 98.81 397 GLY A O 1
ATOM 3017 N N . HIS A 1 398 ? -11.285 5.631 10.167 1.00 98.81 398 HIS A N 1
ATOM 3018 C CA . HIS A 1 398 ? -12.269 5.980 11.196 1.00 98.81 398 HIS A CA 1
ATOM 3019 C C . HIS A 1 398 ? -11.646 6.783 12.350 1.00 98.81 398 HIS A C 1
ATOM 3021 O O . HIS A 1 398 ? -12.220 7.788 12.762 1.00 98.81 398 HIS A O 1
ATOM 3027 N N . ALA A 1 399 ? -10.468 6.386 12.853 1.00 98.75 399 ALA A N 1
ATOM 3028 C CA . ALA A 1 399 ? -9.769 7.140 13.903 1.00 98.75 399 ALA A CA 1
ATOM 3029 C C . ALA A 1 399 ? -9.425 8.571 13.463 1.00 98.75 399 ALA A C 1
ATOM 3031 O O . ALA A 1 399 ? -9.544 9.512 14.242 1.00 98.75 399 ALA A O 1
ATOM 3032 N N . LEU A 1 400 ? -9.020 8.740 12.203 1.00 98.88 400 LEU A N 1
ATOM 3033 C CA . LEU A 1 400 ? -8.681 10.041 11.635 1.00 98.88 400 LEU A CA 1
ATOM 3034 C C . LEU A 1 400 ? -9.903 10.961 11.525 1.00 98.88 400 LEU A C 1
ATOM 3036 O O . LEU A 1 400 ? -9.784 12.151 11.819 1.00 98.88 400 LEU A O 1
ATOM 3040 N N . VAL A 1 401 ? -11.086 10.428 11.200 1.00 98.75 401 VAL A N 1
ATOM 3041 C CA . VAL A 1 401 ? -12.329 11.223 11.172 1.00 98.75 401 VAL A CA 1
ATOM 3042 C C . VAL A 1 401 ? -12.663 11.794 12.553 1.00 98.75 401 VAL A C 1
ATOM 3044 O O . VAL A 1 401 ? -13.068 12.952 12.650 1.00 98.75 401 VAL A O 1
ATOM 3047 N N . GLU A 1 402 ? -12.434 11.032 13.628 1.00 97.88 402 GLU A N 1
ATOM 3048 C CA . GLU A 1 402 ? -12.711 11.471 15.007 1.00 97.88 402 GLU A CA 1
ATOM 3049 C C . GLU A 1 402 ? -11.899 12.714 15.413 1.00 97.88 402 GLU A C 1
ATOM 3051 O O . GLU A 1 402 ? -12.304 13.451 16.313 1.00 97.88 402 GLU A O 1
ATOM 3056 N N . THR A 1 403 ? -10.764 12.974 14.757 1.00 98.19 403 THR A N 1
ATOM 3057 C CA . THR A 1 403 ? -9.885 14.101 15.099 1.00 98.19 403 THR A CA 1
ATOM 3058 C C . THR A 1 403 ? -10.468 15.463 14.715 1.00 98.19 403 THR A C 1
ATOM 3060 O O . THR A 1 403 ? -10.136 16.460 15.363 1.00 98.19 403 THR A O 1
ATOM 3063 N N . GLY A 1 404 ? -11.307 15.508 13.670 1.00 97.50 404 GLY A N 1
ATOM 3064 C CA . GLY A 1 404 ? -11.769 16.740 13.025 1.00 97.50 404 GLY A CA 1
ATOM 3065 C C . GLY A 1 404 ? -10.688 17.510 12.253 1.00 97.50 404 GLY A C 1
ATOM 3066 O O . GLY A 1 404 ? -10.966 18.608 11.774 1.00 97.50 404 GLY A O 1
ATOM 3067 N N . ASP A 1 405 ? -9.470 16.971 12.134 1.00 98.38 405 ASP A N 1
ATOM 3068 C CA . ASP A 1 405 ? -8.379 17.613 11.403 1.00 98.38 405 ASP A CA 1
ATOM 3069 C C . ASP A 1 405 ? -8.637 17.574 9.879 1.00 98.38 405 ASP A C 1
ATOM 3071 O O . ASP A 1 405 ? -8.979 16.516 9.342 1.00 98.38 405 ASP A O 1
ATOM 3075 N N . PRO A 1 406 ? -8.482 18.694 9.144 1.00 98.31 406 PRO A N 1
ATOM 3076 C CA . PRO A 1 406 ? -8.781 18.734 7.713 1.00 98.31 406 PRO A CA 1
ATOM 3077 C C . PRO A 1 406 ? -7.959 17.760 6.860 1.00 98.31 406 PRO A C 1
ATOM 3079 O O . PRO A 1 406 ? -8.502 17.161 5.929 1.00 98.31 406 PRO A O 1
ATOM 3082 N N . ALA A 1 407 ? -6.669 17.574 7.161 1.00 97.56 407 ALA A N 1
ATOM 3083 C CA . ALA A 1 407 ? -5.815 16.658 6.408 1.00 97.56 407 ALA A CA 1
ATOM 3084 C C . ALA A 1 407 ? -6.168 15.197 6.724 1.00 97.56 407 ALA A C 1
ATOM 3086 O O . ALA A 1 407 ? -6.247 14.365 5.815 1.00 97.56 407 ALA A O 1
ATOM 3087 N N . ALA A 1 408 ? -6.466 14.903 7.993 1.00 98.50 408 ALA A N 1
ATOM 3088 C CA . ALA A 1 408 ? -6.987 13.613 8.436 1.00 98.50 408 ALA A CA 1
ATOM 3089 C C . ALA A 1 408 ? -8.323 13.262 7.752 1.00 98.50 408 ALA A C 1
ATOM 3091 O O . ALA A 1 408 ? -8.492 12.145 7.259 1.00 98.50 408 ALA A O 1
ATOM 3092 N N . LEU A 1 409 ? -9.248 14.224 7.645 1.00 98.69 409 LEU A N 1
ATOM 3093 C CA . LEU A 1 409 ? -10.530 14.056 6.953 1.00 98.69 409 LEU A CA 1
ATOM 3094 C C . LEU A 1 409 ? -10.349 13.811 5.451 1.00 98.69 409 LEU A C 1
ATOM 3096 O O . LEU A 1 409 ? -11.017 12.938 4.895 1.00 98.69 409 LEU A O 1
ATOM 3100 N N . ALA A 1 410 ? -9.434 14.530 4.794 1.00 98.12 410 ALA A N 1
ATOM 3101 C CA . ALA A 1 410 ? -9.147 14.316 3.376 1.00 98.12 410 ALA A CA 1
ATOM 3102 C C . ALA A 1 410 ? -8.575 12.908 3.130 1.00 98.12 410 ALA A C 1
ATOM 3104 O O . ALA A 1 410 ? -9.008 12.203 2.215 1.00 98.12 410 ALA A O 1
ATOM 3105 N N . ALA A 1 411 ? -7.656 12.462 3.994 1.00 98.44 411 ALA A N 1
ATOM 3106 C CA . ALA A 1 411 ? -7.090 11.118 3.947 1.00 98.44 411 ALA A CA 1
ATOM 3107 C C . ALA A 1 411 ? -8.156 10.031 4.153 1.00 98.44 411 ALA A C 1
ATOM 3109 O O . ALA A 1 411 ? -8.215 9.071 3.384 1.00 98.44 411 ALA A O 1
ATOM 3110 N N . ALA A 1 412 ? -9.031 10.202 5.145 1.00 98.75 412 ALA A N 1
ATOM 3111 C CA . ALA A 1 412 ? -10.129 9.282 5.417 1.00 98.75 412 ALA A CA 1
ATOM 3112 C C . ALA A 1 412 ? -11.148 9.232 4.263 1.00 98.75 412 ALA A C 1
ATOM 3114 O O . ALA A 1 412 ? -11.607 8.153 3.886 1.00 98.75 412 ALA A O 1
ATOM 3115 N N . ALA A 1 413 ? -11.465 10.376 3.649 1.00 98.50 413 ALA A N 1
ATOM 3116 C CA . ALA A 1 413 ? -12.337 10.437 2.480 1.00 98.50 413 ALA A CA 1
ATOM 3117 C C . ALA A 1 413 ? -11.732 9.702 1.275 1.00 98.50 413 ALA A C 1
ATOM 3119 O O . ALA A 1 413 ? -12.438 8.958 0.592 1.00 98.50 413 ALA A O 1
ATOM 3120 N N . ARG A 1 414 ? -10.422 9.851 1.035 1.00 97.94 414 ARG A N 1
ATOM 3121 C CA . ARG A 1 414 ? -9.713 9.087 0.001 1.00 97.94 414 ARG A CA 1
ATOM 3122 C C . ARG A 1 414 ? -9.761 7.583 0.277 1.00 97.94 414 ARG A C 1
ATOM 3124 O O . ARG A 1 414 ? -10.106 6.823 -0.623 1.00 97.94 414 ARG A O 1
ATOM 3131 N N . ALA A 1 415 ? -9.492 7.166 1.511 1.00 98.56 415 ALA A N 1
ATOM 3132 C CA . ALA A 1 415 ? -9.590 5.769 1.921 1.00 98.56 415 ALA A CA 1
ATOM 3133 C C . ALA A 1 415 ? -10.991 5.184 1.689 1.00 98.56 415 ALA A C 1
ATOM 3135 O O . ALA A 1 415 ? -11.121 4.080 1.160 1.00 98.56 415 ALA A O 1
ATOM 3136 N N . TRP A 1 416 ? -12.045 5.945 1.997 1.00 98.38 416 TRP A N 1
ATOM 3137 C CA . TRP A 1 416 ? -13.411 5.534 1.683 1.00 98.38 416 TRP A CA 1
ATOM 3138 C C . TRP A 1 416 ? -13.645 5.365 0.178 1.00 98.38 416 TRP A C 1
ATOM 3140 O O . TRP A 1 416 ? -14.229 4.359 -0.211 1.00 98.38 416 TRP A O 1
ATOM 3150 N N . ARG A 1 417 ? -13.165 6.277 -0.685 1.00 97.31 417 ARG A N 1
ATOM 3151 C CA . ARG A 1 417 ? -13.310 6.113 -2.149 1.00 97.31 417 ARG A CA 1
ATOM 3152 C C . ARG A 1 417 ? -12.706 4.797 -2.636 1.00 97.31 417 ARG A C 1
ATOM 3154 O O . ARG A 1 417 ? -13.334 4.093 -3.423 1.00 97.31 417 ARG A O 1
ATOM 3161 N N . LEU A 1 418 ? -11.517 4.456 -2.142 1.00 97.50 418 LEU A N 1
ATOM 3162 C CA . LEU A 1 418 ? -10.839 3.208 -2.484 1.00 97.50 418 LEU A CA 1
ATOM 3163 C C . LEU A 1 418 ? -11.633 1.982 -2.008 1.00 97.50 418 LEU A C 1
ATOM 3165 O O . LEU A 1 418 ? -11.867 1.053 -2.781 1.00 97.50 418 LEU A O 1
ATOM 3169 N N . LEU A 1 419 ? -12.091 1.992 -0.751 1.00 97.75 419 LEU A N 1
ATOM 3170 C CA . LEU A 1 419 ? -12.924 0.928 -0.186 1.00 97.75 419 LEU A CA 1
ATOM 3171 C C . LEU A 1 419 ? -14.237 0.780 -0.967 1.00 97.75 419 LEU A C 1
ATOM 3173 O O . LEU A 1 419 ? -14.574 -0.322 -1.395 1.00 97.75 419 LEU A O 1
ATOM 3177 N N . ALA A 1 420 ? -14.957 1.874 -1.210 1.00 96.06 420 ALA A N 1
ATOM 3178 C CA . ALA A 1 420 ? -16.212 1.874 -1.953 1.00 96.06 420 ALA A CA 1
ATOM 3179 C C . ALA A 1 420 ? -16.032 1.303 -3.367 1.00 96.06 420 ALA A C 1
ATOM 3181 O O . ALA A 1 420 ? -16.822 0.454 -3.782 1.00 96.06 420 ALA A O 1
ATOM 3182 N N . ALA A 1 421 ? -14.959 1.678 -4.071 1.00 93.88 421 ALA A N 1
ATOM 3183 C CA . ALA A 1 421 ? -14.652 1.146 -5.397 1.00 93.88 421 ALA A CA 1
ATOM 3184 C C . ALA A 1 421 ? -14.431 -0.379 -5.397 1.00 93.88 421 ALA A C 1
ATOM 3186 O O . ALA A 1 421 ? -14.793 -1.055 -6.360 1.00 93.88 421 ALA A O 1
ATOM 3187 N N . ARG A 1 422 ? -13.914 -0.958 -4.304 1.00 91.94 422 ARG A N 1
ATOM 3188 C CA . ARG A 1 422 ? -13.685 -2.411 -4.189 1.00 91.94 422 ARG A CA 1
ATOM 3189 C C . ARG A 1 422 ? -14.939 -3.257 -4.029 1.00 91.94 422 ARG A C 1
ATOM 3191 O O . ARG A 1 422 ? -14.847 -4.470 -4.220 1.00 91.94 422 ARG A O 1
ATOM 3198 N N . THR A 1 423 ? -16.080 -2.646 -3.718 1.00 88.75 423 THR A N 1
ATOM 3199 C CA . THR A 1 423 ? -17.367 -3.358 -3.638 1.00 88.75 423 THR A CA 1
ATOM 3200 C C . THR A 1 423 ? -17.914 -3.744 -5.014 1.00 88.75 423 THR A C 1
ATOM 3202 O O . THR A 1 423 ? -18.778 -4.617 -5.123 1.00 88.75 423 THR A O 1
ATOM 3205 N N . ALA A 1 424 ? -17.384 -3.152 -6.091 1.00 80.75 424 ALA A N 1
ATOM 3206 C CA . ALA A 1 424 ? -17.680 -3.578 -7.449 1.00 80.75 424 ALA A CA 1
ATOM 3207 C C . ALA A 1 424 ? -17.126 -4.998 -7.676 1.00 80.75 424 ALA A C 1
ATOM 3209 O O . ALA A 1 424 ? -15.924 -5.199 -7.836 1.00 80.75 424 ALA A O 1
ATOM 3210 N N . GLY A 1 425 ? -18.013 -5.997 -7.658 1.00 75.00 425 GLY A N 1
ATOM 3211 C CA . GLY A 1 425 ? -17.673 -7.407 -7.884 1.00 75.00 425 GLY A CA 1
ATOM 3212 C C . GLY A 1 425 ? -17.479 -8.256 -6.621 1.00 75.00 425 GLY A C 1
ATOM 3213 O O . GLY A 1 425 ? -17.248 -9.457 -6.748 1.00 75.00 425 GLY A O 1
ATOM 3214 N N . ARG A 1 426 ? -17.614 -7.688 -5.414 1.00 85.50 426 ARG A N 1
ATOM 3215 C CA . ARG A 1 426 ? -17.534 -8.430 -4.144 1.00 85.50 426 ARG A CA 1
ATOM 3216 C C . ARG A 1 426 ? -18.419 -7.785 -3.069 1.00 85.50 426 ARG A C 1
ATOM 3218 O O . ARG A 1 426 ? -18.285 -6.587 -2.831 1.00 85.50 426 ARG A O 1
ATOM 3225 N N . PRO A 1 427 ? -19.305 -8.545 -2.397 1.00 82.81 427 PRO A N 1
ATOM 3226 C CA . PRO A 1 427 ? -20.064 -8.012 -1.276 1.00 82.81 427 PRO A CA 1
ATOM 3227 C C . PRO A 1 427 ? -19.160 -7.952 -0.030 1.00 82.81 427 PRO A C 1
ATOM 3229 O O . PRO A 1 427 ? -18.582 -8.964 0.360 1.00 82.81 427 PRO A O 1
ATOM 3232 N N . GLY A 1 428 ? -19.027 -6.767 0.570 1.00 95.19 428 GLY A N 1
ATOM 3233 C CA . GLY A 1 428 ? -18.222 -6.541 1.778 1.00 95.19 428 GLY A CA 1
ATOM 3234 C C . GLY A 1 428 ? -16.713 -6.380 1.548 1.00 95.19 428 GLY A C 1
ATOM 3235 O O . GLY A 1 428 ? -16.221 -6.405 0.419 1.00 95.19 428 GLY A O 1
ATOM 3236 N N . TRP A 1 429 ? -15.992 -6.216 2.657 1.00 97.88 429 TRP A N 1
ATOM 3237 C CA . TRP A 1 429 ? -14.536 -6.040 2.732 1.00 97.88 429 TRP A CA 1
ATOM 3238 C C . TRP A 1 429 ? -13.909 -7.133 3.596 1.00 97.88 429 TRP A C 1
ATOM 3240 O O . TRP A 1 429 ? -14.621 -7.801 4.347 1.00 97.88 429 TRP A O 1
ATOM 3250 N N . GLY A 1 430 ? -12.599 -7.339 3.480 1.00 96.25 430 GLY A N 1
ATOM 3251 C CA . GLY A 1 430 ? -11.870 -8.365 4.230 1.00 96.25 430 GLY A CA 1
ATOM 3252 C C . GLY A 1 430 ? -10.530 -7.895 4.791 1.00 96.25 430 GLY A C 1
ATOM 3253 O O . GLY A 1 430 ? -10.243 -6.702 4.856 1.00 96.25 430 GLY A O 1
ATOM 3254 N N . TRP A 1 431 ? -9.667 -8.854 5.134 1.00 95.69 431 TRP A N 1
ATOM 3255 C CA . TRP A 1 431 ? -8.272 -8.591 5.511 1.00 95.69 431 TRP A CA 1
ATOM 3256 C C . TRP A 1 431 ? -7.548 -7.733 4.460 1.00 95.69 431 TRP A C 1
ATOM 3258 O O . TRP A 1 431 ? -6.919 -6.719 4.774 1.00 95.69 431 TRP A O 1
ATOM 3268 N N . ASN A 1 432 ? -7.689 -8.111 3.190 1.00 95.19 432 ASN A N 1
ATOM 3269 C CA . ASN A 1 432 ? -7.206 -7.377 2.028 1.00 95.19 432 ASN A CA 1
ATOM 3270 C C . ASN A 1 432 ? -8.078 -7.676 0.797 1.00 95.19 432 ASN A C 1
ATOM 3272 O O . ASN A 1 432 ? -9.106 -8.359 0.870 1.00 95.19 432 ASN A O 1
ATOM 3276 N N . GLY A 1 433 ? -7.644 -7.177 -0.362 1.00 92.25 433 GLY A N 1
ATOM 3277 C CA . GLY A 1 433 ? -8.379 -7.358 -1.606 1.00 92.25 433 GLY A CA 1
ATOM 3278 C C . GLY A 1 433 ? -8.500 -8.799 -2.117 1.00 92.25 433 GLY A C 1
ATOM 3279 O O . GLY A 1 433 ? -9.343 -9.022 -2.986 1.00 92.25 433 GLY A O 1
ATOM 3280 N N . VAL A 1 434 ? -7.703 -9.743 -1.614 1.00 90.81 434 VAL A N 1
ATOM 3281 C CA . VAL A 1 434 ? -7.629 -11.139 -2.084 1.00 90.81 434 VAL A CA 1
ATOM 3282 C C . VAL A 1 434 ? -8.337 -12.100 -1.139 1.00 90.81 434 VAL A C 1
ATOM 3284 O O . VAL A 1 434 ? -9.023 -13.008 -1.603 1.00 90.81 434 VAL A O 1
ATOM 3287 N N . GLU A 1 435 ? -8.173 -11.912 0.167 1.00 91.50 435 GLU A N 1
ATOM 3288 C CA . GLU A 1 435 ? -8.783 -12.787 1.167 1.00 91.50 435 GLU A CA 1
ATOM 3289 C C . GLU A 1 435 ? -10.313 -12.620 1.218 1.00 91.50 435 GLU A C 1
ATOM 3291 O O . GLU A 1 435 ? -10.818 -11.562 0.830 1.00 91.50 435 GLU A O 1
ATOM 3296 N N . PRO A 1 436 ? -11.074 -13.634 1.682 1.00 92.69 436 PRO A N 1
ATOM 3297 C CA . PRO A 1 436 ? -12.536 -13.581 1.761 1.00 92.69 436 PRO A CA 1
ATOM 3298 C C . PRO A 1 436 ? -13.060 -12.361 2.530 1.00 92.69 436 PRO A C 1
ATOM 3300 O O . PRO A 1 436 ? -12.391 -11.825 3.410 1.00 92.69 436 PRO A O 1
ATOM 3303 N N . ALA A 1 437 ? -14.266 -11.887 2.188 1.00 95.50 437 ALA A N 1
ATOM 3304 C CA . ALA A 1 437 ? -14.908 -10.818 2.963 1.00 95.50 437 ALA A CA 1
ATOM 3305 C C . ALA A 1 437 ? -15.348 -11.339 4.321 1.00 95.50 437 ALA A C 1
ATOM 3307 O O . ALA A 1 437 ? -15.745 -12.498 4.452 1.00 95.50 437 ALA A O 1
ATOM 3308 N N . ASP A 1 438 ? -15.293 -10.453 5.304 1.00 97.62 438 ASP A N 1
ATOM 3309 C CA . ASP A 1 438 ? -15.620 -10.758 6.680 1.00 97.62 438 ASP A CA 1
ATOM 3310 C C . ASP A 1 438 ? -16.404 -9.618 7.335 1.00 97.62 438 ASP A C 1
ATOM 3312 O O . ASP A 1 438 ? -16.417 -8.468 6.872 1.00 97.62 438 ASP A O 1
ATOM 3316 N N . ALA A 1 439 ? -17.118 -9.960 8.404 1.00 98.50 439 ALA A N 1
ATOM 3317 C CA . ALA A 1 439 ? -17.972 -9.013 9.104 1.00 98.50 439 ALA A CA 1
ATOM 3318 C C . ALA A 1 439 ? -17.197 -7.911 9.836 1.00 98.50 439 ALA A C 1
ATOM 3320 O O . ALA A 1 439 ? -17.722 -6.807 9.937 1.00 98.50 439 ALA A O 1
ATOM 3321 N N . ASP A 1 440 ? -15.982 -8.162 10.333 1.00 98.75 440 ASP A N 1
ATOM 3322 C CA . ASP A 1 440 ? -15.227 -7.168 11.108 1.00 98.75 440 ASP A CA 1
ATOM 3323 C C . ASP A 1 440 ? -14.686 -6.065 10.198 1.00 98.75 440 ASP A C 1
ATOM 3325 O O . ASP A 1 440 ? -14.965 -4.882 10.402 1.00 98.75 440 ASP A O 1
ATOM 3329 N N . SER A 1 441 ? -14.008 -6.459 9.120 1.00 98.69 441 SER A N 1
ATOM 3330 C CA . SER A 1 441 ? -13.535 -5.563 8.064 1.00 98.69 441 SER A CA 1
ATOM 3331 C C . SER A 1 441 ? -14.683 -4.755 7.469 1.00 98.69 441 SER A C 1
ATOM 3333 O O . SER A 1 441 ? -14.580 -3.536 7.300 1.00 98.69 441 SER A O 1
ATOM 3335 N N . THR A 1 442 ? -15.822 -5.411 7.228 1.00 98.81 442 THR A N 1
ATOM 3336 C CA . THR A 1 442 ? -17.021 -4.737 6.724 1.00 98.81 442 THR A CA 1
ATOM 3337 C C . THR A 1 442 ? -17.622 -3.773 7.745 1.00 98.81 442 THR A C 1
ATOM 3339 O O . THR A 1 442 ? -17.990 -2.658 7.374 1.00 98.81 442 THR A O 1
ATOM 3342 N N . ALA A 1 443 ? -17.699 -4.145 9.024 1.00 98.81 443 ALA A N 1
ATOM 3343 C CA . ALA A 1 443 ? -18.191 -3.259 10.074 1.00 98.81 443 ALA A CA 1
ATOM 3344 C C . ALA A 1 443 ? -17.320 -2.002 10.187 1.00 98.81 443 ALA A C 1
ATOM 3346 O O . ALA A 1 443 ? -17.855 -0.894 10.210 1.00 98.81 443 ALA A O 1
ATOM 3347 N N . TRP A 1 444 ? -15.992 -2.139 10.176 1.00 98.88 444 TRP A N 1
ATOM 3348 C CA . TRP A 1 444 ? -15.082 -0.992 10.203 1.00 98.88 444 TRP A CA 1
ATOM 3349 C C . TRP A 1 444 ? -15.215 -0.099 8.968 1.00 98.88 444 TRP A C 1
ATOM 3351 O O . TRP A 1 444 ? -15.256 1.125 9.110 1.00 98.88 444 TRP A O 1
ATOM 3361 N N . ALA A 1 445 ? -15.335 -0.678 7.769 1.00 98.81 445 ALA A N 1
ATOM 3362 C CA . ALA A 1 445 ? -15.527 0.097 6.543 1.00 98.81 445 ALA A CA 1
ATOM 3363 C C . ALA A 1 445 ? -16.844 0.886 6.583 1.00 98.81 445 ALA A C 1
ATOM 3365 O O . ALA A 1 445 ? -16.860 2.085 6.303 1.00 98.81 445 ALA A O 1
ATOM 3366 N N . LEU A 1 446 ? -17.939 0.254 7.015 1.00 98.81 446 LEU A N 1
ATOM 3367 C CA . LEU A 1 446 ? -19.225 0.931 7.189 1.00 98.81 446 LEU A CA 1
ATOM 3368 C C . LEU A 1 446 ? -19.166 2.003 8.278 1.00 98.81 446 LEU A C 1
ATOM 3370 O O . LEU A 1 446 ? -19.770 3.057 8.112 1.00 98.81 446 LEU A O 1
ATOM 3374 N N . ARG A 1 447 ? -18.417 1.800 9.366 1.00 98.75 447 ARG A N 1
ATOM 3375 C CA . ARG A 1 447 ? -18.246 2.835 10.396 1.00 98.75 447 ARG A CA 1
ATOM 3376 C C . ARG A 1 447 ? -17.547 4.067 9.836 1.00 98.75 447 ARG A C 1
ATOM 3378 O O . ARG A 1 447 ? -17.993 5.180 10.100 1.00 98.75 447 ARG A O 1
ATOM 3385 N N . LEU A 1 448 ? -16.490 3.881 9.041 1.00 98.81 448 LEU A N 1
ATOM 3386 C CA . LEU A 1 448 ? -15.841 4.974 8.314 1.00 98.81 448 LEU A CA 1
ATOM 3387 C C . LEU A 1 448 ? -16.839 5.682 7.381 1.00 98.81 448 LEU A C 1
ATOM 3389 O O . LEU A 1 448 ? -16.946 6.907 7.411 1.00 98.81 448 LEU A O 1
ATOM 3393 N N . GLY A 1 449 ? -17.613 4.919 6.605 1.00 98.56 449 GLY A N 1
ATOM 3394 C CA . GLY A 1 449 ? -18.657 5.458 5.735 1.00 98.56 449 GLY A CA 1
ATOM 3395 C C . GLY A 1 449 ? -19.728 6.257 6.490 1.00 98.56 449 GLY A C 1
ATOM 3396 O O . GLY A 1 449 ? -20.077 7.354 6.059 1.00 98.56 449 GLY A O 1
ATOM 3397 N N . GLU A 1 450 ? -20.221 5.766 7.636 1.00 98.44 450 GLU A N 1
ATOM 3398 C CA . GLU A 1 450 ? -21.194 6.487 8.473 1.00 98.44 450 GLU A CA 1
ATOM 3399 C C . GLU A 1 450 ? -20.598 7.785 9.032 1.00 98.44 450 GLU A C 1
ATOM 3401 O O . GLU A 1 450 ? -21.256 8.826 8.979 1.00 98.44 450 GLU A O 1
ATOM 3406 N N . ALA A 1 451 ? -19.351 7.742 9.513 1.00 98.25 451 ALA A N 1
ATOM 3407 C CA . ALA A 1 451 ? -18.653 8.903 10.064 1.00 98.25 451 ALA A CA 1
ATOM 3408 C C . ALA A 1 451 ? -18.390 9.996 9.009 1.00 98.25 451 ALA A C 1
ATOM 3410 O O . ALA A 1 451 ? -18.371 11.180 9.337 1.00 98.25 451 ALA A O 1
ATOM 3411 N N . LEU A 1 452 ? -18.242 9.610 7.738 1.00 98.50 452 LEU A N 1
ATOM 3412 C CA . LEU A 1 452 ? -18.092 10.515 6.594 1.00 98.50 452 LEU A CA 1
ATOM 3413 C C . LEU A 1 452 ? -19.423 10.906 5.923 1.00 98.50 452 LEU A C 1
ATOM 3415 O O . LEU A 1 452 ? -19.403 11.631 4.926 1.00 98.50 452 LEU A O 1
ATOM 3419 N N . GLY A 1 453 ? -20.567 10.417 6.414 1.00 98.06 453 GLY A N 1
ATOM 3420 C CA . GLY A 1 453 ? -21.881 10.713 5.835 1.00 98.06 453 GLY A CA 1
ATOM 3421 C C . GLY A 1 453 ? -22.135 10.071 4.462 1.00 98.06 453 GLY A C 1
ATOM 3422 O O . GLY A 1 453 ? -22.784 10.676 3.611 1.00 98.06 453 GLY A O 1
ATOM 3423 N N . ARG A 1 454 ? -21.588 8.874 4.203 1.00 97.88 454 ARG A N 1
ATOM 3424 C CA . ARG A 1 454 ? -21.607 8.190 2.890 1.00 97.88 454 ARG A CA 1
ATOM 3425 C C . ARG A 1 454 ? -22.645 7.076 2.765 1.00 97.88 454 ARG A C 1
ATOM 3427 O O . ARG A 1 454 ? -22.547 6.222 1.889 1.00 97.88 454 ARG A O 1
ATOM 3434 N N . GLN A 1 455 ? -23.667 7.082 3.616 1.00 97.12 455 GLN A N 1
ATOM 3435 C CA . GLN A 1 455 ? -24.679 6.021 3.680 1.00 97.12 455 GLN A CA 1
ATOM 3436 C C . GLN A 1 455 ? -25.518 5.883 2.398 1.00 97.12 455 GLN A C 1
ATOM 3438 O O . GLN A 1 455 ? -26.136 4.843 2.182 1.00 97.12 455 GLN A O 1
ATOM 3443 N N . SER A 1 456 ? -25.561 6.918 1.554 1.00 96.56 456 SER A N 1
ATOM 3444 C CA . SER A 1 456 ? -26.270 6.907 0.269 1.00 96.56 456 SER A CA 1
ATOM 3445 C C . SER A 1 456 ? -25.471 6.275 -0.875 1.00 96.56 456 SER A C 1
ATOM 3447 O O . SER A 1 456 ? -26.023 6.073 -1.957 1.00 96.56 456 SER A O 1
ATOM 3449 N N . GLU A 1 457 ? -24.186 5.970 -0.676 1.00 95.69 457 GLU A N 1
ATOM 3450 C CA . GLU A 1 457 ? -23.337 5.436 -1.738 1.00 95.69 457 GLU A CA 1
ATOM 3451 C C . GLU A 1 457 ? -23.578 3.928 -1.962 1.00 95.69 457 GLU A C 1
ATOM 3453 O O . GLU A 1 457 ? -23.759 3.177 -0.996 1.00 95.69 457 GLU A O 1
ATOM 3458 N N . PRO A 1 458 ? -23.527 3.432 -3.216 1.00 94.44 458 PRO A N 1
ATOM 3459 C CA . PRO A 1 458 ? -23.780 2.020 -3.522 1.00 94.44 458 PRO A CA 1
ATOM 3460 C C . PRO A 1 458 ? -22.889 1.041 -2.749 1.00 94.44 458 PRO A C 1
ATOM 3462 O O . PRO A 1 458 ? -23.369 0.000 -2.299 1.00 94.44 458 PRO A O 1
ATOM 3465 N N . GLY A 1 459 ? -21.612 1.389 -2.546 1.00 94.44 459 GLY A N 1
ATOM 3466 C CA . GLY A 1 459 ? -20.677 0.552 -1.792 1.00 94.44 459 GLY A CA 1
ATOM 3467 C C . GLY A 1 459 ? -21.074 0.391 -0.324 1.00 94.44 459 GLY A C 1
ATOM 3468 O O . GLY A 1 459 ? -20.969 -0.706 0.225 1.00 94.44 459 GLY A O 1
ATOM 3469 N N . PHE A 1 460 ? -21.628 1.440 0.293 1.00 97.25 460 PHE A N 1
ATOM 3470 C CA . PHE A 1 460 ? -22.172 1.359 1.649 1.00 97.25 460 PHE A CA 1
ATOM 3471 C C . PHE A 1 460 ? -23.366 0.403 1.705 1.00 97.25 460 PHE A C 1
ATOM 3473 O O . PHE A 1 460 ? -23.421 -0.484 2.555 1.00 97.25 460 PHE A O 1
ATOM 3480 N N . ALA A 1 461 ? -24.309 0.545 0.769 1.00 95.88 461 ALA A N 1
ATOM 3481 C CA . ALA A 1 461 ? -25.494 -0.307 0.705 1.00 95.88 461 ALA A CA 1
ATOM 3482 C C . ALA A 1 461 ? -25.127 -1.791 0.510 1.00 95.88 461 ALA A C 1
ATOM 3484 O O . ALA A 1 461 ? -25.669 -2.658 1.199 1.00 95.88 461 ALA A O 1
ATOM 3485 N N . ALA A 1 462 ? -24.174 -2.078 -0.384 1.00 96.12 462 ALA A N 1
ATOM 3486 C CA . ALA A 1 462 ? -23.672 -3.429 -0.630 1.00 96.12 462 ALA A CA 1
ATOM 3487 C C . ALA A 1 462 ? -22.990 -4.027 0.611 1.00 96.12 462 ALA A C 1
ATOM 3489 O O . ALA A 1 462 ? -23.286 -5.162 0.993 1.00 96.12 462 ALA A O 1
ATOM 3490 N N . GLY A 1 463 ? -22.127 -3.255 1.279 1.00 97.56 463 GLY A N 1
ATOM 3491 C CA . GLY A 1 463 ? -21.479 -3.669 2.522 1.00 97.56 463 GLY A CA 1
ATOM 3492 C C . GLY A 1 463 ? -22.473 -3.925 3.656 1.00 97.56 463 GLY A C 1
ATOM 3493 O O . GLY A 1 463 ? -22.366 -4.925 4.361 1.00 97.56 463 GLY A O 1
ATOM 3494 N N . LEU A 1 464 ? -23.492 -3.077 3.806 1.00 97.94 464 LEU A N 1
ATOM 3495 C CA . LEU A 1 464 ? -24.526 -3.256 4.825 1.00 97.94 464 LEU A CA 1
ATOM 3496 C C . LEU A 1 464 ? -25.374 -4.509 4.567 1.00 97.94 464 LEU A C 1
ATOM 3498 O O . LEU A 1 464 ? -25.694 -5.243 5.503 1.00 97.94 464 LEU A O 1
ATOM 3502 N N . ALA A 1 465 ? -25.727 -4.774 3.306 1.00 96.94 465 ALA A N 1
ATOM 3503 C CA . ALA A 1 465 ? -26.431 -5.996 2.927 1.00 96.94 465 ALA A CA 1
ATOM 3504 C C . ALA A 1 465 ? -25.596 -7.250 3.231 1.00 96.94 465 ALA A C 1
ATOM 3506 O O . ALA A 1 465 ? -26.135 -8.230 3.746 1.00 96.94 465 ALA A O 1
ATOM 3507 N N . PHE A 1 466 ? -24.285 -7.200 2.971 1.00 97.31 466 PHE A N 1
ATOM 3508 C CA . PHE A 1 466 ? -23.352 -8.258 3.352 1.00 97.31 466 PHE A CA 1
ATOM 3509 C C . PHE A 1 466 ? -23.334 -8.465 4.871 1.00 97.31 466 PHE A C 1
ATOM 3511 O O . PHE A 1 466 ? -23.639 -9.559 5.337 1.00 97.31 466 PHE A O 1
ATOM 3518 N N . LEU A 1 467 ? -23.079 -7.407 5.649 1.00 98.38 467 LEU A N 1
ATOM 3519 C CA . LEU A 1 467 ? -22.955 -7.493 7.106 1.00 98.38 467 LEU A CA 1
ATOM 3520 C C . LEU A 1 467 ? -24.228 -8.020 7.781 1.00 98.38 467 LEU A C 1
ATOM 3522 O O . LEU A 1 467 ? -24.147 -8.802 8.723 1.00 98.38 467 LEU A O 1
ATOM 3526 N N . ARG A 1 468 ? -25.416 -7.661 7.279 1.00 98.19 468 ARG A N 1
ATOM 3527 C CA . ARG A 1 468 ? -26.692 -8.167 7.815 1.00 98.19 468 ARG A CA 1
ATOM 3528 C C . ARG A 1 468 ? -26.820 -9.688 7.750 1.00 98.19 468 ARG A C 1
ATOM 3530 O O . ARG A 1 468 ? -27.446 -10.258 8.634 1.00 98.19 468 ARG A O 1
ATOM 3537 N N . ARG A 1 469 ? -26.214 -10.351 6.758 1.00 97.56 469 ARG A N 1
ATOM 3538 C CA . ARG A 1 469 ? -26.206 -11.825 6.669 1.00 97.56 469 ARG A CA 1
ATOM 3539 C C . ARG A 1 469 ? -25.375 -12.478 7.775 1.00 97.56 469 ARG A C 1
ATOM 3541 O O . ARG A 1 469 ? -25.596 -13.642 8.082 1.00 97.56 469 ARG A O 1
ATOM 3548 N N . HIS A 1 470 ? -24.433 -11.740 8.360 1.00 98.31 470 HIS A N 1
ATOM 3549 C CA . HIS A 1 470 ? -23.569 -12.224 9.435 1.00 98.31 470 HIS A CA 1
ATOM 3550 C C . HIS A 1 470 ? -24.182 -12.042 10.828 1.00 98.31 470 HIS A C 1
ATOM 3552 O O . HIS A 1 470 ? -23.645 -12.580 11.796 1.00 98.31 470 HIS A O 1
ATOM 3558 N N . VAL A 1 471 ? -25.288 -11.298 10.948 1.00 98.44 471 VAL A N 1
ATOM 3559 C CA . VAL A 1 471 ? -26.025 -11.155 12.208 1.00 98.44 471 VAL A CA 1
ATOM 3560 C C . VAL A 1 471 ? -26.900 -12.394 12.397 1.00 98.44 471 VAL A C 1
ATOM 3562 O O . VAL A 1 471 ? -27.867 -12.609 11.668 1.00 98.44 471 VAL A O 1
ATOM 3565 N N . GLY A 1 472 ? -26.546 -13.219 13.378 1.00 97.50 472 GLY A N 1
ATOM 3566 C CA . GLY A 1 472 ? -27.294 -14.408 13.760 1.00 97.50 472 GLY A CA 1
ATOM 3567 C C . GLY A 1 472 ? -28.651 -14.078 14.382 1.00 97.50 472 GLY A C 1
ATOM 3568 O O . GLY A 1 472 ? -28.927 -12.948 14.788 1.00 97.50 472 GLY A O 1
ATOM 3569 N N . ALA A 1 473 ? -29.506 -15.095 14.501 1.00 96.56 473 ALA A N 1
ATOM 3570 C CA . ALA A 1 473 ? -30.842 -14.950 15.086 1.00 96.56 473 ALA A CA 1
ATOM 3571 C C . ALA A 1 473 ? -30.818 -14.511 16.563 1.00 96.56 473 ALA A C 1
ATOM 3573 O O . ALA A 1 473 ? -31.770 -13.904 17.045 1.00 96.56 473 ALA A O 1
ATOM 3574 N N . ASP A 1 474 ? -29.731 -14.798 17.282 1.00 96.94 474 ASP A N 1
ATOM 3575 C CA . ASP A 1 474 ? -29.504 -14.339 18.651 1.00 96.94 474 ASP A CA 1
ATOM 3576 C C . ASP A 1 474 ? -28.917 -12.915 18.717 1.00 96.94 474 ASP A C 1
ATOM 3578 O O . ASP A 1 474 ? -28.735 -12.384 19.811 1.00 96.94 474 ASP A O 1
ATOM 3582 N N . GLY A 1 475 ? -28.621 -12.286 17.578 1.00 98.19 475 GLY A N 1
ATOM 3583 C CA . GLY A 1 475 ? -27.970 -10.981 17.469 1.00 98.19 475 GLY A CA 1
ATOM 3584 C C . GLY A 1 475 ? -26.439 -11.030 17.489 1.00 98.19 475 GLY A C 1
ATOM 3585 O O . GLY A 1 475 ? -25.810 -9.996 17.272 1.00 98.19 475 GLY A O 1
ATOM 3586 N N . GLY A 1 476 ? -25.829 -12.196 17.723 1.00 98.44 476 GLY A N 1
ATOM 3587 C CA . GLY A 1 476 ? -24.380 -12.362 17.649 1.00 98.44 476 GLY A CA 1
ATOM 3588 C C . GLY A 1 476 ? -23.896 -12.268 16.205 1.00 98.44 476 GLY A C 1
ATOM 3589 O O . GLY A 1 476 ? -24.598 -12.678 15.285 1.00 98.44 476 GLY A O 1
ATOM 3590 N N . VAL A 1 477 ? -22.701 -11.724 15.986 1.00 98.75 477 VAL A N 1
ATOM 3591 C CA . VAL A 1 477 ? -22.143 -11.543 14.638 1.00 98.75 477 VAL A CA 1
ATOM 3592 C C . VAL A 1 477 ? -21.004 -12.521 14.402 1.00 98.75 477 VAL A C 1
ATOM 3594 O O . VAL A 1 477 ? -20.050 -12.573 15.184 1.00 98.75 477 VAL A O 1
ATOM 3597 N N . VAL A 1 478 ? -21.099 -13.287 13.316 1.00 98.31 478 VAL A N 1
ATOM 3598 C CA . VAL A 1 478 ? -20.062 -14.239 12.895 1.00 98.31 478 VAL A CA 1
ATOM 3599 C C . VAL A 1 478 ? -19.053 -13.561 11.969 1.00 98.31 478 VAL A C 1
ATOM 3601 O O . VAL A 1 478 ? -19.441 -12.788 11.094 1.00 98.31 478 VAL A O 1
ATOM 3604 N N . THR A 1 479 ? -17.753 -13.843 12.121 1.00 98.06 479 THR A N 1
ATOM 3605 C CA . THR A 1 479 ? -16.732 -13.228 11.240 1.00 98.06 479 THR A CA 1
ATOM 3606 C C . THR A 1 479 ? -16.910 -13.705 9.806 1.00 98.06 479 THR A C 1
ATOM 3608 O O . THR A 1 479 ? -17.023 -12.889 8.895 1.00 98.06 479 THR A O 1
ATOM 3611 N N . TYR A 1 480 ? -16.999 -15.024 9.624 1.00 96.62 480 TYR A N 1
ATOM 3612 C CA . TYR A 1 480 ? -17.131 -15.659 8.320 1.00 96.62 480 TYR A CA 1
ATOM 3613 C C . TYR A 1 480 ? -18.400 -16.501 8.249 1.00 96.62 480 TYR A C 1
ATOM 3615 O O . TYR A 1 480 ? -18.720 -17.252 9.170 1.00 96.62 480 TYR A O 1
ATOM 3623 N N . LEU A 1 481 ? -19.085 -16.430 7.110 1.00 94.19 481 LEU A N 1
ATOM 3624 C CA . LEU A 1 481 ? -20.059 -17.442 6.720 1.00 94.19 481 LEU A CA 1
ATOM 3625 C C . LEU A 1 481 ? -19.312 -18.583 6.023 1.00 94.19 481 LEU A C 1
ATOM 3627 O O . LEU A 1 481 ? -18.511 -18.337 5.120 1.00 94.19 481 LEU A O 1
ATOM 3631 N N . ALA A 1 482 ? -19.579 -19.828 6.428 1.00 90.56 482 ALA A N 1
ATOM 3632 C CA . ALA A 1 482 ? -18.879 -21.004 5.903 1.00 90.56 482 ALA A CA 1
ATOM 3633 C C . ALA A 1 482 ? -18.962 -21.099 4.368 1.00 90.56 482 ALA A C 1
ATOM 3635 O O . ALA A 1 482 ? -17.962 -21.373 3.708 1.00 90.56 482 ALA A O 1
ATOM 3636 N N . GLU A 1 483 ? -20.140 -20.819 3.803 1.00 88.06 483 GLU A N 1
ATOM 3637 C CA . GLU A 1 483 ? -20.393 -20.830 2.357 1.00 88.06 483 GLU A CA 1
ATOM 3638 C C . GLU A 1 483 ? -19.562 -19.786 1.595 1.00 88.06 483 GLU A C 1
ATOM 3640 O O . GLU A 1 483 ? -18.957 -20.092 0.565 1.00 88.06 483 GLU A O 1
ATOM 3645 N N . ASP A 1 484 ? -19.485 -18.563 2.122 1.00 87.06 484 ASP A N 1
ATOM 3646 C CA . ASP A 1 484 ? -18.784 -17.458 1.474 1.00 87.06 484 ASP A CA 1
ATOM 3647 C C . ASP A 1 484 ? -17.277 -17.665 1.541 1.00 87.06 484 ASP A C 1
ATOM 3649 O O . ASP A 1 484 ? -16.581 -17.476 0.539 1.00 87.06 484 ASP A O 1
ATOM 3653 N N . HIS A 1 485 ? -16.785 -18.131 2.691 1.00 88.06 485 HIS A N 1
ATOM 3654 C CA . HIS A 1 485 ? -15.383 -18.474 2.848 1.00 88.06 485 HIS A CA 1
ATOM 3655 C C . HIS A 1 485 ? -14.987 -19.635 1.928 1.00 88.06 485 HIS A C 1
ATOM 3657 O O . HIS A 1 485 ? -13.989 -19.534 1.215 1.00 88.06 485 HIS A O 1
ATOM 3663 N N . ALA A 1 486 ? -15.757 -20.729 1.892 1.00 85.69 486 ALA A N 1
ATOM 3664 C CA . ALA A 1 486 ? -15.446 -21.894 1.060 1.00 85.69 486 ALA A CA 1
ATOM 3665 C C . ALA A 1 486 ? -15.365 -21.531 -0.432 1.00 85.69 486 ALA A C 1
ATOM 3667 O O . ALA A 1 486 ? -14.429 -21.945 -1.116 1.00 85.69 486 ALA A O 1
ATOM 3668 N N . ARG A 1 487 ? -16.295 -20.697 -0.917 1.00 83.12 487 ARG A N 1
ATOM 3669 C CA . ARG A 1 487 ? -16.300 -20.200 -2.300 1.00 83.12 487 ARG A CA 1
ATOM 3670 C C . ARG A 1 487 ? -15.074 -19.343 -2.623 1.00 83.12 487 ARG A C 1
ATOM 3672 O O . ARG A 1 487 ? -14.507 -19.492 -3.699 1.00 83.12 487 ARG A O 1
ATOM 3679 N N . ALA A 1 488 ? -14.678 -18.450 -1.719 1.00 80.88 488 ALA A N 1
ATOM 3680 C CA . ALA A 1 488 ? -13.571 -17.520 -1.952 1.00 80.88 488 ALA A CA 1
ATOM 3681 C C . ALA A 1 488 ? -12.181 -18.151 -1.748 1.00 80.88 488 ALA A C 1
ATOM 3683 O O . ALA A 1 488 ? -11.200 -17.692 -2.323 1.00 80.88 488 ALA A O 1
ATOM 3684 N N . SER A 1 489 ? -12.085 -19.206 -0.939 1.00 78.75 489 SER A N 1
ATOM 3685 C CA . SER A 1 489 ? -10.814 -19.832 -0.555 1.00 78.75 489 SER A CA 1
ATOM 3686 C C . SER A 1 489 ? -10.500 -21.132 -1.300 1.00 78.75 489 SER A C 1
ATOM 3688 O O . SER A 1 489 ? -9.589 -21.848 -0.884 1.00 78.75 489 SER A O 1
ATOM 3690 N N . GLU A 1 490 ? -11.231 -21.432 -2.381 1.00 80.19 490 GLU A N 1
ATOM 3691 C CA . GLU A 1 490 ? -11.105 -22.673 -3.166 1.00 80.19 490 GLU A CA 1
ATOM 3692 C C . GLU A 1 490 ? -11.287 -23.935 -2.299 1.00 80.19 490 GLU A C 1
ATOM 3694 O O . GLU A 1 490 ? -10.619 -24.950 -2.476 1.00 80.19 490 GLU A O 1
ATOM 3699 N N . GLY A 1 491 ? -12.195 -23.867 -1.319 1.00 75.62 491 GLY A N 1
ATOM 3700 C CA . GLY A 1 491 ? -12.504 -24.986 -0.428 1.00 75.62 491 GLY A CA 1
ATOM 3701 C C . GLY A 1 491 ? -11.477 -25.248 0.678 1.00 75.62 491 GLY A C 1
ATOM 3702 O O . GLY A 1 491 ? -11.523 -26.314 1.293 1.00 75.62 491 GLY A O 1
ATOM 3703 N N . ARG A 1 492 ? -10.563 -24.307 0.970 1.00 80.75 492 ARG A N 1
ATOM 3704 C CA . ARG A 1 492 ? -9.636 -24.438 2.107 1.00 80.75 492 ARG A CA 1
ATOM 3705 C C . ARG A 1 492 ? -10.403 -24.623 3.422 1.00 80.75 492 ARG A C 1
ATOM 3707 O O . ARG A 1 492 ? -11.312 -23.860 3.748 1.00 80.75 492 ARG A O 1
ATOM 3714 N N . VAL A 1 493 ? -9.997 -25.635 4.191 1.00 81.69 493 VAL A N 1
ATOM 3715 C CA . VAL A 1 493 ? -10.559 -25.923 5.517 1.00 81.69 493 VAL A CA 1
ATOM 3716 C C . VAL A 1 493 ? -10.148 -24.822 6.491 1.00 81.69 493 VAL A C 1
ATOM 3718 O O . VAL A 1 493 ? -8.963 -24.518 6.623 1.00 81.69 493 VAL A O 1
ATOM 3721 N N . ILE A 1 494 ? -11.129 -24.262 7.198 1.00 87.50 494 ILE A N 1
ATOM 3722 C CA . ILE A 1 494 ? -10.921 -23.275 8.261 1.00 87.50 494 ILE A CA 1
ATOM 3723 C C . ILE A 1 494 ? -11.244 -23.850 9.629 1.00 87.50 494 ILE A C 1
ATOM 3725 O O . ILE A 1 494 ? -11.914 -24.874 9.762 1.00 87.50 494 ILE A O 1
ATOM 3729 N N . ASN A 1 495 ? -10.778 -23.157 10.661 1.00 91.62 495 ASN A N 1
ATOM 3730 C CA . ASN A 1 495 ? -11.157 -23.457 12.029 1.00 91.62 495 ASN A CA 1
ATOM 3731 C C . ASN A 1 495 ? -12.675 -23.273 12.209 1.00 91.62 495 ASN A C 1
ATOM 3733 O O . ASN A 1 495 ? -13.217 -22.227 11.862 1.00 91.62 495 ASN A O 1
ATOM 3737 N N . ALA A 1 496 ? -13.360 -24.260 12.792 1.00 90.94 496 ALA A N 1
ATOM 3738 C CA . ALA A 1 496 ? -14.811 -24.204 13.003 1.00 90.94 496 ALA A CA 1
ATOM 3739 C C . ALA A 1 496 ? -15.254 -23.027 13.896 1.00 90.94 496 ALA A C 1
ATOM 3741 O O . ALA A 1 496 ? -16.379 -22.546 13.782 1.00 90.94 496 ALA A O 1
ATOM 3742 N N . GLY A 1 497 ? -14.368 -22.535 14.766 1.00 94.75 497 GLY A N 1
ATOM 3743 C CA . GLY A 1 497 ? -14.622 -21.353 15.579 1.00 94.75 497 GLY A CA 1
ATOM 3744 C C . GLY A 1 497 ? -14.792 -20.080 14.750 1.00 94.75 497 GLY A C 1
ATOM 3745 O O . GLY A 1 497 ? -15.550 -19.216 15.158 1.00 94.75 497 GLY A O 1
ATOM 3746 N N . TRP A 1 498 ? -14.207 -19.987 13.550 1.00 95.38 498 TRP A N 1
ATOM 3747 C CA . TRP A 1 498 ? -14.289 -18.793 12.694 1.00 95.38 498 TRP A CA 1
ATOM 3748 C C . TRP A 1 498 ? -15.713 -18.462 12.220 1.00 95.38 498 TRP A C 1
ATOM 3750 O O . TRP A 1 498 ? -15.983 -17.329 11.811 1.00 95.38 498 TRP A O 1
ATOM 3760 N N . THR A 1 499 ? -16.616 -19.442 12.283 1.00 95.56 499 THR A N 1
ATOM 3761 C CA . THR A 1 499 ? -18.027 -19.317 11.897 1.00 95.56 499 THR A CA 1
ATOM 3762 C C . THR A 1 499 ? -18.968 -19.215 13.102 1.00 95.56 499 THR A C 1
ATOM 3764 O O . THR A 1 499 ? -20.183 -19.294 12.937 1.00 95.56 499 THR A O 1
ATOM 3767 N N . ALA A 1 500 ? -18.430 -19.069 14.317 1.00 96.75 500 ALA A N 1
ATOM 3768 C CA . ALA A 1 500 ? -19.204 -18.783 15.520 1.00 96.75 500 ALA A CA 1
ATOM 3769 C C . ALA A 1 500 ? -19.390 -17.268 15.716 1.00 96.75 500 ALA A C 1
ATOM 3771 O O . ALA A 1 500 ? -18.727 -16.448 15.078 1.00 96.75 500 ALA A O 1
ATOM 3772 N N . ALA A 1 501 ? -20.319 -16.887 16.598 1.00 98.00 501 ALA A N 1
ATOM 3773 C CA . ALA A 1 501 ? -20.503 -15.490 16.974 1.00 98.00 501 ALA A CA 1
ATOM 3774 C C . ALA A 1 501 ? -19.309 -15.003 17.806 1.00 98.00 501 ALA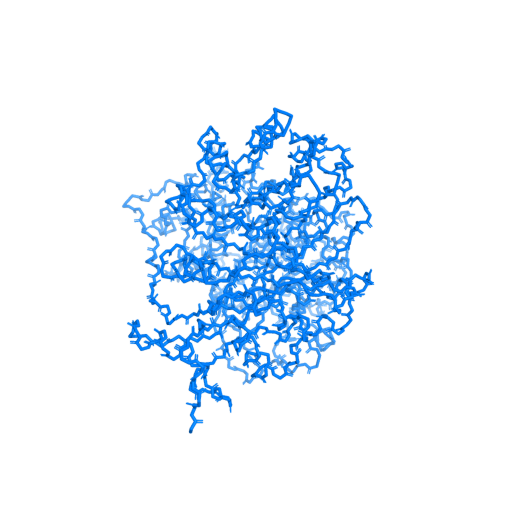 A C 1
ATOM 3776 O O . ALA A 1 501 ? -18.889 -15.666 18.757 1.00 98.00 501 ALA A O 1
ATOM 3777 N N . HIS A 1 502 ? -18.785 -13.822 17.480 1.00 98.56 502 HIS A N 1
ATOM 3778 C CA . HIS A 1 502 ? -17.608 -13.263 18.139 1.00 98.56 502 HIS A CA 1
ATOM 3779 C C . HIS A 1 502 ? -17.937 -11.949 18.833 1.00 98.56 502 HIS A C 1
ATOM 3781 O O . HIS A 1 502 ? -18.436 -11.012 18.208 1.00 98.56 502 HIS A O 1
ATOM 3787 N N . GLY A 1 503 ? -17.600 -11.845 20.121 1.00 98.31 503 GLY A N 1
ATOM 3788 C CA . GLY A 1 503 ? -17.893 -10.648 20.912 1.00 98.31 503 GLY A CA 1
ATOM 3789 C C . GLY A 1 503 ? -17.206 -9.388 20.381 1.00 98.31 503 GLY A C 1
ATOM 3790 O O . GLY A 1 503 ? -17.852 -8.350 20.292 1.00 98.31 503 GLY A O 1
ATOM 3791 N N . CYS A 1 504 ? -15.951 -9.484 19.925 1.00 98.56 504 CYS A N 1
ATOM 3792 C CA . CYS A 1 504 ? -15.236 -8.355 19.314 1.00 98.56 504 CYS A CA 1
ATOM 3793 C C . CYS A 1 504 ? -15.906 -7.842 18.025 1.00 98.56 504 CYS A C 1
ATOM 3795 O O . CYS A 1 504 ? -16.074 -6.636 17.869 1.00 98.56 504 CYS A O 1
ATOM 3797 N N . VAL A 1 505 ? -16.354 -8.744 17.145 1.00 98.75 505 VAL A N 1
ATOM 3798 C CA . VAL A 1 505 ? -16.996 -8.386 15.865 1.00 98.75 505 VAL A CA 1
ATOM 3799 C C . VAL A 1 505 ? -18.422 -7.876 16.085 1.00 98.75 505 VAL A C 1
ATOM 3801 O O . VAL A 1 505 ? -18.854 -6.896 15.476 1.00 98.75 505 VAL A O 1
ATOM 3804 N N . THR A 1 506 ? -19.147 -8.501 17.015 1.00 98.88 506 THR A N 1
ATOM 3805 C CA . THR A 1 506 ? -20.485 -8.063 17.438 1.00 98.88 506 THR A CA 1
ATOM 3806 C C . THR A 1 506 ? -20.429 -6.658 18.034 1.00 98.88 506 THR A C 1
ATOM 3808 O O . THR A 1 506 ? -21.263 -5.818 17.700 1.00 98.88 506 THR A O 1
ATOM 3811 N N . ALA A 1 507 ? -19.416 -6.376 18.858 1.00 98.75 507 ALA A N 1
ATOM 3812 C CA . ALA A 1 507 ? -19.181 -5.061 19.441 1.00 98.75 507 ALA A CA 1
ATOM 3813 C C . ALA A 1 507 ? -18.906 -3.989 18.379 1.00 98.75 507 ALA A C 1
ATOM 3815 O O . ALA A 1 507 ? -19.581 -2.962 18.371 1.00 98.75 507 ALA A O 1
ATOM 3816 N N . ALA A 1 508 ? -17.991 -4.250 17.439 1.00 98.62 508 ALA A N 1
ATOM 3817 C CA . ALA A 1 508 ? -17.712 -3.326 16.340 1.00 98.62 508 ALA A CA 1
ATOM 3818 C C . ALA A 1 508 ? -18.955 -3.070 15.466 1.00 98.62 508 ALA A C 1
ATOM 3820 O O . ALA A 1 508 ? -19.225 -1.932 15.078 1.00 98.62 508 ALA A O 1
ATOM 3821 N N . THR A 1 509 ? -19.747 -4.114 15.207 1.00 98.81 509 THR A N 1
ATOM 3822 C CA . THR A 1 509 ? -20.991 -4.032 14.428 1.00 98.81 509 THR A CA 1
ATOM 3823 C C . THR A 1 509 ? -22.062 -3.204 15.140 1.00 98.81 509 THR A C 1
ATOM 3825 O O . THR A 1 509 ? -22.712 -2.372 14.510 1.00 98.81 509 THR A O 1
ATOM 3828 N N . ALA A 1 510 ? -22.227 -3.375 16.455 1.00 98.56 510 ALA A N 1
ATOM 3829 C CA . ALA A 1 510 ? -23.231 -2.670 17.257 1.00 98.56 510 ALA A CA 1
ATOM 3830 C C . ALA A 1 510 ? -23.047 -1.138 17.280 1.00 98.56 510 ALA A C 1
ATOM 3832 O O . ALA A 1 510 ? -23.989 -0.403 17.586 1.00 98.56 510 ALA A O 1
ATOM 3833 N N . CYS A 1 511 ? -21.862 -0.632 16.923 1.00 98.19 511 CYS A N 1
ATOM 3834 C CA . CYS A 1 511 ? -21.619 0.803 16.777 1.00 98.19 511 CYS A CA 1
ATOM 3835 C C . CYS A 1 511 ? -22.368 1.422 15.582 1.00 98.19 511 CYS A C 1
ATOM 3837 O O . CYS A 1 511 ? -22.646 2.625 15.599 1.00 98.19 511 CYS A O 1
ATOM 3839 N N . LEU A 1 512 ? -22.746 0.640 14.567 1.00 98.12 512 LEU A N 1
ATOM 3840 C CA . LEU A 1 512 ? -23.437 1.139 13.374 1.00 98.12 512 LEU A CA 1
ATOM 3841 C C . LEU A 1 512 ? -24.880 1.541 13.679 1.00 98.12 512 LEU A C 1
ATOM 3843 O O . LEU A 1 512 ? -25.628 0.824 14.341 1.00 98.12 512 LEU A O 1
ATOM 3847 N N . SER A 1 513 ? -25.304 2.696 13.174 1.00 95.81 513 SER A N 1
ATOM 3848 C CA . SER A 1 513 ? -26.696 3.150 13.316 1.00 95.81 513 SER A CA 1
ATOM 3849 C C . SER A 1 513 ? -27.664 2.381 12.412 1.00 95.81 513 SER A C 1
ATOM 3851 O O . SER A 1 513 ? -28.850 2.252 12.729 1.00 95.81 513 SER A O 1
ATOM 3853 N N . THR A 1 514 ? -27.150 1.841 11.308 1.00 95.62 514 THR A N 1
ATOM 3854 C CA . THR A 1 514 ? -27.920 1.213 10.225 1.00 95.62 514 THR A CA 1
ATOM 3855 C C . THR A 1 514 ? -28.152 -0.296 10.380 1.00 95.62 514 THR A C 1
ATOM 3857 O O . THR A 1 514 ? -28.955 -0.871 9.631 1.00 95.62 514 THR A O 1
ATOM 3860 N N . ILE A 1 515 ? -27.492 -0.951 11.345 1.00 96.06 515 ILE A N 1
ATOM 3861 C CA . ILE A 1 515 ? -27.584 -2.409 11.539 1.00 96.06 515 ILE A CA 1
ATOM 3862 C C . ILE A 1 515 ? -28.778 -2.843 12.408 1.00 96.06 515 ILE A C 1
ATOM 3864 O O . ILE A 1 515 ? -29.261 -3.961 12.261 1.00 96.06 515 ILE A O 1
ATOM 3868 N N . GLY A 1 516 ? -29.295 -1.949 13.258 1.00 93.38 516 GLY A N 1
ATOM 3869 C CA . GLY A 1 516 ? -30.338 -2.254 14.247 1.00 93.38 516 GLY A CA 1
ATOM 3870 C C . GLY A 1 516 ? -29.771 -2.577 15.636 1.00 93.38 516 GLY A C 1
ATOM 3871 O O . GLY A 1 516 ? -28.579 -2.411 15.877 1.00 93.38 516 GLY A O 1
ATOM 3872 N N . ASP A 1 517 ? -30.633 -3.014 16.559 1.00 95.06 517 ASP A N 1
ATOM 3873 C CA . ASP A 1 517 ? -30.278 -3.131 17.986 1.00 95.06 517 ASP A CA 1
ATOM 3874 C C . ASP A 1 517 ? -29.865 -4.545 18.425 1.00 95.06 517 ASP A C 1
ATOM 3876 O O . ASP A 1 517 ? -29.278 -4.703 19.497 1.00 95.06 517 ASP A O 1
ATOM 3880 N N . ALA A 1 518 ? -30.123 -5.570 17.605 1.00 97.38 518 ALA A N 1
ATOM 3881 C CA . ALA A 1 518 ? -29.874 -6.969 17.966 1.00 97.38 518 ALA A CA 1
ATOM 3882 C C . ALA A 1 518 ? -28.417 -7.246 18.411 1.00 97.38 518 ALA A C 1
ATOM 3884 O O . ALA A 1 518 ? -28.240 -7.886 19.452 1.00 97.38 518 ALA A O 1
ATOM 3885 N N . PRO A 1 519 ? -27.370 -6.707 17.746 1.00 98.44 519 PRO A N 1
ATOM 3886 C CA . PRO A 1 519 ? -25.997 -6.829 18.242 1.00 98.44 519 PRO A CA 1
ATOM 3887 C C . PRO A 1 519 ? -25.788 -6.225 19.637 1.00 98.44 519 PRO A C 1
ATOM 3889 O O . PRO A 1 519 ? -25.156 -6.842 20.493 1.00 98.44 519 PRO A O 1
ATOM 3892 N N . ALA A 1 520 ? -26.364 -5.053 19.923 1.00 97.75 520 ALA A N 1
ATOM 3893 C CA . ALA A 1 520 ? -26.258 -4.427 21.241 1.00 97.75 520 ALA A CA 1
ATOM 3894 C C . ALA A 1 520 ? -26.986 -5.241 22.327 1.00 97.75 520 ALA A C 1
ATOM 3896 O O . ALA A 1 520 ? -26.494 -5.377 23.448 1.00 97.75 520 ALA A O 1
ATOM 3897 N N . GLU A 1 521 ? -28.139 -5.830 22.006 1.00 97.56 521 GLU A N 1
ATOM 3898 C CA . GLU A 1 521 ? -28.838 -6.745 22.913 1.00 97.56 521 GLU A CA 1
ATOM 3899 C C . GLU A 1 521 ? -28.034 -8.010 23.206 1.00 97.56 521 GLU A C 1
ATOM 3901 O O . GLU A 1 521 ? -28.002 -8.459 24.356 1.00 97.56 521 GLU A O 1
ATOM 3906 N N . TRP A 1 522 ? -27.357 -8.563 22.198 1.00 98.31 522 TRP A N 1
ATOM 3907 C CA . TRP A 1 522 ? -26.444 -9.682 22.390 1.00 98.31 522 TRP A CA 1
ATOM 3908 C C . TRP A 1 522 ? -25.329 -9.307 23.368 1.00 98.31 522 TRP A C 1
ATOM 3910 O O . TRP A 1 522 ? -25.133 -10.017 24.355 1.00 98.31 522 TRP A O 1
ATOM 3920 N N . LEU A 1 523 ? -24.678 -8.149 23.193 1.00 98.31 523 LEU A N 1
ATOM 3921 C CA . LEU A 1 523 ? -23.628 -7.677 24.108 1.00 98.31 523 LEU A CA 1
ATOM 3922 C C . LEU A 1 523 ? -24.129 -7.596 25.555 1.00 98.31 523 LEU A C 1
ATOM 3924 O O . LEU A 1 523 ? -23.472 -8.096 26.468 1.00 98.31 523 LEU A O 1
ATOM 3928 N N . ARG A 1 524 ? -25.326 -7.042 25.786 1.00 97.56 524 ARG A N 1
ATOM 3929 C CA . ARG A 1 524 ? -25.906 -6.906 27.139 1.00 97.56 524 ARG A CA 1
ATOM 3930 C C . ARG A 1 524 ? -26.060 -8.232 27.883 1.00 97.56 524 ARG A C 1
ATOM 3932 O O . ARG A 1 524 ? -26.045 -8.214 29.119 1.00 97.56 524 ARG A O 1
ATOM 3939 N N . ARG A 1 525 ? -26.235 -9.341 27.153 1.00 97.50 525 ARG A N 1
ATOM 3940 C CA . ARG A 1 525 ? -26.344 -10.707 27.695 1.00 97.50 525 ARG A CA 1
ATOM 3941 C C . ARG A 1 525 ? -24.990 -11.398 27.883 1.00 97.50 525 ARG A C 1
ATOM 3943 O O . ARG A 1 525 ? -24.928 -12.362 28.635 1.00 97.50 525 ARG A O 1
ATOM 3950 N N . HIS A 1 526 ? -23.934 -10.906 27.236 1.00 97.56 526 HIS A N 1
ATOM 3951 C CA . HIS A 1 526 ? -22.626 -11.567 27.166 1.00 97.56 526 HIS A CA 1
ATOM 3952 C C . HIS A 1 526 ? -21.499 -10.816 27.891 1.00 97.56 526 HIS A C 1
ATOM 3954 O O . HIS A 1 526 ? -20.342 -11.232 27.819 1.00 97.56 526 HIS A O 1
ATOM 3960 N N . GLN A 1 527 ? -21.809 -9.742 28.626 1.00 98.25 527 GLN A N 1
ATOM 3961 C CA . GLN A 1 527 ? -20.847 -9.166 29.564 1.00 98.25 527 GLN A CA 1
ATOM 3962 C C . GLN A 1 527 ? -20.595 -10.146 30.717 1.00 98.25 527 GLN A C 1
ATOM 3964 O O . GLN A 1 527 ? -21.534 -10.622 31.361 1.00 98.25 527 GLN A O 1
ATOM 3969 N N . ARG A 1 528 ? -19.324 -10.427 31.006 1.00 97.88 528 ARG A N 1
ATOM 3970 C CA . ARG A 1 528 ? -18.923 -11.244 32.154 1.00 97.88 528 ARG A CA 1
ATOM 3971 C C . ARG A 1 528 ? -19.175 -10.501 33.478 1.00 97.88 528 ARG A C 1
ATOM 3973 O O . ARG A 1 528 ? -19.205 -9.268 33.495 1.00 97.88 528 ARG A O 1
ATOM 3980 N N . PRO A 1 529 ? -19.299 -11.216 34.614 1.00 96.88 529 PRO A N 1
ATOM 3981 C CA . PRO A 1 529 ? -19.513 -10.592 35.925 1.00 96.88 529 PRO A CA 1
ATOM 3982 C C . PRO A 1 529 ? -18.432 -9.589 36.351 1.00 96.88 529 PRO A C 1
ATOM 3984 O O . PRO A 1 529 ? -18.707 -8.698 37.151 1.00 96.88 529 PRO A O 1
ATOM 3987 N N . ASP A 1 530 ? -17.212 -9.720 35.827 1.00 95.56 530 ASP A N 1
ATOM 3988 C CA . ASP A 1 530 ? -16.094 -8.814 36.099 1.00 95.56 530 ASP A CA 1
ATOM 3989 C C . ASP A 1 530 ? -16.099 -7.547 35.223 1.00 95.56 530 ASP A C 1
ATOM 3991 O O . ASP A 1 530 ? -15.237 -6.687 35.397 1.00 95.56 530 ASP A O 1
ATOM 3995 N N . GLY A 1 531 ? -17.077 -7.406 34.322 1.00 96.81 531 GLY A N 1
ATOM 3996 C CA . GLY A 1 531 ? -17.261 -6.247 33.449 1.00 96.81 531 GLY A CA 1
ATOM 3997 C C . GLY A 1 531 ? -16.656 -6.393 32.050 1.00 96.81 531 GLY A C 1
ATOM 3998 O O . GLY A 1 531 ? -16.870 -5.508 31.220 1.00 96.81 531 GLY A O 1
ATOM 3999 N N . VAL A 1 532 ? -15.945 -7.488 31.766 1.00 97.75 532 VAL A N 1
ATOM 4000 C CA . VAL A 1 532 ? -15.296 -7.732 30.468 1.00 97.75 532 VAL A CA 1
ATOM 4001 C C . VAL A 1 532 ? -16.299 -8.217 29.421 1.00 97.75 532 VAL A C 1
ATOM 4003 O O . VAL A 1 532 ? -17.175 -9.036 29.709 1.00 97.75 532 VAL A O 1
ATOM 4006 N N . PHE A 1 533 ? -16.124 -7.763 28.180 1.00 98.00 533 PHE A N 1
ATOM 4007 C CA . PHE A 1 533 ? -16.730 -8.388 27.005 1.00 98.00 533 PHE A CA 1
ATOM 4008 C C . PHE A 1 533 ? -15.665 -9.239 26.302 1.00 98.00 533 PHE A C 1
ATOM 4010 O O . PHE A 1 533 ? -14.613 -8.704 25.952 1.00 98.00 533 PHE A O 1
ATOM 4017 N N . PRO A 1 534 ? -15.882 -10.551 26.113 1.00 96.12 534 PRO A N 1
ATOM 4018 C CA . PRO A 1 534 ? -14.856 -11.432 25.563 1.00 96.12 534 PRO A CA 1
ATOM 4019 C C . PRO A 1 534 ? -14.606 -11.181 24.068 1.00 96.12 534 PRO A C 1
ATOM 4021 O O . PRO A 1 534 ? -15.543 -11.045 23.279 1.00 96.12 534 PRO A O 1
ATOM 4024 N N . GLY A 1 535 ? -13.331 -11.165 23.676 1.00 96.12 535 GLY A N 1
ATOM 4025 C CA . GLY A 1 535 ? -12.892 -11.191 22.278 1.00 96.12 535 GLY A CA 1
ATOM 4026 C C . GLY A 1 535 ? -12.629 -12.616 21.779 1.00 96.12 535 GLY A C 1
ATOM 4027 O O . GLY A 1 535 ? -12.528 -13.543 22.577 1.00 96.12 535 GLY A O 1
ATOM 4028 N N . TYR A 1 536 ? -12.525 -12.777 20.456 1.00 97.75 536 TYR A N 1
ATOM 4029 C CA . TYR A 1 536 ? -12.090 -14.033 19.822 1.00 97.75 536 TYR A CA 1
ATOM 4030 C C . TYR A 1 536 ? -10.717 -13.885 19.157 1.00 97.75 536 TYR A C 1
ATOM 4032 O O . TYR A 1 536 ? -9.819 -14.667 19.432 1.00 97.75 536 TYR A O 1
ATOM 4040 N N . TRP A 1 537 ? -10.543 -12.849 18.329 1.00 97.69 537 TRP A N 1
ATOM 4041 C CA . TRP A 1 537 ? -9.318 -12.624 17.546 1.00 97.69 537 TRP A CA 1
ATOM 4042 C C . TRP A 1 537 ? -8.195 -11.906 18.286 1.00 97.69 537 TRP A C 1
ATOM 4044 O O . TRP A 1 537 ? -7.110 -11.759 17.738 1.00 97.69 537 TRP A O 1
ATOM 4054 N N . TRP A 1 538 ? -8.457 -11.388 19.481 1.00 97.56 538 TRP A N 1
ATOM 4055 C CA . TRP A 1 538 ? -7.574 -10.445 20.161 1.00 97.56 538 TRP A CA 1
ATOM 4056 C C . TRP A 1 538 ? -6.977 -11.072 21.406 1.00 97.56 538 TRP A C 1
ATOM 4058 O O . TRP A 1 538 ? -7.721 -11.598 22.233 1.00 97.56 538 TRP A O 1
ATOM 4068 N N . LEU A 1 539 ? -5.659 -10.933 21.563 1.00 95.62 539 LEU A N 1
ATOM 4069 C CA . LEU A 1 539 ? -4.972 -11.310 22.798 1.00 95.62 539 LEU A CA 1
ATOM 4070 C C . LEU A 1 539 ? -5.473 -10.462 23.982 1.00 95.62 539 LEU A C 1
ATOM 4072 O O . LEU A 1 539 ? -5.693 -10.966 25.080 1.00 95.62 539 LEU A O 1
ATOM 4076 N N . GLU A 1 540 ? -5.671 -9.164 23.744 1.00 94.56 540 GLU A N 1
ATOM 4077 C CA . GLU A 1 540 ? -6.099 -8.200 24.758 1.00 94.56 540 GLU A CA 1
ATOM 4078 C C . GLU A 1 540 ? -7.634 -8.120 24.830 1.00 94.56 540 GLU A C 1
ATOM 4080 O O . GLU A 1 540 ? -8.294 -7.559 23.948 1.00 94.56 540 GLU A O 1
ATOM 4085 N N . GLU A 1 541 ? -8.225 -8.610 25.927 1.00 93.69 541 GLU A N 1
ATOM 4086 C CA . GLU A 1 541 ? -9.684 -8.562 26.165 1.00 93.69 541 GLU A CA 1
ATOM 4087 C C . GLU A 1 541 ? -10.245 -7.126 26.208 1.00 93.69 541 GLU A C 1
ATOM 4089 O O . GLU A 1 541 ? -11.443 -6.894 25.998 1.00 93.69 541 GLU A O 1
ATOM 4094 N N . GLY A 1 542 ? -9.371 -6.143 26.452 1.00 96.44 542 GLY A N 1
ATOM 4095 C CA . GLY A 1 542 ? -9.710 -4.724 26.427 1.00 96.44 542 GLY A CA 1
ATOM 4096 C C . GLY A 1 542 ? -10.303 -4.274 25.092 1.00 96.44 542 GLY A C 1
ATOM 4097 O O . GLY A 1 542 ? -11.138 -3.374 25.092 1.00 96.44 542 GLY A O 1
ATOM 4098 N N . TYR A 1 543 ? -9.949 -4.918 23.971 1.00 98.19 543 TYR A N 1
ATOM 4099 C CA . TYR A 1 543 ? -10.423 -4.496 22.652 1.00 98.19 543 TYR A CA 1
ATOM 4100 C C . TYR A 1 543 ? -11.934 -4.680 22.504 1.00 98.19 543 TYR A C 1
ATOM 4102 O O . TYR A 1 543 ? -12.660 -3.730 22.222 1.00 98.19 543 TYR A O 1
ATOM 4110 N N . ALA A 1 544 ? -12.433 -5.893 22.751 1.00 98.25 544 ALA A N 1
ATOM 4111 C CA . ALA A 1 544 ? -13.866 -6.171 22.672 1.00 98.25 544 ALA A CA 1
ATOM 4112 C C . ALA A 1 544 ? -14.658 -5.352 23.705 1.00 98.25 544 ALA A C 1
ATOM 4114 O O . ALA A 1 544 ? -15.763 -4.891 23.418 1.00 98.25 544 ALA A O 1
ATOM 4115 N N . THR A 1 545 ? -14.072 -5.130 24.884 1.00 98.69 545 THR A N 1
ATOM 4116 C CA . THR A 1 545 ? -14.676 -4.328 25.955 1.00 98.69 545 THR A CA 1
ATOM 4117 C C . THR A 1 545 ? -14.826 -2.857 25.562 1.00 98.69 545 THR A C 1
ATOM 4119 O O . THR A 1 545 ? -15.904 -2.297 25.743 1.00 98.69 545 THR A O 1
ATOM 4122 N N . ASP A 1 546 ? -13.791 -2.242 24.987 1.00 98.62 546 ASP A N 1
ATOM 4123 C CA . ASP A 1 546 ? -13.821 -0.858 24.496 1.00 98.62 546 ASP A CA 1
ATOM 4124 C C . ASP A 1 546 ? -14.929 -0.640 23.461 1.00 98.62 546 ASP A C 1
ATOM 4126 O O . ASP A 1 546 ? -15.786 0.232 23.621 1.00 98.62 546 ASP A O 1
ATOM 4130 N N . GLN A 1 547 ? -14.977 -1.509 22.452 1.00 98.56 547 GLN A N 1
ATOM 4131 C CA . GLN A 1 547 ? -15.971 -1.426 21.385 1.00 98.56 547 GLN A CA 1
ATOM 4132 C C . GLN A 1 547 ? -17.398 -1.650 21.910 1.00 98.56 547 GLN A C 1
ATOM 4134 O O . GLN A 1 547 ? -18.335 -0.975 21.486 1.00 98.56 547 GLN A O 1
ATOM 4139 N N . ALA A 1 548 ? -17.580 -2.554 22.878 1.00 98.75 548 ALA A N 1
ATOM 4140 C CA . ALA A 1 548 ? -18.890 -2.804 23.471 1.00 98.75 548 ALA A CA 1
ATOM 4141 C C . ALA A 1 548 ? -19.375 -1.612 24.308 1.00 98.75 548 ALA A C 1
ATOM 4143 O O . ALA A 1 548 ? -20.546 -1.239 24.232 1.00 98.75 548 ALA A O 1
ATOM 4144 N N . VAL A 1 549 ? -18.482 -0.982 25.077 1.00 98.69 549 VAL A N 1
ATOM 4145 C CA . VAL A 1 549 ? -18.796 0.239 25.833 1.00 98.69 549 VAL A CA 1
ATOM 4146 C C . VAL A 1 549 ? -19.186 1.371 24.884 1.00 98.69 549 VAL A C 1
ATOM 4148 O O . VAL A 1 549 ? -20.198 2.034 25.115 1.00 98.69 549 VAL A O 1
ATOM 4151 N N . GLU A 1 550 ? -18.443 1.562 23.793 1.00 98.50 550 GLU A N 1
ATOM 4152 C CA . GLU A 1 550 ? -18.787 2.540 22.761 1.00 98.50 550 GLU A CA 1
ATOM 4153 C C . GLU A 1 550 ? -20.178 2.282 22.167 1.00 98.50 550 GLU A C 1
ATOM 4155 O O . GLU A 1 550 ? -20.999 3.203 22.111 1.00 98.50 550 GLU A O 1
ATOM 4160 N N . ALA A 1 551 ? -20.482 1.036 21.796 1.00 98.44 551 ALA A N 1
ATOM 4161 C CA . ALA A 1 551 ? -21.785 0.663 21.256 1.00 98.44 551 ALA A CA 1
ATOM 4162 C C . ALA A 1 551 ? -22.938 0.995 22.221 1.00 98.44 551 ALA A C 1
ATOM 4164 O O . ALA A 1 551 ? -23.946 1.568 21.802 1.00 98.44 551 ALA A O 1
ATOM 4165 N N . LEU A 1 552 ? -22.787 0.703 23.519 1.00 98.25 552 LEU A N 1
ATOM 4166 C CA . LEU A 1 552 ? -23.803 1.019 24.533 1.00 98.25 552 LEU A CA 1
ATOM 4167 C C . LEU A 1 552 ? -23.973 2.535 24.732 1.00 98.25 552 LEU A C 1
ATOM 4169 O O . LEU A 1 552 ? -25.101 3.025 24.821 1.00 98.25 552 LEU A O 1
ATOM 4173 N N . VAL A 1 553 ? -22.876 3.301 24.728 1.00 97.44 553 VAL A N 1
ATOM 4174 C CA . VAL A 1 553 ? -22.929 4.774 24.783 1.00 97.44 553 VAL A CA 1
ATOM 4175 C C . VAL A 1 553 ? -23.657 5.340 23.560 1.00 97.44 553 VAL A C 1
ATOM 4177 O O . VAL A 1 553 ? -24.512 6.220 23.697 1.00 97.44 553 VAL A O 1
ATOM 4180 N N . LEU A 1 554 ? -23.350 4.842 22.360 1.00 96.31 554 LEU A N 1
ATOM 4181 C CA . LEU A 1 554 ? -24.002 5.268 21.120 1.00 96.31 554 LEU A CA 1
ATOM 4182 C C . LEU A 1 554 ? -25.486 4.886 21.092 1.00 96.31 554 LEU A C 1
ATOM 4184 O O . LEU A 1 554 ? -26.306 5.703 20.672 1.00 96.31 554 LEU A O 1
ATOM 4188 N N . ALA A 1 555 ? -25.851 3.699 21.583 1.00 94.69 555 ALA A N 1
ATOM 4189 C CA . ALA A 1 555 ? -27.247 3.295 21.735 1.00 94.69 555 ALA A CA 1
ATOM 4190 C C . ALA A 1 555 ? -28.012 4.282 22.630 1.00 94.69 555 ALA A C 1
ATOM 4192 O O . ALA A 1 555 ? -29.088 4.748 22.252 1.00 94.69 555 ALA A O 1
ATOM 4193 N N . GLY A 1 556 ? -27.427 4.695 23.759 1.00 93.56 556 GLY A N 1
ATOM 4194 C CA . GLY A 1 556 ? -28.020 5.712 24.627 1.00 93.56 556 GLY A CA 1
ATOM 4195 C C . GLY A 1 556 ? -28.196 7.071 23.949 1.00 93.56 556 GLY A C 1
ATOM 4196 O O . GLY A 1 556 ? -29.281 7.648 24.013 1.00 93.56 556 GLY A O 1
ATOM 4197 N N . ARG A 1 557 ? -27.186 7.551 23.209 1.00 92.25 557 ARG A N 1
ATOM 4198 C CA . ARG A 1 557 ? -27.281 8.805 22.428 1.00 92.25 557 ARG A CA 1
ATOM 4199 C C . ARG A 1 557 ? -28.374 8.769 21.358 1.00 92.25 557 ARG A C 1
ATOM 4201 O O . ARG A 1 557 ? -28.906 9.812 20.998 1.00 92.25 557 ARG A O 1
ATOM 4208 N N . ARG A 1 558 ? -28.715 7.579 20.861 1.00 92.06 558 ARG A N 1
ATOM 4209 C CA . ARG A 1 558 ? -29.785 7.347 19.878 1.00 92.06 558 ARG A CA 1
ATOM 4210 C C . ARG A 1 558 ? -31.165 7.149 20.521 1.00 92.06 558 ARG A C 1
ATOM 4212 O O . ARG A 1 558 ? -32.113 6.842 19.807 1.00 92.06 558 ARG A O 1
ATOM 4219 N N . GLY A 1 559 ? -31.286 7.281 21.846 1.00 91.06 559 GLY A N 1
ATOM 4220 C CA . GLY A 1 559 ? -32.535 7.037 22.575 1.00 91.06 559 GLY A CA 1
ATOM 4221 C C . GLY A 1 559 ? -32.886 5.553 22.726 1.00 91.06 559 GLY A C 1
ATOM 4222 O O . GLY A 1 559 ? -34.044 5.220 22.951 1.00 91.06 559 GLY A O 1
ATOM 4223 N N . ARG A 1 560 ? -31.899 4.660 22.592 1.00 88.62 560 ARG A N 1
ATOM 4224 C CA . ARG A 1 560 ? -32.044 3.193 22.650 1.00 88.62 560 ARG A CA 1
ATOM 4225 C C . ARG A 1 560 ? -31.293 2.569 23.833 1.00 88.62 560 ARG A C 1
ATOM 4227 O O . ARG A 1 560 ? -30.896 1.402 23.788 1.00 88.62 560 ARG A O 1
ATOM 4234 N N . ALA A 1 561 ? -31.047 3.363 24.878 1.00 87.44 561 ALA A N 1
ATOM 4235 C CA . ALA A 1 561 ? -30.489 2.862 26.131 1.00 87.44 561 ALA A CA 1
ATOM 4236 C C . ALA A 1 561 ? -31.441 1.831 26.746 1.00 87.44 561 ALA A C 1
ATOM 4238 O O . ALA A 1 561 ? -32.643 2.078 26.859 1.00 87.44 561 ALA A O 1
ATOM 4239 N N . ALA A 1 562 ? -30.897 0.699 27.183 1.00 89.25 562 ALA A N 1
ATOM 4240 C CA . ALA A 1 562 ? -31.635 -0.260 27.989 1.00 89.25 562 ALA A CA 1
ATOM 4241 C C . ALA A 1 562 ? -31.351 -0.044 29.478 1.00 89.25 562 ALA A C 1
ATOM 4243 O O . ALA A 1 562 ? -30.310 0.489 29.877 1.00 89.25 562 ALA A O 1
ATOM 4244 N N . SER A 1 563 ? -32.268 -0.524 30.320 1.00 88.88 563 SER A N 1
ATOM 4245 C CA . SER A 1 563 ? -32.057 -0.519 31.766 1.00 88.88 563 SER A CA 1
ATOM 4246 C C . SER A 1 563 ? -30.782 -1.292 32.129 1.00 88.88 563 SER A C 1
ATOM 4248 O O . SER A 1 563 ? -30.593 -2.456 31.759 1.00 88.88 563 SER A O 1
ATOM 4250 N N . GLY A 1 564 ? -29.885 -0.621 32.853 1.00 93.00 564 GLY A N 1
ATOM 4251 C CA . GLY A 1 564 ? -28.620 -1.178 33.323 1.00 93.00 564 GLY A CA 1
ATOM 4252 C C . GLY A 1 564 ? -27.419 -0.991 32.394 1.00 93.00 564 GLY A C 1
ATOM 4253 O O . GLY A 1 564 ? -26.344 -1.457 32.766 1.00 93.00 564 GLY A O 1
ATOM 4254 N N . ASP A 1 565 ? -27.540 -0.327 31.239 1.00 96.06 565 ASP A N 1
ATOM 4255 C CA . ASP A 1 565 ? -26.378 -0.026 30.379 1.00 96.06 565 ASP A CA 1
ATOM 4256 C C . ASP A 1 565 ? -25.313 0.796 31.139 1.00 96.06 565 ASP A C 1
ATOM 4258 O O . ASP A 1 565 ? -24.138 0.428 31.124 1.00 96.06 565 ASP A O 1
ATOM 4262 N N . ASP A 1 566 ? -25.717 1.792 31.938 1.00 96.44 566 ASP A N 1
ATOM 4263 C CA . ASP A 1 566 ? -24.804 2.575 32.792 1.00 96.44 566 ASP A CA 1
ATOM 4264 C C . ASP A 1 566 ? -24.016 1.700 33.778 1.00 96.44 566 ASP A C 1
ATOM 4266 O O . ASP A 1 566 ? -22.817 1.892 33.985 1.00 96.44 566 ASP A O 1
ATOM 4270 N N . ARG A 1 567 ? -24.669 0.687 34.364 1.00 97.25 567 ARG A N 1
ATOM 4271 C CA . ARG A 1 567 ? -24.016 -0.256 35.285 1.00 97.25 567 ARG A CA 1
ATOM 4272 C C . ARG A 1 567 ? -22.978 -1.109 34.557 1.00 97.25 567 ARG A C 1
ATOM 4274 O O . ARG A 1 567 ? -21.915 -1.368 35.118 1.00 97.25 567 ARG A O 1
ATOM 4281 N N . ARG A 1 568 ? -23.275 -1.544 33.329 1.00 97.81 568 ARG A N 1
ATOM 4282 C CA . ARG A 1 568 ? -22.350 -2.334 32.499 1.00 97.81 568 ARG A CA 1
ATOM 4283 C C . ARG A 1 568 ? -21.121 -1.519 32.117 1.00 97.81 568 ARG A C 1
ATOM 4285 O O . ARG A 1 568 ? -20.002 -2.008 32.262 1.00 97.81 568 ARG A O 1
ATOM 4292 N N . ILE A 1 569 ? -21.334 -0.272 31.700 1.00 98.06 569 ILE A N 1
ATOM 4293 C CA . ILE A 1 569 ? -20.273 0.681 31.359 1.00 98.06 569 ILE A CA 1
ATOM 4294 C C . ILE A 1 569 ? -19.392 0.961 32.585 1.00 98.06 569 ILE A C 1
ATOM 4296 O O . ILE A 1 569 ? -18.168 0.852 32.508 1.00 98.06 569 ILE A O 1
ATOM 4300 N N . ALA A 1 570 ? -19.997 1.235 33.745 1.00 97.62 570 ALA A N 1
ATOM 4301 C CA . ALA A 1 570 ? -19.263 1.460 34.988 1.00 97.62 570 ALA A CA 1
ATOM 4302 C C . ALA A 1 570 ? -18.451 0.228 35.431 1.00 97.62 570 ALA A C 1
ATOM 4304 O O . ALA A 1 570 ? -17.317 0.373 35.890 1.00 97.62 570 ALA A O 1
ATOM 4305 N N . ALA A 1 571 ? -18.990 -0.987 35.270 1.00 97.81 571 ALA A N 1
ATOM 4306 C CA . ALA A 1 571 ? -18.267 -2.222 35.578 1.00 97.81 571 ALA A CA 1
ATOM 4307 C C . ALA A 1 571 ? -17.026 -2.402 34.685 1.00 97.81 571 ALA A C 1
ATOM 4309 O O . ALA A 1 571 ? -15.948 -2.708 35.198 1.00 97.81 571 ALA A O 1
ATOM 4310 N N . ALA A 1 572 ? -17.155 -2.144 33.379 1.00 97.56 572 ALA A N 1
ATOM 4311 C CA . ALA A 1 572 ? -16.038 -2.184 32.435 1.00 97.56 572 ALA A CA 1
ATOM 4312 C C . ALA A 1 572 ? -14.951 -1.148 32.783 1.00 97.56 572 ALA A C 1
ATOM 4314 O O . ALA A 1 572 ? -13.768 -1.483 32.834 1.00 97.56 572 ALA A O 1
ATOM 4315 N N . ALA A 1 573 ? -15.336 0.088 33.114 1.00 97.31 573 ALA A N 1
ATOM 4316 C CA . ALA A 1 573 ? -14.392 1.121 33.545 1.00 97.31 573 ALA A CA 1
ATOM 4317 C C . ALA A 1 573 ? -13.678 0.764 34.855 1.00 97.31 573 ALA A C 1
ATOM 4319 O O . ALA A 1 573 ? -12.464 0.935 34.970 1.00 97.31 573 ALA A O 1
ATOM 4320 N N . ALA A 1 574 ? -14.400 0.195 35.822 1.00 96.88 574 ALA A N 1
ATOM 4321 C CA . ALA A 1 574 ? -13.809 -0.266 37.071 1.00 96.88 574 ALA A CA 1
ATOM 4322 C C . ALA A 1 574 ? -12.816 -1.423 36.850 1.00 96.88 574 ALA A C 1
ATOM 4324 O O . ALA A 1 574 ? -11.793 -1.496 37.532 1.00 96.88 574 ALA A O 1
ATOM 4325 N N . ARG A 1 575 ? -13.085 -2.318 35.889 1.00 95.94 575 ARG A N 1
ATOM 4326 C CA . ARG A 1 575 ? -12.152 -3.375 35.471 1.00 95.94 575 ARG A CA 1
ATOM 4327 C C . ARG A 1 575 ? -10.898 -2.796 34.822 1.00 95.94 575 ARG A C 1
ATOM 4329 O O . ARG A 1 575 ? -9.803 -3.202 35.203 1.00 95.94 575 ARG A O 1
ATOM 4336 N N . ALA A 1 576 ? -11.055 -1.845 33.901 1.00 95.12 576 ALA A N 1
ATOM 4337 C CA . ALA A 1 576 ? -9.944 -1.171 33.229 1.00 95.12 576 ALA A CA 1
ATOM 4338 C C . ALA A 1 576 ? -9.042 -0.401 34.213 1.00 95.12 576 ALA A C 1
ATOM 4340 O O . ALA A 1 576 ? -7.828 -0.388 34.055 1.00 95.12 576 ALA A O 1
ATOM 4341 N N . ALA A 1 577 ? -9.614 0.193 35.266 1.00 93.50 577 ALA A N 1
ATOM 4342 C CA . ALA A 1 577 ? -8.849 0.901 36.293 1.00 93.50 577 ALA A CA 1
ATOM 4343 C C . ALA A 1 577 ? -8.055 -0.030 37.232 1.00 93.50 577 ALA A C 1
ATOM 4345 O O . ALA A 1 577 ? -6.996 0.353 37.719 1.00 93.50 577 ALA A O 1
ATOM 4346 N N . ARG A 1 578 ? -8.561 -1.241 37.518 1.00 92.44 578 ARG A N 1
ATOM 4347 C CA . ARG A 1 578 ? -7.934 -2.180 38.473 1.00 92.44 578 ARG A CA 1
ATOM 4348 C C . ARG A 1 578 ? -6.836 -3.054 37.878 1.00 92.44 578 ARG A C 1
ATOM 4350 O O . ARG A 1 578 ? -6.046 -3.613 38.632 1.00 92.44 578 ARG A O 1
ATOM 4357 N N . HIS A 1 579 ? -6.820 -3.219 36.562 1.00 88.19 579 HIS A N 1
ATOM 4358 C CA . HIS A 1 579 ? -5.898 -4.121 35.882 1.00 88.19 579 HIS A CA 1
ATOM 4359 C C . HIS A 1 579 ? -5.093 -3.336 34.851 1.00 88.19 579 HIS A C 1
ATOM 4361 O O . HIS A 1 579 ? -5.487 -3.298 33.684 1.00 88.19 579 HIS A O 1
ATOM 4367 N N . PRO A 1 580 ? -4.012 -2.669 35.292 1.00 80.75 580 PRO A N 1
ATOM 4368 C CA . PRO A 1 580 ? -3.131 -1.963 34.380 1.00 80.75 580 PRO A CA 1
ATOM 4369 C C . PRO A 1 580 ? -2.549 -2.937 33.352 1.00 80.75 580 PRO A C 1
ATOM 4371 O O . PRO A 1 580 ? -2.291 -4.102 33.659 1.00 80.75 580 PRO A O 1
ATOM 4374 N N . VAL A 1 581 ? -2.379 -2.441 32.129 1.00 88.12 581 VAL A N 1
ATOM 4375 C CA . VAL A 1 581 ? -1.778 -3.169 31.010 1.00 88.12 581 VAL A CA 1
ATOM 4376 C C . VAL A 1 581 ? -0.508 -2.429 30.602 1.00 88.12 581 VAL A C 1
ATOM 4378 O O . VAL A 1 581 ? -0.495 -1.197 30.553 1.00 88.12 581 VAL A O 1
ATOM 4381 N N . ASP A 1 582 ? 0.551 -3.175 30.303 1.00 91.62 582 ASP A N 1
ATOM 4382 C CA . ASP A 1 582 ? 1.878 -2.605 30.026 1.00 91.62 582 ASP A CA 1
ATOM 4383 C C . ASP A 1 582 ? 2.114 -2.327 28.532 1.00 91.62 582 ASP A C 1
ATOM 4385 O O . ASP A 1 582 ? 3.151 -1.797 28.139 1.00 91.62 582 ASP A O 1
ATOM 4389 N N . THR A 1 583 ? 1.144 -2.664 27.682 1.00 96.31 583 THR A N 1
ATOM 4390 C CA . THR A 1 583 ? 1.192 -2.427 26.239 1.00 96.31 583 THR A CA 1
ATOM 4391 C C . THR A 1 583 ? 0.554 -1.087 25.878 1.00 96.31 583 THR A C 1
ATOM 4393 O O . THR A 1 583 ? -0.462 -0.697 26.454 1.00 96.31 583 THR A O 1
ATOM 4396 N N . SER A 1 584 ? 1.095 -0.377 24.882 1.00 97.25 584 SER A N 1
ATOM 4397 C CA . SER A 1 584 ? 0.497 0.886 24.416 1.00 97.25 584 SER A CA 1
ATOM 4398 C C . SER A 1 584 ? -0.926 0.685 23.891 1.00 97.25 584 SER A C 1
ATOM 4400 O O . SER A 1 584 ? -1.802 1.513 24.139 1.00 97.25 584 SER A O 1
ATOM 4402 N N . PHE A 1 585 ? -1.186 -0.444 23.225 1.00 98.19 585 PHE A N 1
ATOM 4403 C CA . PHE A 1 585 ? -2.526 -0.824 22.793 1.00 98.19 585 PHE A CA 1
ATOM 4404 C C . PHE A 1 585 ? -3.481 -1.024 23.980 1.00 98.19 585 PHE A C 1
ATOM 4406 O O . PHE A 1 585 ? -4.547 -0.409 24.018 1.00 98.19 585 PHE A O 1
ATOM 4413 N N . GLY A 1 586 ? -3.088 -1.807 24.990 1.00 97.88 586 GLY A N 1
ATOM 4414 C CA . GLY A 1 586 ? -3.897 -2.037 26.188 1.00 97.88 586 GLY A CA 1
ATOM 4415 C C . GLY A 1 586 ? -4.161 -0.763 26.995 1.00 97.88 586 GLY A C 1
ATOM 4416 O O . GLY A 1 586 ? -5.289 -0.527 27.428 1.00 97.88 586 GLY A O 1
ATOM 4417 N N . GLN A 1 587 ? -3.157 0.109 27.133 1.00 97.94 587 GLN A N 1
ATOM 4418 C CA . GLN A 1 587 ? -3.296 1.412 27.793 1.00 97.94 587 GLN A CA 1
ATOM 4419 C C . GLN A 1 587 ? -4.287 2.327 27.066 1.00 97.94 587 GLN A C 1
ATOM 4421 O O . GLN A 1 587 ? -5.113 2.976 27.711 1.00 97.94 587 GLN A O 1
ATOM 4426 N N . ALA A 1 588 ? -4.249 2.356 25.730 1.00 98.50 588 ALA A N 1
ATOM 4427 C CA . ALA A 1 588 ? -5.186 3.126 24.917 1.00 98.50 588 ALA A CA 1
ATOM 4428 C C . ALA A 1 588 ? -6.631 2.650 25.100 1.00 98.50 588 ALA A C 1
ATOM 4430 O O . ALA A 1 588 ? -7.530 3.467 25.315 1.00 98.50 588 ALA A O 1
ATOM 4431 N N . LEU A 1 589 ? -6.847 1.334 25.085 1.00 98.56 589 LEU A N 1
ATOM 4432 C CA . LEU A 1 589 ? -8.160 0.729 25.306 1.00 98.56 589 LEU A CA 1
ATOM 4433 C C . LEU A 1 589 ? -8.683 1.027 26.716 1.00 98.56 589 LEU A C 1
ATOM 4435 O O . LEU A 1 589 ? -9.813 1.487 26.877 1.00 98.56 589 LEU A O 1
ATOM 4439 N N . ALA A 1 590 ? -7.849 0.839 27.742 1.00 98.06 590 ALA A N 1
ATOM 4440 C CA . ALA A 1 590 ? -8.215 1.128 29.126 1.00 98.06 590 ALA A CA 1
ATOM 4441 C C . ALA A 1 590 ? -8.581 2.608 29.329 1.00 98.06 590 ALA A C 1
ATOM 4443 O O . ALA A 1 590 ? -9.578 2.913 29.989 1.00 98.06 590 ALA A O 1
ATOM 4444 N N . LEU A 1 591 ? -7.818 3.530 28.728 1.00 98.12 591 LEU A N 1
ATOM 4445 C CA . LEU A 1 591 ? -8.127 4.958 28.752 1.00 98.12 591 LEU A CA 1
ATOM 4446 C C . LEU A 1 591 ? -9.477 5.247 28.086 1.00 98.12 591 LEU A C 1
ATOM 4448 O O . LEU A 1 591 ? -10.326 5.901 28.697 1.00 98.12 591 LEU A O 1
ATOM 4452 N N . ARG A 1 592 ? -9.700 4.757 26.860 1.00 98.31 592 ARG A N 1
ATOM 4453 C CA . ARG A 1 592 ? -10.932 5.035 26.107 1.00 98.31 592 ARG A CA 1
ATOM 4454 C C . ARG A 1 592 ? -12.170 4.493 26.827 1.00 98.31 592 ARG A C 1
ATOM 4456 O O . ARG A 1 592 ? -13.135 5.243 26.973 1.00 98.31 592 ARG A O 1
ATOM 4463 N N . ILE A 1 593 ? -12.114 3.280 27.386 1.00 98.50 593 ILE A N 1
ATOM 4464 C CA . ILE A 1 593 ? -13.190 2.710 28.221 1.00 98.50 593 ILE A CA 1
ATOM 4465 C C . ILE A 1 593 ? -13.551 3.658 29.374 1.00 98.50 593 ILE A C 1
ATOM 4467 O O . ILE A 1 593 ? -14.724 3.977 29.581 1.00 98.50 593 ILE A O 1
ATOM 4471 N N . ARG A 1 594 ? -12.549 4.135 30.126 1.00 98.00 594 ARG A N 1
ATOM 4472 C CA . ARG A 1 594 ? -12.759 5.025 31.282 1.00 98.00 594 ARG A CA 1
ATOM 4473 C C . ARG A 1 594 ? -13.321 6.385 30.864 1.00 98.00 594 ARG A C 1
ATOM 4475 O O . ARG A 1 594 ? -14.252 6.885 31.494 1.00 98.00 594 ARG A O 1
ATOM 4482 N N . VAL A 1 595 ? -12.817 6.952 29.769 1.00 97.81 595 VAL A N 1
ATOM 4483 C CA . VAL A 1 595 ? -13.310 8.218 29.208 1.00 97.81 595 VAL A CA 1
ATOM 4484 C C . VAL A 1 595 ? -14.767 8.100 28.752 1.00 97.81 595 VAL A C 1
ATOM 4486 O O . VAL A 1 595 ? -15.580 8.970 29.068 1.00 97.81 595 VAL A O 1
ATOM 4489 N N . LEU A 1 596 ? -15.128 7.018 28.057 1.00 97.25 596 LEU A N 1
ATOM 4490 C CA . LEU A 1 596 ? -16.504 6.763 27.616 1.00 97.25 596 LEU A CA 1
ATOM 4491 C C . LEU A 1 596 ? -17.463 6.575 28.798 1.00 97.25 596 LEU A C 1
ATOM 4493 O O . LEU A 1 596 ? -18.604 7.034 28.740 1.00 97.25 596 LEU A O 1
ATOM 4497 N N . ALA A 1 597 ? -16.978 5.990 29.896 1.00 97.00 597 ALA A N 1
ATOM 4498 C CA . ALA A 1 597 ? -17.694 5.898 31.166 1.00 97.00 597 ALA A CA 1
ATOM 4499 C C . ALA A 1 597 ? -17.738 7.215 31.966 1.00 97.00 597 ALA A C 1
ATOM 4501 O O . ALA A 1 597 ? -18.306 7.244 33.058 1.00 97.00 597 ALA A O 1
ATOM 4502 N N . ARG A 1 598 ? -17.165 8.307 31.436 1.00 96.00 598 ARG A N 1
ATOM 4503 C CA . ARG A 1 598 ? -17.066 9.627 32.084 1.00 96.00 598 ARG A CA 1
ATOM 4504 C C . ARG A 1 598 ? -16.337 9.591 33.433 1.00 96.00 598 ARG A C 1
ATOM 4506 O O . ARG A 1 598 ? -16.642 10.381 34.329 1.00 96.00 598 ARG A O 1
ATOM 4513 N N . ASP A 1 599 ? -15.362 8.698 33.575 1.00 94.12 599 ASP A N 1
ATOM 4514 C CA . ASP A 1 599 ? -14.487 8.651 34.743 1.00 94.12 599 ASP A CA 1
ATOM 4515 C C . ASP A 1 599 ? -13.572 9.888 34.771 1.00 94.12 599 ASP A C 1
ATOM 4517 O O . ASP A 1 599 ? -12.694 10.056 33.924 1.00 94.12 599 ASP A O 1
ATOM 4521 N N . ARG A 1 600 ? -13.762 10.757 35.770 1.00 88.19 600 ARG A N 1
ATOM 4522 C CA . ARG A 1 600 ? -12.965 11.984 35.953 1.00 88.19 600 ARG A CA 1
ATOM 4523 C C . ARG A 1 600 ? -11.511 11.715 36.346 1.00 88.19 600 ARG A C 1
ATOM 4525 O O . ARG A 1 600 ? -10.693 12.618 36.231 1.00 88.19 600 ARG A O 1
ATOM 4532 N N . GLY A 1 601 ? -11.195 10.510 36.818 1.00 89.38 601 GLY A N 1
ATOM 4533 C CA . GLY A 1 601 ? -9.834 10.086 37.136 1.00 89.38 601 GLY A CA 1
ATOM 4534 C C . GLY A 1 601 ? -9.088 9.468 35.952 1.00 89.38 601 GLY A C 1
ATOM 4535 O O . GLY A 1 601 ? -8.023 8.883 36.159 1.00 89.38 601 GLY A O 1
ATOM 4536 N N . ALA A 1 602 ? -9.654 9.487 34.741 1.00 90.88 602 ALA A N 1
ATOM 4537 C CA . ALA A 1 602 ? -8.985 8.986 33.546 1.00 90.88 602 ALA A CA 1
ATOM 4538 C C . ALA A 1 602 ? -7.807 9.902 33.164 1.00 90.88 602 ALA A C 1
ATOM 4540 O O . ALA A 1 602 ? -8.001 11.086 32.887 1.00 90.88 602 ALA A O 1
ATOM 4541 N N . GLY A 1 603 ? -6.598 9.339 33.145 1.00 91.88 603 GLY A N 1
ATOM 4542 C CA . GLY A 1 603 ? -5.353 10.025 32.794 1.00 91.88 603 GLY A CA 1
ATOM 4543 C C . GLY A 1 603 ? -4.631 9.323 31.642 1.00 91.88 603 GLY A C 1
ATOM 4544 O O . GLY A 1 603 ? -4.802 8.120 31.438 1.00 91.88 603 GLY A O 1
ATOM 4545 N N . ALA A 1 604 ? -3.867 10.086 30.858 1.00 96.19 604 ALA A N 1
ATOM 4546 C CA . ALA A 1 604 ? -3.143 9.608 29.674 1.00 96.19 604 ALA A CA 1
ATOM 4547 C C . ALA A 1 604 ? -1.619 9.557 29.869 1.00 96.19 604 ALA A C 1
ATOM 4549 O O . ALA A 1 604 ? -0.886 9.409 28.896 1.00 96.19 604 ALA A O 1
ATOM 4550 N N . GLU A 1 605 ? -1.125 9.684 31.100 1.00 95.88 605 GLU A N 1
ATOM 4551 C CA . GLU A 1 605 ? 0.296 9.855 31.416 1.00 95.88 605 GLU A CA 1
ATOM 4552 C C . GLU A 1 605 ? 1.157 8.734 30.820 1.00 95.88 605 GLU A C 1
ATOM 4554 O O . GLU A 1 605 ? 2.165 9.015 30.176 1.00 95.88 605 GLU A O 1
ATOM 4559 N N . ALA A 1 606 ? 0.723 7.476 30.956 1.00 94.00 606 ALA A N 1
ATOM 4560 C CA . ALA A 1 606 ? 1.443 6.322 30.415 1.00 94.00 606 ALA A CA 1
ATOM 4561 C C . ALA A 1 606 ? 1.514 6.337 28.877 1.00 94.00 606 ALA A C 1
ATOM 4563 O O . ALA A 1 606 ? 2.575 6.096 28.303 1.00 94.00 606 ALA A O 1
ATOM 4564 N N . LEU A 1 607 ? 0.416 6.701 28.203 1.00 96.38 607 LEU A N 1
ATOM 4565 C CA . LEU A 1 607 ? 0.394 6.813 26.742 1.00 96.38 607 LEU A CA 1
ATOM 4566 C C . LEU A 1 607 ? 1.261 7.967 26.249 1.00 96.38 607 LEU A C 1
ATOM 4568 O O . LEU A 1 607 ? 2.009 7.793 25.293 1.00 96.38 607 LEU A O 1
ATOM 4572 N N . LEU A 1 608 ? 1.186 9.133 26.892 1.00 97.75 608 LEU A N 1
ATOM 4573 C CA . LEU A 1 608 ? 1.989 10.296 26.510 1.00 97.75 608 LEU A CA 1
ATOM 4574 C C . LEU A 1 608 ? 3.486 10.027 26.708 1.00 97.75 608 LEU A C 1
ATOM 4576 O O . LEU A 1 608 ? 4.291 10.428 25.870 1.00 97.75 608 LEU A O 1
ATOM 4580 N N . ALA A 1 609 ? 3.855 9.311 27.774 1.00 95.94 609 ALA A N 1
ATOM 4581 C CA . ALA A 1 609 ? 5.231 8.894 28.025 1.00 95.94 609 ALA A CA 1
ATOM 4582 C C . ALA A 1 609 ? 5.719 7.804 27.056 1.00 95.94 609 ALA A C 1
ATOM 4584 O O . ALA A 1 609 ? 6.910 7.730 26.782 1.00 95.94 609 ALA A O 1
ATOM 4585 N N . GLY A 1 610 ? 4.820 6.968 26.532 1.00 95.88 610 GLY A N 1
ATOM 4586 C CA . GLY A 1 610 ? 5.153 5.888 25.599 1.00 95.88 610 GLY A CA 1
ATOM 4587 C C . GLY A 1 610 ? 5.193 6.283 24.119 1.00 95.88 610 GLY A C 1
ATOM 4588 O O . GLY A 1 610 ? 5.513 5.434 23.286 1.00 95.88 610 GLY A O 1
ATOM 4589 N N . GLN A 1 611 ? 4.846 7.526 23.761 1.00 98.06 611 GLN A N 1
ATOM 4590 C CA . GLN A 1 611 ? 4.830 7.956 22.360 1.00 98.06 611 GLN A CA 1
ATOM 4591 C C . GLN A 1 611 ? 6.256 8.132 21.823 1.00 98.06 611 GLN A C 1
ATOM 4593 O O . GLN A 1 611 ? 7.080 8.820 22.417 1.00 98.06 611 GLN A O 1
ATOM 4598 N N . GLN A 1 612 ? 6.542 7.563 20.657 1.00 97.31 612 GLN A N 1
ATOM 4599 C CA . GLN A 1 612 ? 7.858 7.591 20.021 1.00 97.31 612 GLN A CA 1
ATOM 4600 C C . GLN A 1 612 ? 8.144 8.939 19.334 1.00 97.31 612 GLN A C 1
ATOM 4602 O O . GLN A 1 612 ? 7.255 9.776 19.118 1.00 97.31 612 GLN A O 1
ATOM 4607 N N . VAL A 1 613 ? 9.414 9.183 18.992 1.00 96.19 613 VAL A N 1
ATOM 4608 C CA . VAL A 1 613 ? 9.859 10.431 18.337 1.00 96.19 613 VAL A CA 1
ATOM 4609 C C . VAL A 1 613 ? 9.153 10.698 17.006 1.00 96.19 613 VAL A C 1
ATOM 4611 O O . VAL A 1 613 ? 8.875 11.852 16.695 1.00 96.19 613 VAL A O 1
ATOM 4614 N N . ASP A 1 614 ? 8.788 9.648 16.274 1.00 96.06 614 ASP A N 1
ATOM 4615 C CA . ASP A 1 614 ? 8.063 9.723 15.001 1.00 96.06 614 ASP A CA 1
ATOM 4616 C C . ASP A 1 614 ? 6.548 9.958 15.162 1.00 96.06 614 ASP A C 1
ATOM 4618 O O . ASP A 1 614 ? 5.853 10.116 14.166 1.00 96.06 614 ASP A O 1
ATOM 4622 N N . GLY A 1 615 ? 6.036 10.012 16.398 1.00 97.88 615 GLY A N 1
ATOM 4623 C CA . GLY A 1 615 ? 4.620 10.233 16.709 1.00 97.88 615 GLY A CA 1
ATOM 4624 C C . GLY A 1 615 ? 3.791 8.957 16.876 1.00 97.88 615 GLY A C 1
ATOM 4625 O O . GLY A 1 615 ? 2.624 9.043 17.263 1.00 97.88 615 GLY A O 1
ATOM 4626 N N . SER A 1 616 ? 4.379 7.786 16.638 1.00 98.12 616 SER A N 1
ATOM 4627 C CA . SER A 1 616 ? 3.712 6.492 16.811 1.00 98.12 616 SER A CA 1
ATOM 4628 C C . SER A 1 616 ? 3.833 5.932 18.230 1.00 98.12 616 SER A C 1
ATOM 4630 O O . SER A 1 616 ? 4.471 6.522 19.103 1.00 98.12 616 SER A O 1
ATOM 4632 N N . TRP A 1 617 ? 3.233 4.762 18.449 1.00 98.06 617 TRP A N 1
ATOM 4633 C CA . TRP A 1 617 ? 3.458 3.926 19.628 1.00 98.06 617 TRP A CA 1
ATOM 4634 C C . TRP A 1 617 ? 4.022 2.556 19.233 1.00 98.06 617 TRP A C 1
ATOM 4636 O O . TRP A 1 617 ? 3.732 2.079 18.131 1.00 98.06 617 TRP A O 1
ATOM 4646 N N . PRO A 1 618 ? 4.782 1.887 20.125 1.00 96.56 618 PRO A N 1
ATOM 4647 C CA . PRO A 1 618 ? 5.261 0.529 19.891 1.00 96.56 618 PRO A CA 1
ATOM 4648 C C . PRO A 1 618 ? 4.136 -0.437 19.495 1.00 96.56 618 PRO A C 1
ATOM 4650 O O . PRO A 1 618 ? 3.075 -0.459 20.124 1.00 96.56 618 PRO A O 1
ATOM 4653 N N . SER A 1 619 ? 4.395 -1.260 18.473 1.00 95.88 619 SER A N 1
ATOM 4654 C CA . SER A 1 619 ? 3.457 -2.287 18.002 1.00 95.88 619 SER A CA 1
ATOM 4655 C C . SER A 1 619 ? 3.098 -3.215 19.155 1.00 95.88 619 SER A C 1
ATOM 4657 O O . SER A 1 619 ? 3.972 -3.812 19.786 1.00 95.88 619 SER A O 1
ATOM 4659 N N . SER A 1 620 ? 1.808 -3.281 19.461 1.00 97.25 620 SER A N 1
ATOM 4660 C CA . SER A 1 620 ? 1.280 -4.122 20.533 1.00 97.25 620 SER A CA 1
ATOM 4661 C C . SER A 1 620 ? -0.181 -4.530 20.325 1.00 97.25 620 SER A C 1
ATOM 4663 O O . SER A 1 620 ? -0.780 -5.144 21.207 1.00 97.25 620 SER A O 1
ATOM 4665 N N . ALA A 1 621 ? -0.755 -4.239 19.155 1.00 97.69 621 ALA A N 1
ATOM 4666 C CA . ALA A 1 621 ? -2.052 -4.762 18.757 1.00 97.69 621 ALA A CA 1
ATOM 4667 C C . ALA A 1 621 ? -1.847 -6.192 18.235 1.00 97.69 621 ALA A C 1
ATOM 4669 O O . ALA A 1 621 ? -1.531 -6.406 17.065 1.00 97.69 621 ALA A O 1
ATOM 4670 N N . VAL A 1 622 ? -1.956 -7.169 19.140 1.00 97.25 622 VAL A N 1
ATOM 4671 C CA . VAL A 1 622 ? -1.715 -8.585 18.832 1.00 97.25 622 VAL A CA 1
ATOM 4672 C C . VAL A 1 622 ? -3.030 -9.318 18.586 1.00 97.25 622 VAL A C 1
ATOM 4674 O O . VAL A 1 622 ? -3.897 -9.385 19.465 1.00 97.25 622 VAL A O 1
ATOM 4677 N N . LEU A 1 623 ? -3.140 -9.916 17.401 1.00 96.88 623 LEU A N 1
ATOM 4678 C CA . LEU A 1 623 ? -4.177 -10.885 17.073 1.00 96.88 623 LEU A CA 1
ATOM 4679 C C . LEU A 1 623 ? -3.717 -12.300 17.435 1.00 96.88 623 LEU A C 1
ATOM 4681 O O . LEU A 1 623 ? -2.601 -12.689 17.090 1.00 96.88 623 LEU A O 1
ATOM 4685 N N . ASP A 1 624 ? -4.600 -13.076 18.057 1.00 94.69 624 ASP A N 1
ATOM 4686 C CA . ASP A 1 624 ? -4.465 -14.523 18.238 1.00 94.69 624 ASP A CA 1
ATOM 4687 C C . ASP A 1 624 ? -5.368 -15.213 17.200 1.00 94.69 624 ASP A C 1
ATOM 4689 O O . ASP A 1 624 ? -6.587 -15.282 17.352 1.00 94.69 624 ASP A O 1
ATOM 4693 N N . ILE A 1 625 ? -4.771 -15.698 16.108 1.00 93.44 625 ILE A N 1
ATOM 4694 C CA . ILE A 1 625 ? -5.485 -16.296 14.973 1.00 93.44 625 ILE A CA 1
ATOM 4695 C C . ILE A 1 625 ? -5.421 -17.825 15.099 1.00 93.44 625 ILE A C 1
ATOM 4697 O O . ILE A 1 625 ? -4.369 -18.415 14.831 1.00 93.44 625 ILE A O 1
ATOM 4701 N N . PRO A 1 626 ? -6.507 -18.513 15.493 1.00 92.25 626 PRO A N 1
ATOM 4702 C CA . PRO A 1 626 ? -6.518 -19.970 15.523 1.00 92.25 626 PRO A CA 1
ATOM 4703 C C . PRO A 1 626 ? -6.510 -20.524 14.097 1.00 92.25 626 PRO A C 1
ATOM 4705 O O . PRO A 1 626 ? -7.423 -20.261 13.318 1.00 92.25 626 PRO A O 1
ATOM 4708 N N . ASN A 1 627 ? -5.499 -21.320 13.752 1.00 89.19 627 ASN A N 1
ATOM 4709 C CA . ASN A 1 627 ? -5.428 -21.991 12.455 1.00 89.19 627 ASN A CA 1
ATOM 4710 C C . ASN A 1 627 ? -6.392 -23.193 12.375 1.00 89.19 627 ASN A C 1
ATOM 4712 O O . ASN A 1 627 ? -7.081 -23.528 13.342 1.00 89.19 627 ASN A O 1
ATOM 4716 N N . ALA A 1 628 ? -6.435 -23.876 11.226 1.00 85.81 628 ALA A N 1
ATOM 4717 C CA . ALA A 1 628 ? -7.324 -25.023 11.007 1.00 85.81 628 ALA A CA 1
ATOM 4718 C C . ALA A 1 628 ? -7.123 -26.175 12.016 1.00 85.81 628 ALA A C 1
ATOM 4720 O O . ALA A 1 628 ? -8.071 -26.896 12.312 1.00 85.81 628 ALA A O 1
ATOM 4721 N N . ALA A 1 629 ? -5.921 -26.320 12.584 1.00 87.62 629 ALA A N 1
ATOM 4722 C CA . ALA A 1 629 ? -5.616 -27.305 13.625 1.00 87.62 629 ALA A CA 1
ATOM 4723 C C . ALA A 1 629 ? -5.934 -26.810 15.052 1.00 87.62 629 ALA A C 1
ATOM 4725 O O . ALA A 1 629 ? -5.730 -27.543 16.015 1.00 87.62 629 ALA A O 1
ATOM 4726 N N . GLY A 1 630 ? -6.406 -25.569 15.204 1.00 88.19 630 GLY A N 1
ATOM 4727 C CA . GLY A 1 630 ? -6.677 -24.936 16.497 1.00 88.19 630 GLY A CA 1
ATOM 4728 C C . GLY A 1 630 ? -5.456 -24.302 17.165 1.00 88.19 630 GLY A C 1
ATOM 4729 O O . GLY A 1 630 ? -5.596 -23.737 18.246 1.00 88.19 630 GLY A O 1
ATOM 4730 N N . ASN A 1 631 ? -4.278 -24.345 16.535 1.00 91.44 631 ASN A N 1
ATOM 4731 C CA . ASN A 1 631 ? -3.084 -23.694 17.069 1.00 91.44 631 ASN A CA 1
ATOM 4732 C C . ASN A 1 631 ? -3.174 -22.181 16.855 1.00 91.44 631 ASN A C 1
ATOM 4734 O O . ASN A 1 631 ? -3.538 -21.728 15.769 1.00 91.44 631 ASN A O 1
ATOM 4738 N N . LEU A 1 632 ? -2.799 -21.409 17.873 1.00 92.31 632 LEU A N 1
ATOM 4739 C CA . LEU A 1 632 ? -2.790 -19.951 17.798 1.00 92.31 632 LEU A CA 1
ATOM 4740 C C . LEU A 1 632 ? -1.562 -19.457 17.034 1.00 92.31 632 LEU A C 1
ATOM 4742 O O . LEU A 1 632 ? -0.425 -19.788 17.376 1.00 92.31 632 LEU A O 1
ATOM 4746 N N . VAL A 1 633 ? -1.804 -18.633 16.021 1.00 91.69 633 VAL A N 1
ATOM 4747 C CA . VAL A 1 633 ? -0.785 -17.890 15.286 1.00 91.69 633 VAL A CA 1
ATOM 4748 C C . VAL A 1 633 ? -0.920 -16.421 15.662 1.00 91.69 633 VAL A C 1
ATOM 4750 O O . VAL A 1 633 ? -1.984 -15.829 15.496 1.00 91.69 633 VAL A O 1
ATOM 4753 N N . ARG A 1 634 ? 0.159 -15.833 16.182 1.00 93.62 634 ARG A N 1
ATOM 4754 C CA . ARG A 1 634 ? 0.161 -14.434 16.613 1.00 93.62 634 ARG A CA 1
ATOM 4755 C C . ARG A 1 634 ? 0.540 -13.500 15.486 1.00 93.62 634 ARG A C 1
ATOM 4757 O O . ARG A 1 634 ? 1.612 -13.659 14.906 1.00 93.62 634 ARG A O 1
ATOM 4764 N N . ALA A 1 635 ? -0.296 -12.497 15.248 1.00 92.81 635 ALA A N 1
ATOM 4765 C CA . ALA A 1 635 ? -0.028 -11.413 14.315 1.00 92.81 635 ALA A CA 1
ATOM 4766 C C . ALA A 1 635 ? 0.106 -10.093 15.067 1.00 92.81 635 ALA A C 1
ATOM 4768 O O . ALA A 1 635 ? -0.768 -9.746 15.852 1.00 92.81 635 ALA A O 1
ATOM 4769 N N . SER A 1 636 ? 1.188 -9.359 14.815 1.00 94.19 636 SER A N 1
ATOM 4770 C CA . SER A 1 636 ? 1.409 -8.024 15.377 1.00 94.19 636 SER A CA 1
ATOM 4771 C C . SER A 1 636 ? 1.290 -6.966 14.289 1.00 94.19 636 SER A C 1
ATOM 4773 O O . SER A 1 636 ? 1.617 -7.214 13.122 1.00 94.19 636 SER A O 1
ATOM 4775 N N . ASP A 1 637 ? 0.881 -5.769 14.679 1.00 96.25 637 ASP A N 1
ATOM 4776 C CA . ASP A 1 637 ? 0.789 -4.601 13.813 1.00 96.25 637 ASP A CA 1
ATOM 4777 C C . ASP A 1 637 ? 2.175 -3.974 13.537 1.00 96.25 637 ASP A C 1
ATOM 4779 O O . ASP A 1 637 ? 2.511 -2.892 14.009 1.00 96.25 637 ASP A O 1
ATOM 4783 N N . HIS A 1 638 ? 3.019 -4.674 12.771 1.00 92.69 638 HIS A N 1
ATOM 4784 C CA . HIS A 1 638 ? 4.391 -4.271 12.423 1.00 92.69 638 HIS A CA 1
ATOM 4785 C C . HIS A 1 638 ? 4.527 -2.823 11.910 1.00 92.69 638 HIS A C 1
ATOM 4787 O O . HIS A 1 638 ? 5.557 -2.184 12.127 1.00 92.69 638 HIS A O 1
ATOM 4793 N N . GLY A 1 639 ? 3.511 -2.307 11.215 1.00 93.19 639 GLY A N 1
ATOM 4794 C CA . GLY A 1 639 ? 3.450 -0.934 10.717 1.00 93.19 639 GLY A CA 1
ATOM 4795 C C . GLY A 1 639 ? 3.101 0.103 11.788 1.00 93.19 639 GLY A C 1
ATOM 4796 O O . GLY A 1 639 ? 3.141 1.296 11.494 1.00 93.19 639 GLY A O 1
ATOM 4797 N N . ARG A 1 640 ? 2.760 -0.327 13.012 1.00 97.44 640 ARG A N 1
ATOM 4798 C CA . ARG A 1 640 ? 2.305 0.480 14.163 1.00 97.44 640 ARG A CA 1
ATOM 4799 C C . ARG A 1 640 ? 1.073 1.334 13.875 1.00 97.44 640 ARG A C 1
ATOM 4801 O O . ARG A 1 640 ? 0.696 2.170 14.700 1.00 97.44 640 ARG A O 1
ATOM 4808 N N . SER A 1 641 ? 0.441 1.154 12.717 1.00 98.12 641 SER A N 1
ATOM 4809 C CA . SER A 1 641 ? -0.684 1.979 12.285 1.00 98.12 641 SER A CA 1
ATOM 4810 C C . SER A 1 641 ? -1.908 1.651 13.127 1.00 98.12 641 SER A C 1
ATOM 4812 O O . SER A 1 641 ? -2.605 2.559 13.579 1.00 98.12 641 SER A O 1
ATOM 4814 N N . PHE A 1 642 ? -2.126 0.368 13.430 1.00 98.56 642 PHE A N 1
ATOM 4815 C CA . PHE A 1 642 ? -3.267 -0.063 14.233 1.00 98.56 642 PHE A CA 1
ATOM 4816 C C . PHE A 1 642 ? -3.173 0.397 15.700 1.00 98.56 642 PHE A C 1
ATOM 4818 O O . PHE A 1 642 ? -4.128 0.973 16.239 1.00 98.56 642 PHE A O 1
ATOM 4825 N N . THR A 1 643 ? -2.019 0.191 16.348 1.00 98.69 643 THR A N 1
ATOM 4826 C CA . THR A 1 643 ? -1.775 0.642 17.727 1.00 98.69 643 THR A CA 1
ATOM 4827 C C . THR A 1 643 ? -1.857 2.165 17.813 1.00 98.69 643 THR A C 1
ATOM 4829 O O . THR A 1 643 ? -2.563 2.694 18.672 1.00 98.69 643 THR A O 1
ATOM 4832 N N . THR A 1 644 ? -1.218 2.883 16.883 1.00 98.81 644 THR A N 1
ATOM 4833 C CA . THR A 1 644 ? -1.224 4.354 16.865 1.00 98.81 644 THR A CA 1
ATOM 4834 C C . THR A 1 644 ? -2.623 4.921 16.639 1.00 98.81 644 THR A C 1
ATOM 4836 O O . THR A 1 644 ? -3.025 5.840 17.347 1.00 98.81 644 THR A O 1
ATOM 4839 N N . ALA A 1 645 ? -3.417 4.348 15.729 1.00 98.81 645 ALA A N 1
ATOM 4840 C CA . ALA A 1 645 ? -4.809 4.757 15.536 1.00 98.81 645 ALA A CA 1
ATOM 4841 C C . ALA A 1 645 ? -5.682 4.497 16.776 1.00 98.81 645 ALA A C 1
ATOM 4843 O O . ALA A 1 645 ? -6.622 5.244 17.048 1.00 98.81 645 ALA A O 1
ATOM 4844 N N . THR A 1 646 ? -5.373 3.459 17.556 1.00 98.81 646 THR A N 1
ATOM 4845 C CA . THR A 1 646 ? -6.078 3.170 18.814 1.00 98.81 646 THR A CA 1
ATOM 4846 C C . THR A 1 646 ? -5.719 4.172 19.909 1.00 98.81 646 THR A C 1
ATOM 4848 O O . THR A 1 646 ? -6.623 4.714 20.549 1.00 98.81 646 THR A O 1
ATOM 4851 N N . ALA A 1 647 ? -4.431 4.488 20.070 1.00 98.75 647 ALA A N 1
ATOM 4852 C CA . ALA A 1 647 ? -3.969 5.538 20.976 1.00 98.75 647 ALA A CA 1
ATOM 4853 C C . ALA A 1 647 ? -4.546 6.911 20.599 1.00 98.75 647 ALA A C 1
ATOM 4855 O O . ALA A 1 647 ? -5.088 7.603 21.461 1.00 98.75 647 ALA A O 1
ATOM 4856 N N . LEU A 1 648 ? -4.525 7.267 19.310 1.00 98.81 648 LEU A N 1
ATOM 4857 C CA . LEU A 1 648 ? -5.093 8.513 18.796 1.00 98.81 648 LEU A CA 1
ATOM 4858 C C . LEU A 1 648 ? -6.566 8.672 19.192 1.00 98.81 648 LEU A C 1
ATOM 4860 O O . LEU A 1 648 ? -6.928 9.690 19.782 1.00 98.81 648 LEU A O 1
ATOM 4864 N N . SER A 1 649 ? -7.406 7.666 18.932 1.00 98.62 649 SER A N 1
ATOM 4865 C CA . SER A 1 649 ? -8.821 7.734 19.306 1.00 98.62 649 SER A CA 1
ATOM 4866 C C . SER A 1 649 ? -9.028 7.924 20.817 1.00 98.62 649 SER A C 1
ATOM 4868 O O . SER A 1 649 ? -9.903 8.688 21.229 1.00 98.62 649 SER A O 1
ATOM 4870 N N . ALA A 1 650 ? -8.225 7.262 21.660 1.00 98.69 650 ALA A N 1
ATOM 4871 C CA . ALA A 1 650 ? -8.316 7.396 23.116 1.00 98.69 650 ALA A CA 1
ATOM 4872 C C . ALA A 1 650 ? -7.953 8.816 23.590 1.00 98.69 650 ALA A C 1
ATOM 4874 O O . ALA A 1 650 ? -8.671 9.407 24.402 1.00 98.69 650 ALA A O 1
ATOM 4875 N N . LEU A 1 651 ? -6.879 9.393 23.040 1.00 98.62 651 LEU A N 1
ATOM 4876 C CA . LEU A 1 651 ? -6.441 10.759 23.346 1.00 98.62 651 LEU A CA 1
ATOM 4877 C C . LEU A 1 651 ? -7.453 11.810 22.861 1.00 98.62 651 LEU A C 1
ATOM 4879 O O . LEU A 1 651 ? -7.752 12.762 23.584 1.00 98.62 651 LEU A O 1
ATOM 4883 N N . VAL A 1 652 ? -8.034 11.623 21.673 1.00 98.38 652 VAL A N 1
ATOM 4884 C CA . VAL A 1 652 ? -9.094 12.495 21.141 1.00 98.38 652 VAL A CA 1
ATOM 4885 C C . VAL A 1 652 ? -10.339 12.455 22.028 1.00 98.38 652 VAL A C 1
ATOM 4887 O O . VAL A 1 652 ? -10.897 13.509 22.347 1.00 98.38 652 VAL A O 1
ATOM 4890 N N . ALA A 1 653 ? -10.749 11.267 22.481 1.00 97.69 653 ALA A N 1
ATOM 4891 C CA . ALA A 1 653 ? -11.866 11.123 23.408 1.00 97.69 653 ALA A CA 1
ATOM 4892 C C . ALA A 1 653 ? -11.589 11.845 24.739 1.00 97.69 653 ALA A C 1
ATOM 4894 O O . ALA A 1 653 ? -12.454 12.576 25.232 1.00 97.69 653 ALA A O 1
ATOM 4895 N N . LEU A 1 654 ? -10.379 11.695 25.298 1.00 97.88 654 LEU A N 1
ATOM 4896 C CA . LEU A 1 654 ? -9.975 12.378 26.531 1.00 97.88 654 LEU A CA 1
ATOM 4897 C C . LEU A 1 654 ? -10.025 13.901 26.369 1.00 97.88 654 LEU A C 1
ATOM 4899 O O . LEU A 1 654 ? -10.591 14.593 27.216 1.00 97.88 654 LEU A O 1
ATOM 4903 N N . ARG A 1 655 ? -9.497 14.424 25.256 1.00 96.88 655 ARG A N 1
ATOM 4904 C CA . ARG A 1 655 ? -9.564 15.855 24.927 1.00 96.88 655 ARG A CA 1
ATOM 4905 C C . ARG A 1 655 ? -11.009 16.358 24.893 1.00 96.88 655 ARG A C 1
ATOM 4907 O O . ARG A 1 655 ? -11.296 17.445 25.393 1.00 96.88 655 ARG A O 1
ATOM 4914 N N . GLY A 1 656 ? -11.926 15.569 24.329 1.00 95.25 656 GLY A N 1
ATOM 4915 C CA . GLY A 1 656 ? -13.359 15.870 24.323 1.00 95.25 656 GLY A CA 1
ATOM 4916 C C . GLY A 1 656 ? -13.962 15.939 25.731 1.00 95.25 656 GLY A C 1
ATOM 4917 O O . GLY A 1 656 ? -14.675 16.892 26.044 1.00 95.25 656 GLY A O 1
ATOM 4918 N N . LEU A 1 657 ? -13.631 14.975 26.599 1.00 94.62 657 LEU A N 1
ATOM 4919 C CA . LEU A 1 657 ? -14.083 14.949 27.995 1.00 94.62 657 LEU A CA 1
ATOM 4920 C C . LEU A 1 657 ? -13.573 16.163 28.789 1.00 94.62 657 LEU A C 1
ATOM 4922 O O . LEU A 1 657 ? -14.343 16.773 29.528 1.00 94.62 657 LEU A O 1
ATOM 4926 N N . GLN A 1 658 ? -12.304 16.545 28.605 1.00 92.69 658 GLN A N 1
ATOM 4927 C CA . GLN A 1 658 ? -11.701 17.700 29.279 1.00 92.69 658 GLN A CA 1
ATOM 4928 C C . GLN A 1 658 ? -12.349 19.025 28.856 1.00 92.69 658 GLN A C 1
ATOM 4930 O O . GLN A 1 658 ? -12.630 19.865 29.708 1.00 92.69 658 GLN A O 1
ATOM 4935 N N . LYS A 1 659 ? -12.650 19.201 27.561 1.00 90.19 659 LYS A N 1
ATOM 4936 C CA . LYS A 1 659 ? -13.349 20.400 27.067 1.00 90.19 659 LYS A CA 1
ATOM 4937 C C . LYS A 1 659 ? -14.779 20.498 27.601 1.00 90.19 659 LYS A C 1
ATOM 4939 O O . LYS A 1 659 ? -15.194 21.578 28.003 1.00 90.19 659 LYS A O 1
ATOM 4944 N N . GLY A 1 660 ? -15.505 19.380 27.654 1.00 82.00 660 GLY A N 1
ATOM 4945 C CA . GLY A 1 660 ? -16.879 19.346 28.169 1.00 82.00 660 GLY A CA 1
ATOM 4946 C C . GLY A 1 660 ? -17.007 19.521 29.687 1.00 82.00 660 GLY A C 1
ATOM 4947 O O . GLY A 1 660 ? -18.105 19.765 30.167 1.00 82.00 660 GLY A O 1
ATOM 4948 N N . ALA A 1 661 ? -15.918 19.388 30.451 1.00 61.66 661 ALA A N 1
ATOM 4949 C CA . ALA A 1 661 ? -15.904 19.648 31.893 1.00 61.66 661 ALA A CA 1
ATOM 4950 C C . ALA A 1 661 ? -15.619 21.123 32.246 1.00 61.66 661 ALA A C 1
ATOM 4952 O O . ALA A 1 661 ? -15.811 21.513 33.396 1.00 61.66 661 ALA A O 1
ATOM 4953 N N . GLY A 1 662 ? -15.128 21.913 31.282 1.00 49.94 662 GLY A N 1
ATOM 4954 C CA . GLY A 1 662 ? -14.823 23.341 31.439 1.00 49.94 662 GLY A CA 1
ATOM 4955 C C . GLY A 1 662 ? -15.916 24.292 30.933 1.00 49.94 662 GLY A C 1
ATOM 4956 O O . GLY A 1 662 ? -15.785 25.499 31.126 1.00 49.94 662 GLY A O 1
ATOM 4957 N N . SER A 1 663 ? -16.959 23.757 30.290 1.00 38.28 663 SER A N 1
ATOM 4958 C CA . SER A 1 663 ? -18.214 24.440 29.931 1.00 38.28 663 SER A CA 1
ATOM 4959 C C . SER A 1 663 ? -19.311 24.080 30.918 1.00 38.28 663 SER A C 1
ATOM 4961 O O . SER A 1 663 ? -20.088 24.981 31.294 1.00 38.28 663 SER A O 1
#

Mean predicted aligned error: 5.41 Å

Secondary structure (DSSP, 8-state):
-----TTSPPBSHHHHHHHHHHTT-PPPHHHHHHHTTSBS-SEEEEEEETT-TT-EEEEEEE-TTHHHHHHHHHHHHS---SHHHHHHHHHHTSS-GGGEEEEEEEE-TT-SSPPEEEEEEETT--STHHHHHHHHHHHHHTT----HHHHHHHHHHHHS--TT-EEEEEEE-TTSTT--EEEEEES--TTSHHHHHHHTT--S-HHHHHHHHHHHHTT-SEEEEEEEEETTEEEEEEEEEEE-S-TTS--TTHHHHHHHHHHTTSS-HHHHHHHHHS-EEE-TTT-SSPPPHHHHHHHHHHT--EEEEEEEEEEEEEESSTTTT-EEEEEEEEEEE------PPPPPPPSSPPPHHHHHHHHHHHHHHTB-TTS-B-B--SSTT--B-HHHHHHHHHHHHHT--HHHHHHHHHHHHHHHHHTTTSSS-BSSSSSPB-HHHHHHHHHHHHHTT-TTSHHHHHHHHHHHHTB-TTS-BBS--HHHHHHHTTT----GGGGSB-HHHHHHHHT-SSS-SHHHHHHHHH--TTSPPPPSSBS-THHHHHHHHHHHHHHHHTT-PPTTHHHHHHHHHHHHHHS--SSHHHHHHHHHHHHHTT-TT---HHHHHH--TTS------EEEEE-TTS-EEEEE-TTSHHHHHHHHHHHHHHHHHHHHH--

Foldseek 3Di:
DDPPPVPDAAWCLVVVCQLCVLLVHDDDVLQSVLRRLHGNAQWKKWKAFQLHRPWIKIKGKAAPDPSLVRRQVSLVPDPDDAQQSVLVNLLSVFPQNVFFGMKMWIFGGDDVVTFIKIKTFTPPQDADPVNLVSLVRSCVSSVHDQDPQNSVLVNQLSVLADDPKTFGIKMFRRRDVQGKIKTKIWPGQLQCPLVSCVSSPADDDSVVVSVVSLLLLLQALTWIKIWIQGPNHTDNKIKTWGFHDDFQDDFPSVLVVQVVCCVVSQGPPVSSVCLVSQFDKDACVPRPDHDDPVVVVVCVVVVFGKIKTKTWGTKMAMPDDPCHRTIITMIIIHIDGDDPPPPDDDFAFDPDFDDLVVLLVLLLQLLLVCGRSSLWHWWQADDPNGIFTLQLLLLLLLLLLLQVDPSSPVSSVSSLSSQLSLCVVAQADPSHSQAFHWLQSLLSSLSSCVSNVNCVRPSNVSSLVVNLVQQDPQRFGAGDDPVRRCVSVVNDFWAPNNGDGFLLSLLSNLLDPPNDCSSLVSQVVQQDPQLFRAGDFFPASLRSSLSSLNSQLSCVVVVNHDPCNLVSLVSSLVSLVVDDDLALQSLLSNLSSCLSNLPPPRDCVSNSSQQGPSSAGPWDGWTFGQGSVRHTDITIGPSSSNSSSSNSSSSSSVVVSVVVVVD

Nearest PDB structures (foldseek):
  6sbb-assembly1_A  TM=9.209E-01  e=8.168E-18  Scytonema sp. PCC 10023
  6sbf-assembly1_A  TM=9.158E-01  e=1.722E-17  Scytonema sp. PCC 10023
  6sbg-assembly1_A  TM=9.122E-01  e=1.722E-17  Scytonema sp. PCC 10023
  6sbe-assembly1_A  TM=9.148E-01  e=3.474E-17  Scytonema sp. PCC 10023
  6ij1-assembly1_A  TM=8.745E-01  e=6.707E-17  Actinoplanes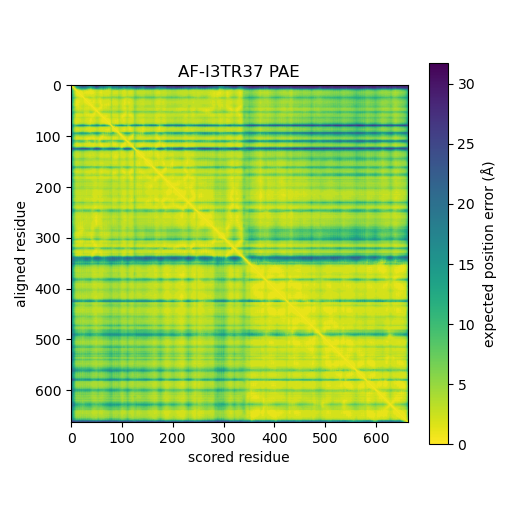 teichomyceticus

Radius of gyration: 28.24 Å; Cα contacts (8 Å, |Δi|>4): 1319; chains: 1; bounding box: 72×56×74 Å

Sequence (663 aa):
MIEADVGRLPALAPILEFVAAERGLHMPEAVLRLARHLPAVPAAGLEIRLADPTVVDLQQRVRPGPEFDRLCSWMAEITASGSGFAALARFCDGPGLDRIEEIWLELDDGADPPALSVFVRLAGAAGGSAALETVQSVIAGFGLPLPSMREAALRRCLAARRGTGRLAFLGLMLDRPGAPFRLIFDDLDPDDIAGQAGRAGWVGDARALQDRVDALFVYVDRIRLAMTIGDGGAEPELGLECFLGPPEVFDRRWRRMLDHLVQAGRCTPAARASVLEWPGAVIPTTATRPWPASLILDDIVHGRTAWLDCRFSHLKVSHGGFADGAVKAYMGVLEATAPDVVRAAPPAVPETPRRLDEAIEAAIRFLLDARVQAGWWLDYRGFGEGVAEEWVTARVGHALVETGDPAALAAAARAWRLLAARTAGRPGWGWNGVEPADADSTAWALRLGEALGRQSEPGFAAGLAFLRRHVGADGGVVTYLAEDHARASEGRVINAGWTAAHGCVTAATACLSTIGDAPAEWLRRHQRPDGVFPGYWWLEEGYATDQAVEALVLAGRRGRAASGDDRRIAAAAARAARHPVDTSFGQALALRIRVLARDRGAGAEALLAGQQVDGSWPSSAVLDIPNAAGNLVRASDHGRSFTTATALSALVALRGLQKGAGS

Organism: Tistrella mobilis (strain KA081020-065) (NCBI:txid1110502)

InterPro domains:
  IPR008930 Terpenoid cyclases/protein prenyltransferase alpha-alpha toroid [SSF48239] (355-653)